Protein AF-0000000071729694 (afdb_homodimer)

InterPro domains:
  IPR001309 Peptidase C14, p20 domain [PS50208] (49-173)
  IPR002138 Peptidase C14, caspase non-catalytic subunit p10 [PS50207] (199-293)
  IPR002398 Peptidase C14 family [PTHR10454] (23-291)
  IPR011600 Peptidase C14, caspase domain [PF00656] (50-290)
  IPR015917 Peptidase C14A, caspase catalytic domain [PR00376] (49-62)
  IPR015917 Peptidase C14A, caspase catalytic domain [PR00376] (70-88)
  IPR015917 Peptidase C14A, caspase catalytic domain [PR00376] (88-106)
  IPR015917 Peptidase C14A, caspase catalytic domain [PR00376] (120-128)
  IPR015917 Peptidase C14A, caspase catalytic domain [PR00376] (154-172)
  IPR015917 Peptidase C14A, caspase catalytic domain [PR00376] (221-232)
  IPR015917 Peptidase C14A, caspase catalytic domain [PR00376] (283-292)
  IPR015917 Peptidase C14A, caspase catalytic domain [SM00115] (42-293)
  IPR015917 Peptidase C14A, caspase catalytic domain [cd00032] (43-291)
  IPR016129 Peptidase family C14A, His active site [PS01121] (114-128)
  IPR029030 Caspase-like domain superfamily [SSF52129] (39-294)
  IPR033139 Peptidase family C14A, cysteine active site [PS01122] (160-171)

Structure (mmCIF, N/CA/C/O backbone):
data_AF-0000000071729694-model_v1
#
loop_
_entity.id
_entity.type
_entity.pdbx_description
1 polymer Caspase-6
#
loop_
_atom_site.group_PDB
_atom_site.id
_atom_site.type_symbol
_atom_site.label_atom_id
_atom_site.label_alt_id
_atom_site.label_comp_id
_atom_site.label_asym_id
_atom_site.label_entity_id
_atom_site.label_seq_id
_atom_site.pdbx_PDB_ins_code
_atom_site.Cartn_x
_atom_site.Cartn_y
_atom_site.Cartn_z
_atom_site.occupancy
_atom_site.B_iso_or_equiv
_atom_site.auth_seq_id
_atom_site.auth_comp_id
_atom_site.auth_asym_id
_atom_site.auth_atom_id
_atom_site.pdbx_PDB_model_num
ATOM 1 N N . MET A 1 1 ? 72.5 56.938 -1.538 1 23.84 1 MET A N 1
ATOM 2 C CA . MET A 1 1 ? 71.188 57.219 -2.121 1 23.84 1 MET A CA 1
ATOM 3 C C . MET A 1 1 ? 70.312 56 -2.033 1 23.84 1 MET A C 1
ATOM 5 O O . MET A 1 1 ? 70.25 55.188 -2.939 1 23.84 1 MET A O 1
ATOM 9 N N . LEU A 1 2 ? 70.25 55.344 -0.83 1 25.44 2 LEU A N 1
ATOM 10 C CA . LEU A 1 2 ? 69.75 54.125 -0.231 1 25.44 2 LEU A CA 1
ATOM 11 C C . LEU A 1 2 ? 68.25 54.094 -0.255 1 25.44 2 LEU A C 1
ATOM 13 O O . LEU A 1 2 ? 67.562 54.938 0.375 1 25.44 2 LEU A O 1
ATOM 17 N N . THR A 1 3 ? 67.562 53.781 -1.498 1 25.34 3 THR A N 1
ATOM 18 C CA . THR A 1 3 ? 66.25 53.812 -1.999 1 25.34 3 THR A CA 1
ATOM 19 C C . THR A 1 3 ? 65.312 52.938 -1.147 1 25.34 3 THR A C 1
ATOM 21 O O . THR A 1 3 ? 65.625 51.781 -0.889 1 25.34 3 THR A O 1
ATOM 24 N N . GLU A 1 4 ? 64.438 53.5 -0.223 1 23.38 4 GLU A N 1
ATOM 25 C CA . GLU A 1 4 ? 63.469 53.188 0.81 1 23.38 4 GLU A CA 1
ATOM 26 C C . GLU A 1 4 ? 62.344 52.344 0.241 1 23.38 4 GLU A C 1
ATOM 28 O O . GLU A 1 4 ? 61.531 52.844 -0.554 1 23.38 4 GLU A O 1
ATOM 33 N N . PHE A 1 5 ? 62.469 51.031 -0.182 1 24.59 5 PHE A N 1
ATOM 34 C CA . PHE A 1 5 ? 61.5 50.156 -0.795 1 24.59 5 PHE A CA 1
ATOM 35 C C . PHE A 1 5 ? 60.344 49.906 0.153 1 24.59 5 PHE A C 1
ATOM 37 O O . PHE A 1 5 ? 60.5 49.219 1.175 1 24.59 5 PHE A O 1
ATOM 44 N N . SER A 1 6 ? 59.469 50.969 0.525 1 22.81 6 SER A N 1
ATOM 45 C CA . SER A 1 6 ? 58.344 50.906 1.453 1 22.81 6 SER A CA 1
ATOM 46 C C . SER A 1 6 ? 57.375 49.781 1.092 1 22.81 6 SER A C 1
ATOM 48 O O . SER A 1 6 ? 57.156 49.531 -0.088 1 22.81 6 SER A O 1
ATOM 50 N N . ASP A 1 7 ? 56.969 48.812 2.068 1 23.02 7 ASP A N 1
ATOM 51 C CA . ASP A 1 7 ? 56.281 47.562 2.312 1 23.02 7 ASP A CA 1
ATOM 52 C C . ASP A 1 7 ? 54.781 47.688 2.086 1 23.02 7 ASP A C 1
ATOM 54 O O . ASP A 1 7 ? 54.062 48.25 2.938 1 23.02 7 ASP A O 1
ATOM 58 N N . ARG A 1 8 ? 54.219 48.188 0.959 1 24.12 8 ARG A N 1
ATOM 59 C CA . ARG A 1 8 ? 52.812 48.406 0.693 1 24.12 8 ARG A CA 1
ATOM 60 C C . ARG A 1 8 ? 52.031 47.094 0.765 1 24.12 8 ARG A C 1
ATOM 62 O O . ARG A 1 8 ? 51.406 46.688 -0.214 1 24.12 8 ARG A O 1
ATOM 69 N N . ARG A 1 9 ? 52.469 45.969 1.428 1 23.11 9 ARG A N 1
ATOM 70 C CA . ARG A 1 9 ? 51.812 44.719 1.075 1 23.11 9 ARG A CA 1
ATOM 71 C C . ARG A 1 9 ? 50.375 44.719 1.53 1 23.11 9 ARG A C 1
ATOM 73 O O . ARG A 1 9 ? 49.562 43.938 1.033 1 23.11 9 ARG A O 1
ATOM 80 N N . GLY A 1 10 ? 49.938 45.281 2.709 1 22.28 10 GLY A N 1
ATOM 81 C CA . GLY A 1 10 ? 49.062 44.5 3.57 1 22.28 10 GLY A CA 1
ATOM 82 C C . GLY A 1 10 ? 47.625 44.438 3.068 1 22.28 10 GLY A C 1
ATOM 83 O O . GLY A 1 10 ? 46.844 43.625 3.535 1 22.28 10 GLY A O 1
ATOM 84 N N . ASP A 1 11 ? 46.875 45.469 2.607 1 23.31 11 ASP A N 1
ATOM 85 C CA . ASP A 1 11 ? 45.5 45.719 2.949 1 23.31 11 ASP A CA 1
ATOM 86 C C . ASP A 1 11 ? 44.562 44.875 2.068 1 23.31 11 ASP A C 1
ATOM 88 O O . ASP A 1 11 ? 43.344 45.031 2.158 1 23.31 11 ASP A O 1
ATOM 92 N N . GLU A 1 12 ? 44.938 44.312 0.925 1 24.33 12 GLU A N 1
ATOM 93 C CA . GLU A 1 12 ? 43.875 44.094 -0.032 1 24.33 12 GLU A CA 1
ATOM 94 C C . GLU A 1 12 ? 43.031 42.875 0.369 1 24.33 12 GLU A C 1
ATOM 96 O O . GLU A 1 12 ? 42.188 42.406 -0.41 1 24.33 12 GLU A O 1
ATOM 101 N N . VAL A 1 13 ? 43.188 42.219 1.561 1 25.06 13 VAL A N 1
ATOM 102 C CA . VAL A 1 13 ? 42.594 40.875 1.674 1 25.06 13 VAL A CA 1
ATOM 103 C C . VAL A 1 13 ? 41.062 41 1.81 1 25.06 13 VAL A C 1
ATOM 105 O O . VAL A 1 13 ? 40.375 40 1.868 1 25.06 13 VAL A O 1
ATOM 108 N N . SER A 1 14 ? 40.5 42.156 2.189 1 23.67 14 SER A N 1
ATOM 109 C CA . SER A 1 14 ? 39.188 42.062 2.863 1 23.67 14 SER A CA 1
ATOM 110 C C . SER A 1 14 ? 38.094 41.719 1.878 1 23.67 14 SER A C 1
ATOM 112 O O . SER A 1 14 ? 36.969 41.406 2.283 1 23.67 14 SER A O 1
ATOM 114 N N . GLN A 1 15 ? 38.156 42.031 0.577 1 23.23 15 GLN A N 1
ATOM 115 C CA . GLN A 1 15 ? 36.875 42.219 -0.091 1 23.23 15 GLN A CA 1
ATOM 116 C C . GLN A 1 15 ? 36.219 40.906 -0.406 1 23.23 15 GLN A C 1
ATOM 118 O O . GLN A 1 15 ? 35.062 40.875 -0.833 1 23.23 15 GLN A O 1
ATOM 123 N N . GLN A 1 16 ? 36.938 39.75 -0.525 1 22.8 16 GLN A N 1
ATOM 124 C CA . GLN A 1 16 ? 36.344 38.719 -1.378 1 22.8 16 GLN A CA 1
ATOM 125 C C . GLN A 1 16 ? 35.25 37.969 -0.638 1 22.8 16 GLN A C 1
ATOM 127 O O . GLN A 1 16 ? 34.625 37.062 -1.197 1 22.8 16 GLN A O 1
ATOM 132 N N . SER A 1 17 ? 35.094 38.156 0.704 1 23.67 17 SER A N 1
ATOM 133 C CA . SER A 1 17 ? 34.312 37.125 1.383 1 23.67 17 SER A CA 1
ATOM 134 C C . SER A 1 17 ? 32.812 37.25 1.085 1 23.67 17 SER A C 1
ATOM 136 O O . SER A 1 17 ? 32 36.531 1.65 1 23.67 17 SER A O 1
ATOM 138 N N . LYS A 1 18 ? 32.281 38.344 0.471 1 27.33 18 LYS A N 1
ATOM 139 C CA . LYS A 1 18 ? 30.859 38.625 0.52 1 27.33 18 LYS A CA 1
ATOM 140 C C . LYS A 1 18 ? 30.078 37.688 -0.383 1 27.33 18 LYS A C 1
ATOM 142 O O . LYS A 1 18 ? 28.844 37.688 -0.363 1 27.33 18 LYS A O 1
ATOM 147 N N . THR A 1 19 ? 30.656 37.125 -1.459 1 27.27 19 THR A N 1
ATOM 148 C CA . THR A 1 19 ? 29.797 36.625 -2.535 1 27.27 19 THR A CA 1
ATOM 149 C C . THR A 1 19 ? 29.203 35.281 -2.186 1 27.27 19 THR A C 1
ATOM 151 O O . THR A 1 19 ? 28.312 34.781 -2.875 1 27.27 19 THR A O 1
ATOM 154 N N . CYS A 1 20 ? 29.781 34.469 -1.229 1 24.66 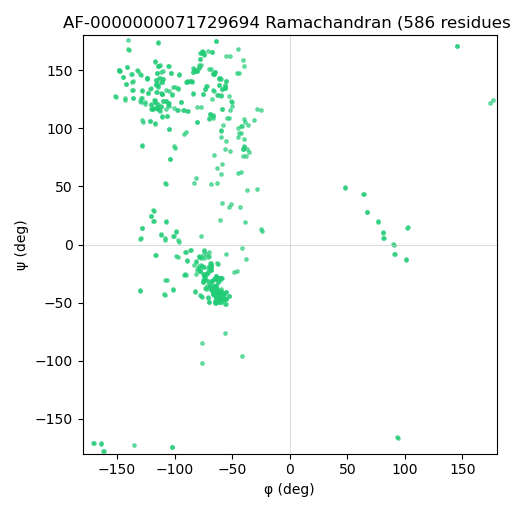20 CYS A N 1
ATOM 155 C CA . CYS A 1 20 ? 29.391 33.062 -1.209 1 24.66 20 CYS A CA 1
ATOM 156 C C . CYS A 1 20 ? 28.016 32.906 -0.558 1 24.66 20 CYS A C 1
ATOM 158 O O . CYS A 1 20 ? 27.531 31.766 -0.432 1 24.66 20 CYS A O 1
ATOM 160 N N . THR A 1 21 ? 27.531 33.906 0.205 1 27.39 21 THR A N 1
ATOM 161 C CA . THR A 1 21 ? 26.391 33.625 1.052 1 27.39 21 THR A CA 1
ATOM 162 C C . THR A 1 21 ? 25.109 33.5 0.215 1 27.39 21 THR A C 1
ATOM 164 O O . THR A 1 21 ? 24.109 32.969 0.679 1 27.39 21 THR A O 1
ATOM 167 N N . GLU A 1 22 ? 24.984 34.188 -0.973 1 29.11 22 GLU A N 1
ATOM 168 C CA . GLU A 1 22 ? 23.688 34.312 -1.623 1 29.11 22 GLU A CA 1
ATOM 169 C C . GLU A 1 22 ? 23.234 33 -2.213 1 29.11 22 GLU A C 1
ATOM 171 O O . GLU A 1 22 ? 22.031 32.781 -2.443 1 29.11 22 GLU A O 1
ATOM 176 N N . ASN A 1 23 ? 24.109 32.062 -2.697 1 28.41 23 ASN A N 1
ATOM 177 C CA . ASN A 1 23 ? 23.75 30.969 -3.602 1 28.41 23 ASN A CA 1
ATOM 178 C C . ASN A 1 23 ? 23.141 29.797 -2.85 1 28.41 23 ASN A C 1
ATOM 180 O O . ASN A 1 23 ? 22.672 28.828 -3.465 1 28.41 23 ASN A O 1
ATOM 184 N N . LEU A 1 24 ? 23.438 29.625 -1.565 1 29.81 24 LEU A N 1
ATOM 185 C CA . LEU A 1 24 ? 23.031 28.375 -0.949 1 29.81 24 LEU A CA 1
ATOM 186 C C . LEU A 1 24 ? 21.516 28.312 -0.768 1 29.81 24 LEU A C 1
ATOM 188 O O . LEU A 1 24 ? 20.922 27.234 -0.794 1 29.81 24 LEU A O 1
ATOM 192 N N . THR A 1 25 ? 20.828 29.406 -0.437 1 32.38 25 THR A N 1
ATOM 193 C CA . THR A 1 25 ? 19.375 29.406 -0.255 1 32.38 25 THR A CA 1
ATOM 194 C C . THR A 1 25 ? 18.672 29.172 -1.586 1 32.38 25 THR A C 1
ATOM 196 O O . THR A 1 25 ? 17.484 28.828 -1.612 1 32.38 25 THR A O 1
ATOM 199 N N . GLU A 1 26 ? 19.297 29.422 -2.775 1 33.09 26 GLU A N 1
ATOM 200 C CA . GLU A 1 26 ? 18.734 29.281 -4.113 1 33.09 26 GLU A CA 1
ATOM 201 C C . GLU A 1 26 ? 18.516 27.812 -4.469 1 33.09 26 GLU A C 1
ATOM 203 O O . GLU A 1 26 ? 17.609 27.484 -5.242 1 33.09 26 GLU A O 1
ATOM 208 N N . THR A 1 27 ? 19.359 26.922 -3.98 1 33.06 27 THR A N 1
ATOM 209 C CA . THR A 1 27 ? 19.234 25.562 -4.484 1 33.06 27 THR A CA 1
ATOM 210 C C . THR A 1 27 ? 17.953 24.906 -3.959 1 33.06 27 THR A C 1
ATOM 212 O O . THR A 1 27 ? 17.266 24.203 -4.691 1 33.06 27 THR A O 1
ATOM 215 N N . ASP A 1 28 ? 17.672 25.047 -2.643 1 34.38 28 ASP A N 1
ATOM 216 C CA . ASP A 1 28 ? 16.438 24.422 -2.16 1 34.38 28 ASP A CA 1
ATOM 217 C C . ASP A 1 28 ? 15.219 25.109 -2.76 1 34.38 28 ASP A C 1
ATOM 219 O O . ASP A 1 28 ? 14.156 24.484 -2.877 1 34.38 28 ASP A O 1
ATOM 223 N N . ALA A 1 29 ? 15.156 26.453 -2.9 1 34.12 29 ALA A N 1
ATOM 224 C CA . ALA A 1 29 ? 14.195 27.25 -3.67 1 34.12 29 ALA A CA 1
ATOM 225 C C . ALA A 1 29 ? 14.164 26.797 -5.129 1 34.12 29 ALA A C 1
ATOM 227 O O . ALA A 1 29 ? 13.125 26.859 -5.781 1 34.12 29 ALA A O 1
ATOM 228 N N . PHE A 1 30 ? 15.281 26.484 -5.77 1 33.72 30 PHE A N 1
ATOM 229 C CA . PHE A 1 30 ? 15.336 26.078 -7.164 1 33.72 30 PHE A CA 1
ATOM 230 C C . PHE A 1 30 ? 14.516 24.812 -7.387 1 33.72 30 PHE A C 1
ATOM 232 O O . PHE A 1 30 ? 13.867 24.656 -8.422 1 33.72 30 PHE A O 1
ATOM 239 N N . ILE A 1 31 ? 14.648 23.828 -6.484 1 38.09 31 ILE A N 1
ATOM 240 C CA . ILE A 1 31 ? 13.812 22.672 -6.777 1 38.09 31 ILE A CA 1
ATOM 241 C C . ILE A 1 31 ? 12.344 23.016 -6.559 1 38.09 31 ILE A C 1
ATOM 243 O O . ILE A 1 31 ? 11.477 22.156 -6.641 1 38.09 31 ILE A O 1
ATOM 247 N N . ARG A 1 32 ? 12.008 24.031 -5.848 1 40.88 32 ARG A N 1
ATOM 248 C CA . ARG A 1 32 ? 10.672 24.578 -6.031 1 40.88 32 ARG A CA 1
ATOM 249 C C . ARG A 1 32 ? 10.359 24.781 -7.512 1 40.88 32 ARG A C 1
ATOM 251 O O . ARG A 1 32 ? 9.414 25.5 -7.859 1 40.88 32 ARG A O 1
ATOM 258 N N . SER A 1 33 ? 11.43 24.922 -8.359 1 40.53 33 SER A N 1
ATOM 259 C CA . SER A 1 33 ? 11.094 25.062 -9.773 1 40.53 33 SER A CA 1
ATOM 260 C C . SER A 1 33 ? 9.938 24.141 -10.164 1 40.53 33 SER A C 1
ATOM 262 O O . SER A 1 33 ? 9.859 23 -9.703 1 40.53 33 SER A O 1
ATOM 264 N N . SER A 1 34 ? 8.789 24.672 -10.414 1 45.69 34 SER A N 1
ATOM 265 C CA . SER A 1 34 ? 7.613 24.141 -11.094 1 45.69 34 SER A CA 1
ATOM 266 C C . SER A 1 34 ? 7.988 23.031 -12.07 1 45.69 34 SER A C 1
ATOM 268 O O . SER A 1 34 ? 7.887 23.203 -13.289 1 45.69 34 SER A O 1
ATOM 270 N N . LEU A 1 35 ? 9.133 22.562 -11.977 1 52.25 35 LEU A N 1
ATOM 271 C CA . LEU A 1 35 ? 9.273 21.516 -12.992 1 52.25 35 LEU A CA 1
ATOM 272 C C . LEU A 1 35 ? 8 20.688 -13.102 1 52.25 35 LEU A C 1
ATOM 274 O O . LEU A 1 35 ? 7.582 20.062 -12.125 1 52.25 35 LEU A O 1
ATOM 278 N N . ALA A 1 36 ? 7.141 21.203 -13.859 1 73.81 36 ALA A N 1
ATOM 279 C CA . ALA A 1 36 ? 5.867 20.594 -14.234 1 73.81 36 ALA A CA 1
ATOM 280 C C . ALA A 1 36 ? 6.027 19.094 -14.5 1 73.81 36 ALA A C 1
ATOM 282 O O . ALA A 1 36 ? 6.617 18.703 -15.5 1 73.81 36 ALA A O 1
ATOM 283 N N . LEU A 1 37 ? 6.137 18.359 -13.312 1 89.12 37 LEU A N 1
ATOM 284 C CA . LEU A 1 37 ? 6.141 16.906 -13.5 1 89.12 37 LEU A CA 1
ATOM 285 C C . LEU A 1 37 ? 4.965 16.469 -14.367 1 89.12 37 LEU A C 1
ATOM 287 O O . LEU A 1 37 ? 3.836 16.906 -14.164 1 89.12 37 LEU A O 1
ATOM 291 N N . ASP A 1 38 ? 5.344 15.805 -15.422 1 94.31 38 ASP A N 1
ATOM 292 C CA . ASP A 1 38 ? 4.305 15.219 -16.266 1 94.31 38 ASP A CA 1
ATOM 293 C C . ASP A 1 38 ? 3.607 14.062 -15.539 1 94.31 38 ASP A C 1
ATOM 295 O O . ASP A 1 38 ? 4.215 13.016 -15.305 1 94.31 38 ASP A O 1
ATOM 299 N N . PRO A 1 39 ? 2.355 14.242 -15.203 1 94.69 39 PRO A N 1
ATOM 300 C CA . PRO A 1 39 ? 1.643 13.164 -14.516 1 94.69 39 PRO A CA 1
ATOM 301 C C . PRO A 1 39 ? 1.526 11.898 -15.359 1 94.69 39 PRO A C 1
ATOM 303 O O . PRO A 1 39 ? 1.261 10.82 -14.82 1 94.69 39 PRO A O 1
ATOM 306 N N . ALA A 1 40 ? 1.749 12.008 -16.641 1 95.56 40 ALA A N 1
ATOM 307 C CA . ALA A 1 40 ? 1.555 10.867 -17.531 1 95.56 40 ALA A CA 1
ATOM 308 C C . ALA A 1 40 ? 2.871 10.141 -17.797 1 95.56 40 ALA A C 1
ATOM 310 O O . ALA A 1 40 ? 2.91 9.164 -18.547 1 95.56 40 ALA A O 1
ATOM 311 N N . GLU A 1 41 ? 3.924 10.578 -17.156 1 96.81 41 GLU A N 1
ATOM 312 C CA . GLU A 1 41 ? 5.215 9.938 -17.375 1 96.81 41 GLU A CA 1
ATOM 313 C C . GLU A 1 41 ? 5.141 8.438 -17.078 1 96.81 41 GLU A C 1
ATOM 315 O O . GLU A 1 41 ? 4.566 8.031 -16.078 1 96.81 41 GLU A O 1
ATOM 320 N N . GLU A 1 42 ? 5.73 7.645 -18.016 1 97.88 42 GLU A N 1
ATOM 321 C CA . GLU A 1 42 ? 5.73 6.188 -17.906 1 97.88 42 GLU A CA 1
ATOM 322 C C . GLU A 1 42 ? 7.148 5.648 -17.719 1 97.88 42 GLU A C 1
ATOM 324 O O . GLU A 1 42 ? 8.117 6.293 -18.125 1 97.88 42 GLU A O 1
ATOM 329 N N . TYR A 1 43 ? 7.254 4.488 -17.094 1 98.5 43 TYR A N 1
ATOM 330 C CA . TYR A 1 43 ? 8.523 3.77 -17.078 1 98.5 43 TYR A CA 1
ATOM 331 C C . TYR A 1 43 ? 8.961 3.398 -18.484 1 98.5 43 TYR A C 1
ATOM 333 O O . TYR A 1 43 ? 8.125 3.09 -19.344 1 98.5 43 TYR A O 1
ATOM 341 N N . LYS A 1 44 ? 10.297 3.479 -18.703 1 97.62 44 LYS A N 1
ATOM 342 C CA . LYS A 1 44 ? 10.836 2.936 -19.953 1 97.62 44 LYS A CA 1
ATOM 343 C C . LYS A 1 44 ? 10.758 1.411 -19.969 1 97.62 44 LYS A C 1
ATOM 345 O O . LYS A 1 44 ? 11.508 0.739 -19.25 1 97.62 44 LYS A O 1
ATOM 350 N N . MET A 1 45 ? 9.844 0.905 -20.812 1 97.88 45 MET A N 1
ATOM 351 C CA . MET A 1 45 ? 9.609 -0.535 -20.828 1 97.88 45 MET A CA 1
ATOM 352 C C . MET A 1 45 ? 9.938 -1.119 -22.203 1 97.88 45 MET A C 1
ATOM 354 O O . MET A 1 45 ? 9.289 -2.059 -22.656 1 97.88 45 MET A O 1
ATOM 358 N N . ASN A 1 46 ? 10.844 -0.537 -22.906 1 96.62 46 ASN A N 1
ATOM 359 C CA . ASN A 1 46 ? 11.203 -0.99 -24.234 1 96.62 46 ASN A CA 1
ATOM 360 C C . ASN A 1 46 ? 12.672 -1.38 -24.328 1 96.62 46 ASN A C 1
ATOM 362 O O . ASN A 1 46 ? 13.305 -1.228 -25.375 1 96.62 46 ASN A O 1
ATOM 366 N N . ASN A 1 47 ? 13.242 -1.734 -23.219 1 97.31 47 ASN A N 1
ATOM 367 C CA . ASN A 1 47 ? 14.57 -2.346 -23.281 1 97.31 47 ASN A CA 1
ATOM 368 C C . ASN A 1 47 ? 14.539 -3.682 -24.016 1 97.31 47 ASN A C 1
ATOM 370 O O . ASN A 1 47 ? 13.461 -4.16 -24.406 1 97.31 47 ASN A O 1
ATOM 374 N N . LYS A 1 48 ? 15.711 -4.289 -24.234 1 97.19 48 LYS A N 1
ATOM 375 C CA . LYS A 1 48 ? 15.82 -5.531 -25 1 97.19 48 LYS A CA 1
ATOM 376 C C . LYS A 1 48 ? 15 -6.645 -24.359 1 97.19 48 LYS A C 1
ATOM 378 O O . LYS A 1 48 ? 14.273 -7.367 -25.047 1 97.19 48 LYS A O 1
ATOM 383 N N . ARG A 1 49 ? 15.117 -6.758 -23.078 1 97.88 49 ARG A N 1
ATOM 384 C CA . ARG A 1 49 ? 14.375 -7.793 -22.359 1 97.88 49 ARG A CA 1
ATOM 385 C C . ARG A 1 49 ? 13.32 -7.176 -21.438 1 97.88 49 ARG A C 1
ATOM 387 O O . ARG A 1 49 ? 13.531 -6.105 -20.875 1 97.88 49 ARG A O 1
ATOM 394 N N . ARG A 1 50 ? 12.156 -7.855 -21.328 1 98.25 50 ARG A N 1
ATOM 395 C CA . ARG A 1 50 ? 11.148 -7.422 -20.359 1 98.25 50 ARG A CA 1
ATOM 396 C C . ARG A 1 50 ? 11.695 -7.496 -18.938 1 98.25 50 ARG A C 1
ATOM 398 O O . ARG A 1 50 ? 11.617 -6.52 -18.188 1 98.25 50 ARG A O 1
ATOM 405 N N . GLY A 1 51 ? 12.273 -8.602 -18.578 1 98.5 51 GLY A N 1
ATOM 406 C CA . GLY A 1 51 ? 12.891 -8.773 -17.281 1 98.5 51 GLY A CA 1
ATOM 407 C C . GLY A 1 51 ? 12.75 -10.18 -16.734 1 98.5 51 GLY A C 1
ATOM 408 O O . GLY A 1 51 ? 12.062 -11.023 -17.328 1 98.5 51 GLY A O 1
ATOM 409 N N . LEU A 1 52 ? 13.43 -10.422 -15.695 1 98.81 52 LEU A N 1
ATOM 410 C CA . LEU A 1 52 ? 13.422 -11.703 -15 1 98.81 52 LEU A CA 1
ATOM 411 C C . LEU A 1 52 ? 12.242 -11.781 -14.031 1 98.81 52 LEU A C 1
ATOM 413 O O . LEU A 1 52 ? 11.961 -10.82 -13.305 1 98.81 52 LEU A O 1
ATOM 417 N N . ALA A 1 53 ? 11.484 -12.883 -14.125 1 98.88 53 ALA A N 1
ATOM 418 C CA . ALA A 1 53 ? 10.453 -13.211 -13.148 1 98.88 53 ALA A CA 1
ATOM 419 C C . ALA A 1 53 ? 10.773 -14.523 -12.43 1 98.88 53 ALA A C 1
ATOM 421 O O . ALA A 1 53 ? 10.938 -15.562 -13.07 1 98.88 53 ALA A O 1
ATOM 422 N N . ILE A 1 54 ? 10.867 -14.445 -11.109 1 98.88 54 ILE A N 1
ATOM 423 C CA . ILE A 1 54 ? 11.148 -15.625 -10.297 1 98.88 54 ILE A CA 1
ATOM 424 C C . ILE A 1 54 ? 9.914 -16 -9.484 1 98.88 54 ILE A C 1
ATOM 426 O O . ILE A 1 54 ? 9.312 -15.148 -8.836 1 98.88 54 ILE A O 1
ATOM 430 N N . ILE A 1 55 ? 9.523 -17.281 -9.547 1 98.81 55 ILE A N 1
ATOM 431 C CA . ILE A 1 55 ? 8.391 -17.781 -8.781 1 98.81 55 ILE A CA 1
ATOM 432 C C . ILE A 1 55 ? 8.859 -18.875 -7.828 1 98.81 55 ILE A C 1
ATOM 434 O O . ILE A 1 55 ? 9.336 -19.922 -8.266 1 98.81 55 ILE A O 1
ATOM 438 N N . PHE A 1 56 ? 8.727 -18.625 -6.543 1 98.62 56 PHE A N 1
ATOM 439 C CA . PHE A 1 56 ? 8.906 -19.672 -5.555 1 98.62 56 PHE A CA 1
ATOM 440 C C . PHE A 1 56 ? 7.562 -20.266 -5.137 1 98.62 56 PHE A C 1
ATOM 442 O O . PHE A 1 56 ? 6.723 -19.562 -4.566 1 98.62 56 PHE A O 1
ATOM 449 N N . ASN A 1 57 ? 7.355 -21.5 -5.418 1 98.06 57 ASN A N 1
ATOM 450 C CA . ASN A 1 57 ? 6.129 -22.234 -5.094 1 98.06 57 ASN A CA 1
ATOM 451 C C . ASN A 1 57 ? 6.371 -23.281 -4.023 1 98.06 57 ASN A C 1
ATOM 453 O O . ASN A 1 57 ? 6.996 -24.312 -4.289 1 98.06 57 ASN A O 1
ATOM 457 N N . GLN A 1 58 ? 5.816 -23 -2.852 1 96.81 58 GLN A N 1
ATOM 458 C CA . GLN A 1 58 ? 5.969 -23.922 -1.733 1 96.81 58 GLN A CA 1
ATOM 459 C C . GLN A 1 58 ? 4.672 -24.672 -1.46 1 96.81 58 GLN A C 1
ATOM 461 O O . GLN A 1 58 ? 3.688 -24.078 -1.007 1 96.81 58 GLN A O 1
ATOM 466 N N . GLU A 1 59 ? 4.617 -25.906 -1.72 1 95.94 59 GLU A N 1
ATOM 467 C CA . GLU A 1 59 ? 3.457 -26.75 -1.439 1 95.94 59 GLU A CA 1
ATOM 468 C C . GLU A 1 59 ? 3.666 -27.578 -0.177 1 95.94 59 GLU A C 1
ATOM 470 O O . GLU A 1 59 ? 2.732 -27.781 0.602 1 95.94 59 GLU A O 1
ATOM 475 N N . ARG A 1 60 ? 4.906 -28.031 -0.031 1 96.56 60 ARG A N 1
ATOM 476 C CA . ARG A 1 60 ? 5.262 -28.906 1.089 1 96.56 60 ARG A CA 1
ATOM 477 C C . ARG A 1 60 ? 6.234 -28.203 2.033 1 96.56 60 ARG A C 1
ATOM 479 O O . ARG A 1 60 ? 7.02 -27.344 1.606 1 96.56 60 ARG A O 1
ATOM 486 N N . PHE A 1 61 ? 6.18 -28.656 3.297 1 96.12 61 PHE A N 1
ATOM 487 C CA . PHE A 1 61 ? 7.02 -28.047 4.324 1 96.12 61 PHE A CA 1
ATOM 488 C C . PHE A 1 61 ? 7.633 -29.109 5.219 1 96.12 61 PHE A C 1
ATOM 490 O O . PHE A 1 61 ? 7.039 -30.172 5.426 1 96.12 61 PHE A O 1
ATOM 497 N N . PHE A 1 62 ? 8.812 -28.75 5.625 1 96.5 62 PHE A N 1
ATOM 498 C CA . PHE A 1 62 ? 9.469 -29.641 6.578 1 96.5 62 PHE A CA 1
ATOM 499 C C . PHE A 1 62 ? 8.594 -29.844 7.809 1 96.5 62 PHE A C 1
ATOM 501 O O . PHE A 1 62 ? 8.039 -28.891 8.359 1 96.5 62 PHE A O 1
ATOM 508 N N . TRP A 1 63 ? 8.492 -31.031 8.289 1 93 63 TRP A N 1
ATOM 509 C CA . TRP A 1 63 ? 7.52 -31.422 9.305 1 93 63 TRP A CA 1
ATOM 510 C C . TRP A 1 63 ? 7.723 -30.625 10.586 1 93 63 TRP A C 1
ATOM 512 O O . TRP A 1 63 ? 6.766 -30.344 11.305 1 93 63 TRP A O 1
ATOM 522 N N . ARG A 1 64 ? 8.93 -30.188 10.867 1 94.5 64 ARG A N 1
ATOM 523 C CA . ARG A 1 64 ? 9.242 -29.484 12.109 1 94.5 64 ARG A CA 1
ATOM 524 C C . ARG A 1 64 ? 8.578 -28.109 12.133 1 94.5 64 ARG A C 1
ATOM 526 O O . ARG A 1 64 ? 8.414 -27.516 13.203 1 94.5 64 ARG A O 1
ATOM 533 N N . LEU A 1 65 ? 8.258 -27.609 10.977 1 92.62 65 LEU A N 1
ATOM 534 C CA . LEU A 1 65 ? 7.633 -26.297 10.906 1 92.62 65 LEU A CA 1
ATOM 535 C C . LEU A 1 65 ? 6.164 -26.375 11.32 1 92.62 65 LEU A C 1
ATOM 537 O O . LEU A 1 65 ? 5.551 -25.344 11.625 1 92.62 65 LEU A O 1
ATOM 541 N N . GLY A 1 66 ? 5.613 -27.609 11.266 1 90.75 66 GLY A N 1
ATOM 542 C CA . GLY A 1 66 ? 4.238 -27.797 11.695 1 90.75 66 GLY A CA 1
ATOM 543 C C . GLY A 1 66 ? 3.23 -27.109 10.789 1 90.75 66 GLY A C 1
ATOM 544 O O . GLY A 1 66 ? 2.176 -26.672 11.25 1 90.75 66 GLY A O 1
ATOM 545 N N . LEU A 1 67 ? 3.525 -26.922 9.5 1 90.12 67 LEU A N 1
ATOM 546 C CA . LEU A 1 67 ? 2.643 -26.25 8.555 1 90.12 67 LEU A CA 1
ATOM 547 C C . LEU A 1 67 ? 1.932 -27.25 7.66 1 90.12 67 LEU A C 1
ATOM 549 O O . LEU A 1 67 ? 2.504 -28.281 7.305 1 90.12 67 LEU A O 1
ATOM 553 N N . ASN A 1 68 ? 0.729 -26.953 7.266 1 86.75 68 ASN A N 1
ATOM 554 C CA . ASN A 1 68 ? -0.029 -27.797 6.352 1 86.75 68 ASN A CA 1
ATOM 555 C C . ASN A 1 68 ? 0.442 -27.625 4.91 1 86.75 68 ASN A C 1
ATOM 557 O O . ASN A 1 68 ? 0.917 -26.562 4.527 1 86.75 68 ASN A O 1
ATOM 561 N N . ASP A 1 69 ? 0.179 -28.719 4.164 1 90.94 69 ASP A N 1
ATOM 562 C CA . ASP A 1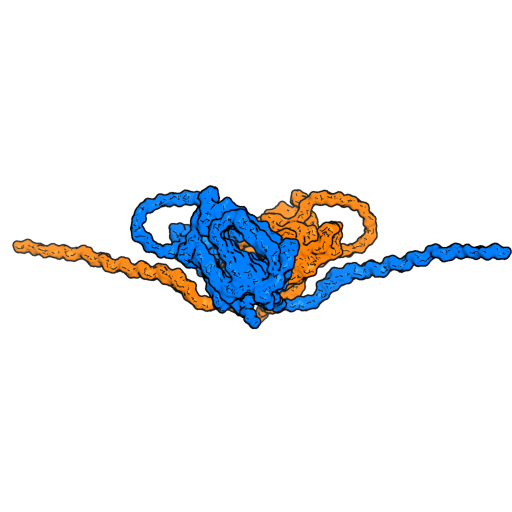 69 ? 0.425 -28.641 2.727 1 90.94 69 ASP A CA 1
ATOM 563 C C . ASP A 1 69 ? -0.537 -27.656 2.066 1 90.94 69 ASP A C 1
ATOM 565 O O . ASP A 1 69 ? -1.678 -27.5 2.508 1 90.94 69 ASP A O 1
ATOM 569 N N . ARG A 1 70 ? -0.049 -27.016 1.064 1 91.81 70 ARG A N 1
ATOM 570 C CA . ARG A 1 70 ? -0.846 -26.016 0.351 1 91.81 70 ARG A CA 1
ATOM 571 C C . ARG A 1 70 ? -1.348 -26.562 -0.979 1 91.81 70 ARG A C 1
ATOM 573 O O . ARG A 1 70 ? -0.952 -26.094 -2.045 1 91.81 70 ARG A O 1
ATOM 580 N N . HIS A 1 71 ? -2.291 -27.422 -0.913 1 89.31 71 HIS A N 1
ATOM 581 C CA . HIS A 1 71 ? -2.857 -28.016 -2.119 1 89.31 71 HIS A CA 1
ATOM 582 C C . HIS A 1 71 ? -3.492 -26.953 -3.01 1 89.31 71 HIS A C 1
ATOM 584 O O . HIS A 1 71 ? -4.156 -26.031 -2.516 1 89.31 71 HIS A O 1
ATOM 590 N N . GLY A 1 72 ? -3.287 -27.016 -4.289 1 91.19 72 GLY A N 1
ATOM 591 C CA . GLY A 1 72 ? -3.838 -26.062 -5.246 1 91.19 72 GLY A CA 1
ATOM 592 C C . GLY A 1 72 ? -2.838 -25.016 -5.688 1 91.19 72 GLY A C 1
ATOM 593 O O . GLY A 1 72 ? -3.045 -24.344 -6.699 1 91.19 72 GLY A O 1
ATOM 594 N N . THR A 1 73 ? -1.698 -24.938 -4.98 1 94.81 73 THR A N 1
ATOM 595 C CA . THR A 1 73 ? -0.73 -23.875 -5.258 1 94.81 73 THR A CA 1
ATOM 596 C C . THR A 1 73 ? -0.033 -24.125 -6.594 1 94.81 73 THR A C 1
ATOM 598 O O . THR A 1 73 ? 0.425 -23.172 -7.242 1 94.81 73 THR A O 1
ATOM 601 N N . ASN A 1 74 ? 0.006 -25.359 -7.023 1 97 74 ASN A N 1
ATOM 602 C CA . ASN A 1 74 ? 0.604 -25.641 -8.32 1 97 74 ASN A CA 1
ATOM 603 C C . ASN A 1 74 ? -0.192 -25 -9.461 1 97 74 ASN A C 1
ATOM 605 O O . ASN A 1 74 ? 0.384 -24.578 -10.461 1 97 74 ASN A O 1
ATOM 609 N N . ALA A 1 75 ? -1.507 -25 -9.25 1 96.62 75 ALA A N 1
ATOM 610 C CA . ALA A 1 75 ? -2.324 -24.297 -10.242 1 96.62 75 ALA A CA 1
ATOM 611 C C . ALA A 1 75 ? -1.978 -22.812 -10.289 1 96.62 75 ALA A C 1
ATOM 613 O O . ALA A 1 75 ? -1.9 -22.219 -11.367 1 96.62 75 ALA A O 1
ATOM 614 N N . ASP A 1 76 ? -1.753 -22.219 -9.156 1 96.88 76 ASP A N 1
ATOM 615 C CA . ASP A 1 76 ? -1.332 -20.828 -9.086 1 96.88 76 ASP A CA 1
ATOM 616 C C . ASP A 1 76 ? -0.013 -20.609 -9.82 1 96.88 76 ASP A C 1
ATOM 618 O O . ASP A 1 76 ? 0.105 -19.688 -10.633 1 96.88 76 ASP A O 1
ATOM 622 N N . ARG A 1 77 ? 0.934 -21.469 -9.508 1 98.06 77 ARG A N 1
ATOM 623 C CA . ARG A 1 77 ? 2.254 -21.359 -10.117 1 98.06 77 ARG A CA 1
ATOM 624 C C . ARG A 1 77 ? 2.164 -21.453 -11.633 1 98.06 77 ARG A C 1
ATOM 626 O O . ARG A 1 77 ? 2.74 -20.641 -12.352 1 98.06 77 ARG A O 1
ATOM 633 N N . TYR A 1 78 ? 1.419 -22.406 -12.125 1 98.06 78 TYR A N 1
ATOM 634 C CA . TYR A 1 78 ? 1.283 -22.625 -13.555 1 98.06 78 TYR A CA 1
ATOM 635 C C . TYR A 1 78 ? 0.622 -21.422 -14.234 1 98.06 78 TYR A C 1
ATOM 637 O O . TYR A 1 78 ? 1.081 -20.969 -15.281 1 98.06 78 TYR A O 1
ATOM 645 N N . ASN A 1 79 ? -0.399 -20.953 -13.656 1 97.81 79 ASN A N 1
ATOM 646 C CA . ASN A 1 79 ? -1.125 -19.828 -14.227 1 97.81 79 ASN A CA 1
ATOM 647 C C . ASN A 1 79 ? -0.266 -18.562 -14.266 1 97.81 79 ASN A C 1
ATOM 649 O O . ASN A 1 79 ? -0.246 -17.859 -15.266 1 97.81 79 ASN A O 1
ATOM 653 N N . LEU A 1 80 ? 0.411 -18.344 -13.211 1 98.44 80 LEU A N 1
ATOM 654 C CA . LEU A 1 80 ? 1.29 -17.172 -13.156 1 98.44 80 LEU A CA 1
ATOM 655 C C . LEU A 1 80 ? 2.408 -17.297 -14.188 1 98.44 80 LEU A C 1
ATOM 657 O O . LEU A 1 80 ? 2.723 -16.312 -14.883 1 98.44 80 LEU A O 1
ATOM 661 N N . GLU A 1 81 ? 2.965 -18.453 -14.242 1 98.62 81 GLU A N 1
ATOM 662 C CA . GLU A 1 81 ? 4.031 -18.688 -15.211 1 98.62 81 GLU A CA 1
ATOM 663 C C . GLU A 1 81 ? 3.559 -18.391 -16.641 1 98.62 81 GLU A C 1
ATOM 665 O O . GLU A 1 81 ? 4.234 -17.688 -17.391 1 98.62 81 GLU A O 1
ATOM 670 N N . ARG A 1 82 ? 2.441 -18.891 -16.938 1 98.31 82 ARG A N 1
ATOM 671 C CA . ARG A 1 82 ? 1.881 -18.703 -18.266 1 98.31 82 ARG A CA 1
ATOM 672 C C . ARG A 1 82 ? 1.647 -17.219 -18.562 1 98.31 82 ARG A C 1
ATOM 674 O O . ARG A 1 82 ? 2.025 -16.734 -19.641 1 98.31 82 ARG A O 1
ATOM 681 N N . ARG A 1 83 ? 1.035 -16.484 -17.656 1 98.25 83 ARG A N 1
ATOM 682 C CA . ARG A 1 83 ? 0.709 -15.086 -17.859 1 98.25 83 ARG A CA 1
ATOM 683 C C . ARG A 1 83 ? 1.975 -14.242 -17.984 1 98.25 83 ARG A C 1
ATOM 685 O O . ARG A 1 83 ? 2.047 -13.336 -18.812 1 98.25 83 ARG A O 1
ATOM 692 N N . LEU A 1 84 ? 2.957 -14.531 -17.156 1 98.44 84 LEU A N 1
ATOM 693 C CA . LEU A 1 84 ? 4.188 -13.75 -17.172 1 98.44 84 LEU A CA 1
ATOM 694 C C . LEU A 1 84 ? 4.98 -14 -18.438 1 98.44 84 LEU A C 1
ATOM 696 O O . LEU A 1 84 ? 5.582 -13.078 -19 1 98.44 84 LEU A O 1
ATOM 700 N N . ILE A 1 85 ? 4.941 -15.219 -18.906 1 98.31 85 ILE A N 1
ATOM 701 C CA . ILE A 1 85 ? 5.578 -15.539 -20.188 1 98.31 85 ILE A CA 1
ATOM 702 C C . ILE A 1 85 ? 4.887 -14.773 -21.312 1 98.31 85 ILE A C 1
ATOM 704 O O . ILE A 1 85 ? 5.551 -14.195 -22.172 1 98.31 85 ILE A O 1
ATOM 708 N N . GLU A 1 86 ? 3.58 -14.734 -21.266 1 97.25 86 GLU A N 1
ATOM 709 C CA . GLU A 1 86 ? 2.809 -14.016 -22.266 1 97.25 86 GLU A CA 1
ATOM 710 C C . GLU A 1 86 ? 3.152 -12.523 -22.266 1 97.25 86 GLU A C 1
ATOM 712 O O . GLU A 1 86 ? 3.076 -11.859 -23.297 1 97.25 86 GLU A O 1
ATOM 717 N N . LEU A 1 87 ? 3.545 -11.992 -21.156 1 97.38 87 LEU A N 1
ATOM 718 C CA . LEU A 1 87 ? 3.898 -10.586 -21.031 1 97.38 87 LEU A CA 1
ATOM 719 C C . LEU A 1 87 ? 5.359 -10.359 -21.406 1 97.38 87 LEU A C 1
ATOM 721 O O . LEU A 1 87 ? 5.848 -9.227 -21.344 1 97.38 87 LEU A O 1
ATOM 725 N N . GLY A 1 88 ? 6.113 -11.414 -21.688 1 97.25 88 GLY A N 1
ATOM 726 C CA . GLY A 1 88 ? 7.457 -11.281 -22.219 1 97.25 88 GLY A CA 1
ATOM 727 C C . GLY A 1 88 ? 8.539 -11.5 -21.188 1 97.25 88 GLY A C 1
ATOM 728 O O . GLY A 1 88 ? 9.719 -11.25 -21.453 1 97.25 88 GLY A O 1
ATOM 729 N N . PHE A 1 89 ? 8.227 -12.047 -20.062 1 98.5 89 PHE A N 1
ATOM 730 C CA . PHE A 1 89 ? 9.219 -12.25 -19.016 1 98.5 89 PHE A CA 1
ATOM 731 C C . PHE A 1 89 ? 9.992 -13.539 -19.25 1 98.5 89 PHE A C 1
ATOM 733 O O . PHE A 1 89 ? 9.477 -14.484 -19.859 1 98.5 89 PHE A O 1
ATOM 740 N N . ASP A 1 90 ? 11.258 -13.508 -18.828 1 98.69 90 ASP A N 1
ATOM 741 C CA . ASP A 1 90 ? 11.992 -14.742 -18.578 1 98.69 90 ASP A CA 1
ATOM 742 C C . ASP A 1 90 ? 11.633 -15.336 -17.219 1 98.69 90 ASP A C 1
ATOM 744 O O . ASP A 1 90 ? 12.102 -14.867 -16.188 1 98.69 90 ASP A O 1
ATOM 748 N N . VAL A 1 91 ? 10.828 -16.438 -17.297 1 98.88 91 VAL A N 1
ATOM 749 C CA . VAL A 1 91 ? 10.234 -16.922 -16.047 1 98.88 91 VAL A CA 1
ATOM 750 C C . VAL A 1 91 ? 11 -18.156 -15.555 1 98.88 91 VAL A C 1
ATOM 752 O O . VAL A 1 91 ? 11.273 -19.078 -16.328 1 98.88 91 VAL A O 1
ATOM 755 N N . LYS A 1 92 ? 11.398 -18.141 -14.289 1 98.81 92 LYS A N 1
ATOM 756 C CA . LYS A 1 92 ? 11.992 -19.266 -13.586 1 98.81 92 LYS A CA 1
ATOM 757 C C . LYS A 1 92 ? 11.164 -19.656 -12.359 1 98.81 92 LYS A C 1
ATOM 759 O O . LYS A 1 92 ? 10.953 -18.828 -11.477 1 98.81 92 LYS A O 1
ATOM 764 N N . SER A 1 93 ? 10.695 -20.859 -12.336 1 98.62 93 SER A N 1
ATOM 765 C CA . SER A 1 93 ? 9.891 -21.344 -11.219 1 98.62 93 SER A CA 1
ATOM 766 C C . SER A 1 93 ? 10.641 -22.391 -10.406 1 98.62 93 SER A C 1
ATOM 768 O O . SER A 1 93 ? 11.336 -23.234 -10.969 1 98.62 93 SER A O 1
ATOM 770 N N . TYR A 1 94 ? 10.516 -22.328 -9.086 1 98.81 94 TYR A N 1
ATOM 771 C CA . TYR A 1 94 ? 11.18 -23.234 -8.164 1 98.81 94 TYR A CA 1
ATOM 772 C C . TYR A 1 94 ? 10.18 -23.828 -7.168 1 98.81 94 TYR A C 1
ATOM 774 O O . TYR A 1 94 ? 9.516 -23.078 -6.438 1 98.81 94 TYR A O 1
ATOM 782 N N . ASP A 1 95 ? 10.07 -25.125 -7.098 1 98.5 95 ASP A N 1
ATOM 783 C CA . ASP A 1 95 ? 9.086 -25.812 -6.266 1 98.5 95 ASP A CA 1
ATOM 784 C C . ASP A 1 95 ? 9.734 -26.422 -5.031 1 98.5 95 ASP A C 1
ATOM 786 O O . ASP A 1 95 ? 10.625 -27.281 -5.152 1 98.5 95 ASP A O 1
ATOM 790 N N . ASN A 1 96 ? 9.289 -25.984 -3.848 1 98.38 96 ASN A N 1
ATOM 791 C CA . ASN A 1 96 ? 9.633 -26.594 -2.57 1 98.38 96 ASN A CA 1
ATOM 792 C C . ASN A 1 96 ? 11.133 -26.484 -2.283 1 98.38 96 ASN A C 1
ATOM 794 O O . ASN A 1 96 ? 11.766 -27.469 -1.885 1 98.38 96 ASN A O 1
ATOM 798 N N . TYR A 1 97 ? 11.68 -25.266 -2.557 1 98.56 97 TYR A N 1
ATOM 799 C CA . TYR A 1 97 ? 13.102 -25.031 -2.322 1 98.56 97 TYR A CA 1
ATOM 800 C C . TYR A 1 97 ? 13.367 -24.719 -0.855 1 98.56 97 TYR A C 1
ATOM 802 O O . TYR A 1 97 ? 12.508 -24.172 -0.164 1 98.56 97 TYR A O 1
ATOM 810 N N . LYS A 1 98 ? 14.547 -25.094 -0.415 1 98.44 98 LYS A N 1
ATOM 811 C CA . LYS A 1 98 ? 14.984 -24.828 0.955 1 98.44 98 LYS A CA 1
ATOM 812 C C . LYS A 1 98 ? 15.414 -23.375 1.129 1 98.44 98 LYS A C 1
ATOM 814 O O . LYS A 1 98 ? 15.648 -22.672 0.145 1 98.44 98 LYS A O 1
ATOM 819 N N . GLU A 1 99 ? 15.516 -23 2.396 1 98.25 99 GLU A N 1
ATOM 820 C CA . GLU A 1 99 ? 15.852 -21.625 2.748 1 98.25 99 GLU A CA 1
ATOM 821 C C . GLU A 1 99 ? 17.156 -21.188 2.086 1 98.25 99 GLU A C 1
ATOM 823 O O . GLU A 1 99 ? 17.203 -20.125 1.455 1 98.25 99 GLU A O 1
ATOM 828 N N . LYS A 1 100 ? 18.172 -21.984 2.146 1 98.12 100 LYS A N 1
ATOM 829 C CA . LYS A 1 100 ? 19.484 -21.656 1.594 1 98.12 100 LYS A CA 1
ATOM 830 C C . LYS A 1 100 ? 19.406 -21.516 0.076 1 98.12 100 LYS A C 1
ATOM 832 O O . LYS A 1 100 ? 20.031 -20.609 -0.495 1 98.12 100 LYS A O 1
ATOM 837 N N . GLU A 1 101 ? 18.688 -22.375 -0.564 1 98.56 101 GLU A N 1
ATOM 838 C CA . GLU A 1 101 ? 18.562 -22.344 -2.018 1 98.56 101 GLU A CA 1
ATOM 839 C C . GLU A 1 101 ? 17.812 -21.094 -2.475 1 98.56 101 GLU A C 1
ATOM 841 O O . GLU A 1 101 ? 18.203 -20.438 -3.439 1 98.56 101 GLU A O 1
ATOM 846 N N . VAL A 1 102 ? 16.766 -20.781 -1.758 1 98.56 102 VAL A N 1
ATOM 847 C CA . VAL A 1 102 ? 15.961 -19.609 -2.082 1 98.56 102 VAL A CA 1
ATOM 848 C C . VAL A 1 102 ? 16.812 -18.344 -1.963 1 98.56 102 VAL A C 1
ATOM 850 O O . VAL A 1 102 ? 16.844 -17.516 -2.877 1 98.56 102 VAL A O 1
ATOM 853 N N . LEU A 1 103 ? 17.547 -18.266 -0.877 1 98.25 103 LEU A N 1
ATOM 854 C CA . LEU A 1 103 ? 18.375 -17.094 -0.646 1 98.25 103 LEU A CA 1
ATOM 855 C C . LEU A 1 103 ? 19.484 -17 -1.693 1 98.25 103 LEU A C 1
ATOM 857 O O . LEU A 1 103 ? 19.828 -15.891 -2.141 1 98.25 103 LEU A O 1
ATOM 861 N N . GLN A 1 104 ? 20.031 -18.094 -2.111 1 98.38 104 GLN A N 1
ATOM 862 C CA . GLN A 1 104 ? 21.062 -18.109 -3.141 1 98.38 104 GLN A CA 1
ATOM 863 C C . GLN A 1 104 ? 20.516 -17.594 -4.473 1 98.38 104 GLN A C 1
ATOM 865 O O . GLN A 1 104 ? 21.156 -16.766 -5.133 1 98.38 104 GLN A O 1
ATOM 870 N N . ILE A 1 105 ? 19.391 -18.062 -4.832 1 98.69 105 ILE A N 1
ATOM 871 C CA . ILE A 1 105 ? 18.766 -17.656 -6.094 1 98.69 105 ILE A CA 1
ATOM 872 C C . ILE A 1 105 ? 18.469 -16.156 -6.074 1 98.69 105 ILE A C 1
ATOM 874 O O . ILE A 1 105 ? 18.734 -15.453 -7.051 1 98.69 105 ILE A O 1
ATOM 878 N N . ILE A 1 106 ? 17.938 -15.656 -4.965 1 98.12 106 ILE A N 1
ATOM 879 C CA . ILE A 1 106 ? 17.594 -14.25 -4.844 1 98.12 106 ILE A CA 1
ATOM 880 C C . ILE A 1 106 ? 18.875 -13.398 -4.891 1 98.12 106 ILE A C 1
ATOM 882 O O . ILE A 1 106 ? 18.906 -12.367 -5.555 1 98.12 106 ILE A O 1
ATOM 886 N N . ASN A 1 107 ? 19.891 -13.891 -4.242 1 97.69 107 ASN A N 1
ATOM 887 C CA . ASN A 1 107 ? 21.172 -13.188 -4.266 1 97.69 107 ASN A CA 1
ATOM 888 C C . ASN A 1 107 ? 21.75 -13.117 -5.68 1 97.69 107 ASN A C 1
ATOM 890 O O . ASN A 1 107 ? 22.281 -12.078 -6.09 1 97.69 107 ASN A O 1
ATOM 894 N N . GLU A 1 108 ? 21.656 -14.188 -6.332 1 98.25 108 GLU A N 1
ATOM 895 C CA . GLU A 1 108 ? 22.125 -14.219 -7.719 1 98.25 108 GLU A CA 1
ATOM 896 C C . GLU A 1 108 ? 21.312 -13.258 -8.594 1 98.25 108 GLU A C 1
ATOM 898 O O . GLU A 1 108 ? 21.891 -12.539 -9.414 1 98.25 108 GLU A O 1
ATOM 903 N N . ALA A 1 109 ? 20.062 -13.211 -8.375 1 98.31 109 ALA A N 1
ATOM 904 C CA . ALA A 1 109 ? 19.219 -12.312 -9.141 1 98.31 109 ALA A CA 1
ATOM 905 C C . ALA A 1 109 ? 19.531 -10.852 -8.828 1 98.31 109 ALA A C 1
ATOM 907 O O . ALA A 1 109 ? 19.594 -10.016 -9.734 1 98.31 109 ALA A O 1
ATOM 908 N N . ALA A 1 110 ? 19.719 -10.555 -7.559 1 97.12 110 ALA A N 1
ATOM 909 C CA . ALA A 1 110 ? 20.047 -9.195 -7.137 1 97.12 110 ALA A CA 1
ATOM 910 C C . ALA A 1 110 ? 21.391 -8.758 -7.684 1 97.12 110 ALA A C 1
ATOM 912 O O . ALA A 1 110 ? 21.609 -7.574 -7.949 1 97.12 110 ALA A O 1
ATOM 913 N N . GLY A 1 111 ? 22.281 -9.695 -7.883 1 97 111 GLY A N 1
ATOM 914 C CA . GLY A 1 111 ? 23.625 -9.406 -8.352 1 97 111 GLY A CA 1
ATOM 915 C C . GLY A 1 111 ? 23.75 -9.43 -9.867 1 97 111 GLY A C 1
ATOM 916 O O . GLY A 1 111 ? 24.781 -9.047 -10.414 1 97 111 GLY A O 1
ATOM 917 N N . ALA A 1 112 ? 22.734 -9.812 -10.508 1 97.5 112 ALA A N 1
ATOM 918 C CA . ALA A 1 112 ? 22.766 -9.898 -11.961 1 97.5 112 ALA A CA 1
ATOM 919 C C . ALA A 1 112 ? 22.703 -8.516 -12.594 1 97.5 112 ALA A C 1
ATOM 921 O O . ALA A 1 112 ? 22.422 -7.523 -11.914 1 97.5 112 ALA A O 1
ATOM 922 N N . ASN A 1 113 ? 23.062 -8.453 -13.883 1 97.88 113 ASN A N 1
ATOM 923 C CA . ASN A 1 113 ? 22.953 -7.219 -14.656 1 97.88 113 ASN A CA 1
ATOM 924 C C . ASN A 1 113 ? 21.578 -7.102 -15.32 1 97.88 113 ASN A C 1
ATOM 926 O O . ASN A 1 113 ? 21.25 -7.891 -16.203 1 97.88 113 ASN A O 1
ATOM 930 N N . HIS A 1 114 ? 20.828 -6.113 -14.898 1 98.44 114 HIS A N 1
ATOM 931 C CA . HIS A 1 114 ? 19.484 -5.887 -15.43 1 98.44 114 HIS A CA 1
ATOM 932 C C . HIS A 1 114 ? 19.453 -4.664 -16.328 1 98.44 114 HIS A C 1
ATOM 934 O O . HIS A 1 114 ? 18.375 -4.105 -16.594 1 98.44 114 HIS A O 1
ATOM 940 N N . SER A 1 115 ? 20.531 -4.227 -16.828 1 97.94 115 SER A N 1
ATOM 941 C CA . SER A 1 115 ? 20.609 -2.99 -17.594 1 97.94 115 SER A CA 1
ATOM 942 C C . SER A 1 115 ? 19.766 -3.072 -18.859 1 97.94 115 SER A C 1
ATOM 944 O O . SER A 1 115 ? 19.172 -2.078 -19.297 1 97.94 115 SER A O 1
ATOM 946 N N . ASP A 1 116 ? 19.688 -4.199 -19.375 1 98.25 116 ASP A N 1
ATOM 947 C CA . ASP A 1 116 ? 18.953 -4.344 -20.625 1 98.25 116 ASP A CA 1
ATOM 948 C C . ASP A 1 116 ? 17.531 -4.867 -20.375 1 98.25 116 ASP A C 1
ATOM 950 O O . ASP A 1 116 ? 16.859 -5.305 -21.312 1 98.25 116 ASP A O 1
ATOM 954 N N . ALA A 1 117 ? 17.141 -4.879 -19.125 1 98.5 117 ALA A N 1
ATOM 955 C CA . ALA A 1 117 ? 15.797 -5.324 -18.75 1 98.5 117 ALA A CA 1
ATOM 956 C C . ALA A 1 117 ? 14.906 -4.141 -18.391 1 98.5 117 ALA A C 1
ATOM 958 O O . ALA A 1 117 ? 15.398 -3.105 -17.938 1 98.5 117 ALA A O 1
ATOM 959 N N . ASP A 1 118 ? 13.609 -4.336 -18.578 1 98.62 118 ASP A N 1
ATOM 960 C CA . ASP A 1 118 ? 12.625 -3.314 -18.234 1 98.62 118 ASP A CA 1
ATOM 961 C C . ASP A 1 118 ? 12.375 -3.275 -16.719 1 98.62 118 ASP A C 1
ATOM 963 O O . ASP A 1 118 ? 12.25 -2.199 -16.141 1 98.62 118 ASP A O 1
ATOM 967 N N . CYS A 1 119 ? 12.25 -4.426 -16.172 1 98.44 119 CYS A N 1
ATOM 968 C CA . CYS A 1 119 ? 11.82 -4.531 -14.773 1 98.44 119 CYS A CA 1
ATOM 969 C C . CYS A 1 119 ? 12.164 -5.902 -14.203 1 98.44 119 CYS A C 1
ATOM 971 O O . CYS A 1 119 ? 12.93 -6.656 -14.797 1 98.44 119 CYS A O 1
ATOM 973 N N . PHE A 1 120 ? 11.781 -6.148 -12.953 1 98.31 120 PHE A N 1
ATOM 974 C CA . PHE A 1 120 ? 12.016 -7.391 -12.227 1 98.31 120 PHE A CA 1
ATOM 975 C C . PHE A 1 120 ? 10.766 -7.812 -11.461 1 98.31 120 PHE A C 1
ATOM 977 O O . PHE A 1 120 ? 10.055 -6.969 -10.914 1 98.31 120 PHE A O 1
ATOM 984 N N . VAL A 1 121 ? 10.469 -9.172 -11.453 1 98.69 121 VAL A N 1
ATOM 985 C CA . VAL A 1 121 ? 9.32 -9.695 -10.734 1 98.69 121 VAL A CA 1
ATOM 986 C C . VAL A 1 121 ? 9.758 -10.836 -9.812 1 98.69 121 VAL A C 1
ATOM 988 O O . VAL A 1 121 ? 10.516 -11.719 -10.227 1 98.69 121 VAL A O 1
ATOM 991 N N . LEU A 1 122 ? 9.32 -10.781 -8.57 1 97.81 122 LEU A N 1
ATOM 992 C CA . LEU A 1 122 ? 9.531 -11.859 -7.613 1 97.81 122 LEU A CA 1
ATOM 993 C C . LEU A 1 122 ? 8.219 -12.281 -6.961 1 97.81 122 LEU A C 1
ATOM 995 O O . LEU A 1 122 ? 7.508 -11.445 -6.398 1 97.81 122 LEU A O 1
ATOM 999 N N . VAL A 1 123 ? 7.879 -13.602 -7.02 1 97.81 123 VAL A N 1
ATOM 1000 C CA . VAL A 1 123 ? 6.621 -14.141 -6.508 1 97.81 123 VAL A CA 1
ATOM 1001 C C . VAL A 1 123 ? 6.906 -15.195 -5.441 1 97.81 123 VAL A C 1
ATOM 1003 O O . VAL A 1 123 ? 7.734 -16.078 -5.648 1 97.81 123 VAL A O 1
ATOM 1006 N N . PHE A 1 124 ? 6.191 -15.094 -4.363 1 96.12 124 PHE A N 1
ATOM 1007 C CA . PHE A 1 124 ? 6.203 -16.141 -3.34 1 96.12 124 PHE A CA 1
ATOM 1008 C C . PHE A 1 124 ? 4.809 -16.719 -3.141 1 96.12 124 PHE A C 1
ATOM 1010 O O . PHE A 1 124 ? 3.875 -15.992 -2.787 1 96.12 124 PHE A O 1
ATOM 1017 N N . LEU A 1 125 ? 4.66 -17.906 -3.42 1 95.75 125 LEU A N 1
ATOM 1018 C CA . LEU A 1 125 ? 3.475 -18.688 -3.074 1 95.75 125 LEU A CA 1
ATOM 1019 C C . LEU A 1 125 ? 3.76 -19.625 -1.904 1 95.75 125 LEU A C 1
ATOM 1021 O O . LEU A 1 125 ? 4.348 -20.688 -2.09 1 95.75 125 LEU A O 1
ATOM 1025 N N . SER A 1 126 ? 3.365 -19.234 -0.666 1 94.06 126 SER A N 1
ATOM 1026 C CA . SER A 1 126 ? 3.736 -19.984 0.525 1 94.06 126 SER A CA 1
ATOM 1027 C C . SER A 1 126 ? 2.879 -19.594 1.722 1 94.06 126 SER A C 1
ATOM 1029 O O . SER A 1 126 ? 1.787 -19.047 1.555 1 94.06 126 SER A O 1
ATOM 1031 N N . HIS A 1 127 ? 3.268 -20.109 2.9 1 90.56 127 HIS A N 1
ATOM 1032 C CA . HIS A 1 127 ? 2.785 -19.594 4.172 1 90.56 127 HIS A CA 1
ATOM 1033 C C . HIS A 1 127 ? 3.6 -18.375 4.613 1 90.56 127 HIS A C 1
ATOM 1035 O O . HIS A 1 127 ? 4.738 -18.188 4.172 1 90.56 127 HIS A O 1
ATOM 1041 N N . GLY A 1 128 ? 2.953 -17.578 5.32 1 88.06 128 GLY A N 1
ATOM 1042 C CA . GLY A 1 128 ? 3.631 -16.406 5.855 1 88.06 128 GLY A CA 1
ATOM 1043 C C . GLY A 1 128 ? 3.201 -16.062 7.27 1 88.06 128 GLY A C 1
ATOM 1044 O O . GLY A 1 128 ? 2.117 -16.453 7.707 1 88.06 128 GLY A O 1
ATOM 1045 N N . GLU A 1 129 ? 4.16 -15.414 7.945 1 81.38 129 GLU A N 1
ATOM 1046 C CA . GLU A 1 129 ? 3.896 -14.961 9.305 1 81.38 129 GLU A CA 1
ATOM 1047 C C . GLU A 1 129 ? 4.723 -13.719 9.641 1 81.38 129 GLU A C 1
ATOM 1049 O O . GLU A 1 129 ? 5.953 -13.75 9.555 1 81.38 129 GLU A O 1
ATOM 1054 N N . ASN A 1 130 ? 4.043 -12.688 10.109 1 76.94 130 ASN A N 1
ATOM 1055 C CA . ASN A 1 130 ? 4.727 -11.516 10.641 1 76.94 130 ASN A CA 1
ATOM 1056 C C . ASN A 1 130 ? 5.832 -11.039 9.711 1 76.94 130 ASN A C 1
ATOM 1058 O O . ASN A 1 130 ? 6.977 -10.867 10.125 1 76.94 130 ASN A O 1
ATOM 1062 N N . ASP A 1 131 ? 5.684 -10.836 8.438 1 81.19 131 ASP A N 1
ATOM 1063 C CA . ASP A 1 131 ? 6.598 -10.266 7.453 1 81.19 131 ASP A CA 1
ATOM 1064 C C . ASP A 1 131 ? 7.605 -11.305 6.969 1 81.19 131 ASP A C 1
ATOM 1066 O O . ASP A 1 131 ? 8.633 -10.953 6.391 1 81.19 131 ASP A O 1
ATOM 1070 N N . TYR A 1 132 ? 7.379 -12.539 7.336 1 90 132 TYR A N 1
ATOM 1071 C CA . TYR A 1 132 ? 8.203 -13.641 6.836 1 90 132 TYR A CA 1
ATOM 1072 C C . TYR A 1 132 ? 7.41 -14.523 5.883 1 90 132 TYR A C 1
ATOM 1074 O O . TYR A 1 132 ? 6.199 -14.695 6.043 1 90 132 TYR A O 1
ATOM 1082 N N . VAL A 1 133 ? 8.109 -15.062 4.98 1 92.69 133 VAL A N 1
ATOM 1083 C CA . VAL A 1 133 ? 7.551 -16.109 4.117 1 92.69 133 VAL A CA 1
ATOM 1084 C C . VAL A 1 133 ? 8.297 -17.422 4.34 1 92.69 133 VAL A C 1
ATOM 1086 O O . VAL A 1 133 ? 9.523 -17.422 4.508 1 92.69 133 VAL A O 1
ATOM 1089 N N . TYR A 1 134 ? 7.547 -18.469 4.312 1 94.19 134 TYR A N 1
ATOM 1090 C CA . TYR A 1 134 ? 8.148 -19.75 4.605 1 94.19 134 TYR A CA 1
ATOM 1091 C C . TYR A 1 134 ? 8.75 -20.375 3.348 1 94.19 134 TYR A C 1
ATOM 1093 O O . TYR A 1 134 ? 8.188 -20.25 2.256 1 94.19 134 TYR A O 1
ATOM 1101 N N . THR A 1 135 ? 9.875 -20.984 3.545 1 97.12 135 THR A N 1
ATOM 1102 C CA . THR A 1 135 ? 10.477 -21.922 2.604 1 97.12 135 THR A CA 1
ATOM 1103 C C . THR A 1 135 ? 10.25 -23.359 3.062 1 97.12 135 THR A C 1
ATOM 1105 O O . THR A 1 135 ? 9.508 -23.609 4.016 1 97.12 135 THR A O 1
ATOM 1108 N N . TYR A 1 136 ? 10.812 -24.219 2.385 1 97.75 136 TYR A N 1
ATOM 1109 C CA . TYR A 1 136 ? 10.594 -25.609 2.723 1 97.75 136 TYR A CA 1
ATOM 1110 C C . TYR A 1 136 ? 10.977 -25.891 4.172 1 97.75 136 TYR A C 1
ATOM 1112 O O . TYR A 1 136 ? 10.25 -26.594 4.887 1 97.75 136 TYR A O 1
ATOM 1120 N N . ASP A 1 137 ? 12.109 -25.359 4.652 1 97.88 137 ASP A N 1
ATOM 1121 C CA . ASP A 1 137 ? 12.625 -25.766 5.953 1 97.88 137 ASP A CA 1
ATOM 1122 C C . ASP A 1 137 ? 12.906 -24.562 6.84 1 97.88 137 ASP A C 1
ATOM 1124 O O . ASP A 1 137 ? 13.641 -24.656 7.828 1 97.88 137 ASP A O 1
ATOM 1128 N N . GLY A 1 138 ? 12.422 -23.375 6.508 1 96.56 138 GLY A N 1
ATOM 1129 C CA . GLY A 1 138 ? 12.648 -22.172 7.281 1 96.56 138 GLY A CA 1
ATOM 1130 C C . GLY A 1 138 ? 11.797 -21 6.82 1 96.56 138 GLY A C 1
ATOM 1131 O O . GLY A 1 138 ? 10.781 -21.188 6.152 1 96.56 138 GLY A O 1
ATOM 1132 N N . LYS A 1 139 ? 12.07 -19.891 7.32 1 94.62 139 LYS A N 1
ATOM 1133 C CA . LYS A 1 139 ? 11.375 -18.688 6.895 1 94.62 139 LYS A CA 1
ATOM 1134 C C . LYS A 1 139 ? 12.359 -17.562 6.605 1 94.62 139 LYS A C 1
ATOM 1136 O O . LYS A 1 139 ? 13.461 -17.531 7.168 1 94.62 139 LYS A O 1
ATOM 1141 N N . ILE A 1 140 ? 12.023 -16.719 5.715 1 94.19 140 ILE A N 1
ATOM 1142 C CA . ILE A 1 140 ? 12.867 -15.602 5.312 1 94.19 140 ILE A CA 1
ATOM 1143 C C . ILE A 1 140 ? 12.109 -14.297 5.477 1 94.19 140 ILE A C 1
ATOM 1145 O O . ILE A 1 140 ? 10.914 -14.219 5.18 1 94.19 140 ILE A O 1
ATOM 1149 N N . SER A 1 141 ? 12.867 -13.281 5.902 1 91.56 141 SER A N 1
ATOM 1150 C CA . SER A 1 141 ? 12.297 -11.953 6.082 1 91.56 141 SER A CA 1
ATOM 1151 C C . SER A 1 141 ? 12.07 -11.266 4.738 1 91.56 141 SER A C 1
ATOM 1153 O O . SER A 1 141 ? 12.992 -11.148 3.932 1 91.56 141 SER A O 1
ATOM 1155 N N . ILE A 1 142 ? 10.859 -10.758 4.555 1 89.19 142 ILE A N 1
ATOM 1156 C CA . ILE A 1 142 ? 10.531 -10.047 3.322 1 89.19 142 ILE A CA 1
ATOM 1157 C C . ILE A 1 142 ? 11.367 -8.773 3.223 1 89.19 142 ILE A C 1
ATOM 1159 O O . ILE A 1 142 ? 11.805 -8.391 2.133 1 89.19 142 ILE A O 1
ATOM 1163 N N . GLN A 1 143 ? 11.586 -8.164 4.297 1 86.88 143 GLN A N 1
ATOM 1164 C CA . GLN A 1 143 ? 12.406 -6.961 4.332 1 86.88 143 GLN A CA 1
ATOM 1165 C C . GLN A 1 143 ? 13.82 -7.246 3.836 1 86.88 143 GLN A C 1
ATOM 1167 O O . GLN A 1 143 ? 14.391 -6.453 3.08 1 86.88 143 GLN A O 1
ATOM 1172 N N . GLU A 1 144 ? 14.359 -8.336 4.262 1 89.06 144 GLU A N 1
ATOM 1173 C CA . GLU A 1 144 ? 15.703 -8.711 3.84 1 89.06 144 GLU A CA 1
ATOM 1174 C C . GLU A 1 144 ? 15.766 -8.969 2.336 1 89.06 144 GLU A C 1
ATOM 1176 O O . GLU A 1 144 ? 16.719 -8.547 1.668 1 89.06 144 GLU A O 1
ATOM 1181 N N . ILE A 1 145 ? 14.766 -9.523 1.871 1 92.56 145 ILE A N 1
ATOM 1182 C CA . ILE A 1 145 ? 14.711 -9.867 0.453 1 92.56 145 ILE A CA 1
ATOM 1183 C C . ILE A 1 145 ? 14.594 -8.594 -0.379 1 92.56 145 ILE A C 1
ATOM 1185 O O . ILE A 1 145 ? 15.352 -8.398 -1.333 1 92.56 145 ILE A O 1
ATOM 1189 N N . THR A 1 146 ? 13.695 -7.742 -0.037 1 91.81 146 THR A N 1
ATOM 1190 C CA . THR A 1 146 ? 13.477 -6.531 -0.819 1 91.81 146 THR A CA 1
ATOM 1191 C C . THR A 1 146 ? 14.688 -5.609 -0.75 1 91.81 146 THR A C 1
ATOM 1193 O O . THR A 1 146 ? 15 -4.91 -1.716 1 91.81 146 THR A O 1
ATOM 1196 N N . ALA A 1 147 ? 15.406 -5.676 0.375 1 89.88 147 ALA A N 1
ATOM 1197 C CA . ALA A 1 147 ? 16.578 -4.832 0.565 1 89.88 147 ALA A CA 1
ATOM 1198 C C . ALA A 1 147 ? 17.672 -5.176 -0.445 1 89.88 147 ALA A C 1
ATOM 1200 O O . ALA A 1 147 ? 18.469 -4.309 -0.836 1 89.88 147 ALA A O 1
ATOM 1201 N N . MET A 1 148 ? 17.734 -6.352 -0.916 1 93.62 148 MET A N 1
ATOM 1202 C CA . MET A 1 148 ? 18.75 -6.797 -1.866 1 93.62 148 MET A CA 1
ATOM 1203 C C . MET A 1 148 ? 18.547 -6.125 -3.223 1 93.62 148 MET A C 1
ATOM 1205 O O . MET A 1 148 ? 19.469 -6.098 -4.043 1 93.62 148 MET A O 1
ATOM 1209 N N . PHE A 1 149 ? 17.391 -5.547 -3.447 1 94.81 149 PHE A N 1
ATOM 1210 C CA . PHE A 1 149 ? 17.094 -5 -4.766 1 94.81 149 PHE A CA 1
ATOM 1211 C C . PHE A 1 149 ? 17.016 -3.479 -4.715 1 94.81 149 PHE A C 1
ATOM 1213 O O . PHE A 1 149 ? 16.594 -2.84 -5.68 1 94.81 149 PHE A O 1
ATOM 1220 N N . LYS A 1 150 ? 17.375 -2.941 -3.605 1 90.88 150 LYS A N 1
ATOM 1221 C CA . LYS A 1 150 ? 17.5 -1.489 -3.514 1 90.88 150 LYS A CA 1
ATOM 1222 C C . LYS A 1 150 ? 18.656 -0.976 -4.375 1 90.88 150 LYS A C 1
ATOM 1224 O O . LYS A 1 150 ? 19.531 -1.743 -4.758 1 90.88 150 LYS A O 1
ATOM 1229 N N . GLY A 1 151 ? 18.719 0.302 -4.625 1 87.12 151 GLY A N 1
ATOM 1230 C CA . GLY A 1 151 ? 19.641 0.923 -5.551 1 87.12 151 GLY A CA 1
ATOM 1231 C C . GLY A 1 151 ? 21.094 0.773 -5.129 1 87.12 151 GLY A C 1
ATOM 1232 O O . GLY A 1 151 ? 22 0.743 -5.969 1 87.12 151 GLY A O 1
ATOM 1233 N N . ASP A 1 152 ? 21.297 0.67 -3.859 1 86.06 152 ASP A N 1
ATOM 1234 C CA . ASP A 1 152 ? 22.672 0.552 -3.381 1 86.06 152 ASP A CA 1
ATOM 1235 C C . ASP A 1 152 ? 23.203 -0.866 -3.582 1 86.06 152 ASP A C 1
ATOM 1237 O O . ASP A 1 152 ? 24.406 -1.073 -3.672 1 86.06 152 ASP A O 1
ATOM 1241 N N . LYS A 1 153 ? 22.359 -1.857 -3.682 1 90.94 153 LYS A N 1
ATOM 1242 C CA . LYS A 1 153 ? 22.766 -3.254 -3.812 1 90.94 153 LYS A CA 1
ATOM 1243 C C . LYS A 1 153 ? 22.531 -3.768 -5.227 1 90.94 153 LYS A C 1
ATOM 1245 O O . LYS A 1 153 ? 23.234 -4.668 -5.695 1 90.94 153 LYS A O 1
ATOM 1250 N N . CYS A 1 154 ? 21.562 -3.252 -5.859 1 94.44 154 CYS A N 1
ATOM 1251 C CA . CYS A 1 154 ? 21.203 -3.629 -7.227 1 94.44 154 CYS A CA 1
ATOM 1252 C C . CYS A 1 154 ? 21.094 -2.398 -8.117 1 94.44 154 CYS A C 1
ATOM 1254 O O . CYS A 1 154 ? 19.984 -2.012 -8.508 1 94.44 154 CYS A O 1
ATOM 1256 N N . ARG A 1 155 ? 22.172 -1.95 -8.656 1 94.62 155 ARG A N 1
ATOM 1257 C CA . ARG A 1 155 ? 22.266 -0.664 -9.344 1 94.62 155 ARG A CA 1
ATOM 1258 C C . ARG A 1 155 ? 21.594 -0.717 -10.711 1 94.62 155 ARG A C 1
ATOM 1260 O O . ARG A 1 155 ? 21.031 0.276 -11.164 1 94.62 155 ARG A O 1
ATOM 1267 N N . SER A 1 156 ? 21.641 -1.87 -11.266 1 97.31 156 SER A N 1
ATOM 1268 C CA . SER A 1 156 ? 21.141 -1.977 -12.633 1 97.31 156 SER A CA 1
ATOM 1269 C C . SER A 1 156 ? 19.609 -1.927 -12.664 1 97.31 156 SER A C 1
ATOM 1271 O O . SER A 1 156 ? 19.016 -1.777 -13.727 1 97.31 156 SER A O 1
ATOM 1273 N N . LEU A 1 157 ? 18.953 -1.904 -11.469 1 96.69 157 LEU A N 1
ATOM 1274 C CA . LEU A 1 157 ? 17.5 -1.811 -11.414 1 96.69 157 LEU A CA 1
ATOM 1275 C C . LEU A 1 157 ? 17.062 -0.436 -10.914 1 96.69 157 LEU A C 1
ATOM 1277 O O . LEU A 1 157 ? 15.875 -0.189 -10.727 1 96.69 157 LEU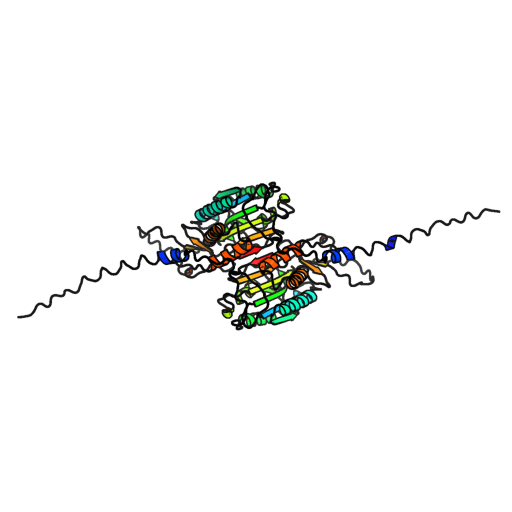 A O 1
ATOM 1281 N N . VAL A 1 158 ? 18.016 0.468 -10.719 1 94.5 158 VAL A N 1
ATOM 1282 C CA . VAL A 1 158 ? 17.672 1.825 -10.312 1 94.5 158 VAL A CA 1
ATOM 1283 C C . VAL A 1 158 ? 16.766 2.461 -11.359 1 94.5 158 VAL A C 1
ATOM 1285 O O . VAL A 1 158 ? 17.047 2.408 -12.555 1 94.5 158 VAL A O 1
ATOM 1288 N N . GLY A 1 159 ? 15.648 2.98 -10.898 1 95.81 159 GLY A N 1
ATOM 1289 C CA . GLY A 1 159 ? 14.719 3.666 -11.789 1 95.81 159 GLY A CA 1
ATOM 1290 C C . GLY A 1 159 ? 13.812 2.717 -12.547 1 95.81 159 GLY A C 1
ATOM 1291 O O . GLY A 1 159 ? 13.055 3.143 -13.422 1 95.81 159 GLY A O 1
ATOM 1292 N N . LYS A 1 160 ? 13.914 1.419 -12.211 1 97.94 160 LYS A N 1
ATOM 1293 C CA . LYS A 1 160 ? 13.102 0.399 -12.859 1 97.94 160 LYS A CA 1
ATOM 1294 C C . LYS A 1 160 ? 12.141 -0.252 -11.875 1 97.94 160 LYS A C 1
ATOM 1296 O O . LYS A 1 160 ? 12.461 -0.415 -10.695 1 97.94 160 LYS A O 1
ATOM 1301 N N . PRO A 1 161 ? 10.93 -0.658 -12.414 1 98.06 161 PRO A N 1
ATOM 1302 C CA . PRO A 1 161 ? 9.953 -1.27 -11.508 1 98.06 161 PRO A CA 1
ATOM 1303 C C . PRO A 1 161 ? 10.422 -2.613 -10.953 1 98.06 161 PRO A C 1
ATOM 1305 O O . PRO A 1 161 ? 10.977 -3.432 -11.695 1 98.06 161 PRO A O 1
ATOM 1308 N N . LYS A 1 162 ? 10.289 -2.738 -9.695 1 97.38 162 LYS A N 1
ATOM 1309 C CA . LYS A 1 162 ? 10.43 -4.012 -8.992 1 97.38 162 LYS A CA 1
ATOM 1310 C C . LYS A 1 162 ? 9.102 -4.477 -8.406 1 97.38 162 LYS A C 1
ATOM 1312 O O . LYS A 1 162 ? 8.578 -3.855 -7.484 1 97.38 162 LYS A O 1
ATOM 1317 N N . ILE A 1 163 ? 8.57 -5.59 -8.883 1 97.44 163 ILE A N 1
ATOM 1318 C CA . ILE A 1 163 ? 7.23 -6.062 -8.539 1 97.44 163 ILE A CA 1
ATOM 1319 C C . ILE A 1 163 ? 7.336 -7.316 -7.664 1 97.44 163 ILE A C 1
ATOM 1321 O O . ILE A 1 163 ? 7.934 -8.312 -8.07 1 97.44 163 ILE A O 1
ATOM 1325 N N . PHE A 1 164 ? 6.734 -7.234 -6.5 1 95.5 164 PHE A N 1
ATOM 1326 C CA . PHE A 1 164 ? 6.703 -8.359 -5.578 1 95.5 164 PHE A CA 1
ATOM 1327 C C . PHE A 1 164 ? 5.273 -8.82 -5.336 1 95.5 164 PHE A C 1
ATOM 1329 O O . PHE A 1 164 ? 4.418 -8.023 -4.949 1 95.5 164 PHE A O 1
ATOM 1336 N N . ILE A 1 165 ? 5 -10.062 -5.574 1 95.5 165 ILE A N 1
ATOM 1337 C CA . ILE A 1 165 ? 3.689 -10.656 -5.344 1 95.5 165 ILE A CA 1
ATOM 1338 C C . ILE A 1 165 ? 3.787 -11.711 -4.246 1 95.5 165 ILE A C 1
ATOM 1340 O O . ILE A 1 165 ? 4.473 -12.727 -4.41 1 95.5 165 ILE A O 1
ATOM 1344 N N . LEU A 1 166 ? 3.102 -11.453 -3.207 1 92.56 166 LEU A N 1
ATOM 1345 C CA . LEU A 1 166 ? 3.164 -12.344 -2.053 1 92.56 166 LEU A CA 1
ATOM 1346 C C . LEU A 1 166 ? 1.804 -12.977 -1.78 1 92.56 166 LEU A C 1
ATOM 1348 O O . LEU A 1 166 ? 0.863 -12.289 -1.378 1 92.56 166 LEU A O 1
ATOM 1352 N N . GLN A 1 167 ? 1.691 -14.141 -2.119 1 90.25 167 GLN A N 1
ATOM 1353 C CA . GLN A 1 167 ? 0.559 -14.953 -1.695 1 90.25 167 GLN A CA 1
ATOM 1354 C C . GLN A 1 167 ? 0.94 -15.867 -0.531 1 90.25 167 GLN A C 1
ATOM 1356 O O . GLN A 1 167 ? 1.432 -16.969 -0.738 1 90.25 167 GLN A O 1
ATOM 1361 N N . ALA A 1 168 ? 0.85 -15.273 0.661 1 80 168 ALA A N 1
ATOM 1362 C CA . ALA A 1 168 ? 1.288 -16 1.848 1 80 168 ALA A CA 1
ATOM 1363 C C . ALA A 1 168 ? 0.191 -16.047 2.908 1 80 168 ALA A C 1
ATOM 1365 O O . ALA A 1 168 ? -0.388 -15.008 3.242 1 80 168 ALA A O 1
ATOM 1366 N N . CYS A 1 169 ? -0.211 -17.234 3.334 1 66.19 169 CYS A N 1
ATOM 1367 C CA . CYS A 1 169 ? -1.277 -17.484 4.297 1 66.19 169 CYS A CA 1
ATOM 1368 C C . CYS A 1 169 ? -0.708 -17.938 5.637 1 66.19 169 CYS A C 1
ATOM 1370 O O . CYS A 1 169 ? 0.385 -18.5 5.688 1 66.19 169 CYS A O 1
ATOM 1372 N N . ARG A 1 170 ? -1.186 -17.344 6.781 1 58.03 170 ARG A N 1
ATOM 1373 C CA . ARG A 1 170 ? -0.739 -17.828 8.078 1 58.03 170 ARG A CA 1
ATOM 1374 C C . ARG A 1 170 ? -1.098 -19.312 8.258 1 58.03 170 ARG A C 1
ATOM 1376 O O . ARG A 1 170 ? -2.193 -19.734 7.887 1 58.03 170 ARG A O 1
ATOM 1383 N N . GLY A 1 171 ? -0.256 -20.141 8.039 1 51.53 171 GLY A N 1
ATOM 1384 C CA . GLY A 1 171 ? -0.462 -21.562 8.289 1 51.53 171 GLY A CA 1
ATOM 1385 C C . GLY A 1 171 ? -1.445 -21.828 9.414 1 51.53 171 GLY A C 1
ATOM 1386 O O . GLY A 1 171 ? -1.684 -20.969 10.258 1 51.53 171 GLY A O 1
ATOM 1387 N N . ASP A 1 172 ? -2.625 -22.469 9.25 1 48.25 172 ASP A N 1
ATOM 1388 C CA . ASP A 1 172 ? -3.324 -22.953 10.438 1 48.25 172 ASP A CA 1
ATOM 1389 C C . ASP A 1 172 ? -2.348 -23.562 11.438 1 48.25 172 ASP A C 1
ATOM 1391 O O . ASP A 1 172 ? -1.688 -24.562 11.141 1 48.25 172 ASP A O 1
ATOM 1395 N N . LYS A 1 173 ? -1.637 -22.781 12.312 1 45.69 173 LYS A N 1
ATOM 1396 C CA . LYS A 1 173 ? -1.114 -23.672 13.336 1 45.69 173 LYS A CA 1
ATOM 1397 C C . LYS A 1 173 ? -2.148 -24.734 13.727 1 45.69 173 LYS A C 1
ATOM 1399 O O . LYS A 1 173 ? -3.35 -24.516 13.547 1 45.69 173 LYS A O 1
ATOM 1404 N N . HIS A 1 174 ? -1.598 -25.938 14.219 1 40.22 174 HIS A N 1
ATOM 1405 C CA . HIS A 1 174 ? -2.266 -27.203 14.484 1 40.22 174 HIS A CA 1
ATOM 1406 C C . HIS A 1 174 ? -3.498 -27 15.359 1 40.22 174 HIS A C 1
ATOM 1408 O O . HIS A 1 174 ? -3.393 -26.969 16.594 1 40.22 174 HIS A O 1
ATOM 1414 N N . ASP A 1 175 ? -4.297 -26.031 15.375 1 35.94 175 ASP A N 1
ATOM 1415 C CA . ASP A 1 175 ? -5.316 -26.641 16.219 1 35.94 175 ASP A CA 1
ATOM 1416 C C . ASP A 1 175 ? -5.699 -28.031 15.719 1 35.94 175 ASP A C 1
ATOM 1418 O O . ASP A 1 175 ? -5.73 -28.266 14.508 1 35.94 175 ASP A O 1
ATOM 1422 N N . ASP A 1 176 ? -5.465 -28.984 16.594 1 31.44 176 ASP A N 1
ATOM 1423 C CA . ASP A 1 176 ? -5.863 -30.391 16.469 1 31.44 176 ASP A CA 1
ATOM 1424 C C . ASP A 1 176 ? -7.242 -30.516 15.812 1 31.44 176 ASP A C 1
ATOM 1426 O O . ASP A 1 176 ? -8.234 -30.031 16.359 1 31.44 176 ASP A O 1
ATOM 1430 N N . PRO A 1 177 ? -7.32 -30.469 14.555 1 32.22 177 PRO A N 1
ATOM 1431 C CA . PRO A 1 177 ? -8.656 -30.922 14.141 1 32.22 177 PRO A CA 1
ATOM 1432 C C . PRO A 1 177 ? -9.133 -32.156 14.93 1 32.22 177 PRO A C 1
ATOM 1434 O O . PRO A 1 177 ? -8.336 -33.031 15.234 1 32.22 177 PRO A O 1
ATOM 1437 N N . VAL A 1 178 ? -9.992 -32 15.883 1 28.8 178 VAL A N 1
ATOM 1438 C CA . VAL A 1 178 ? -10.734 -33.219 16.25 1 28.8 178 VAL A CA 1
ATOM 1439 C C . VAL A 1 178 ? -11.133 -33.969 15 1 28.8 178 VAL A C 1
ATOM 1441 O O . VAL A 1 178 ? -11.766 -33.406 14.102 1 28.8 178 VAL A O 1
ATOM 1444 N N . THR A 1 179 ? -10.281 -34.969 14.656 1 27.12 179 THR A N 1
ATOM 1445 C CA . THR A 1 179 ? -10.516 -35.969 13.641 1 27.12 179 THR A CA 1
ATOM 1446 C C . THR A 1 179 ? -11.938 -36.531 13.742 1 27.12 179 THR A C 1
ATOM 1448 O O . THR A 1 179 ? -12.266 -37.25 14.703 1 27.12 179 THR A O 1
ATOM 1451 N N . ALA A 1 180 ? -13.078 -35.906 13.617 1 26.95 180 ALA A N 1
ATOM 1452 C CA . ALA A 1 180 ? -14.188 -36.844 13.555 1 26.95 180 ALA A CA 1
ATOM 1453 C C . ALA A 1 180 ? -13.859 -38 12.625 1 26.95 180 ALA A C 1
ATOM 1455 O O . ALA A 1 180 ? -13.023 -37.875 11.727 1 26.95 180 ALA A O 1
ATOM 1456 N N . CYS A 1 181 ? -14.703 -39.156 12.617 1 25.88 181 CYS A N 1
ATOM 1457 C CA . CYS A 1 181 ? -14.766 -40.531 12.141 1 25.88 181 CYS A CA 1
ATOM 1458 C C . CYS A 1 181 ? -14.547 -40.594 10.641 1 25.88 181 CYS A C 1
ATOM 1460 O O . CYS A 1 181 ? -14.711 -39.594 9.938 1 25.88 181 CYS A O 1
ATOM 1462 N N . ASP A 1 182 ? -14.188 -41.938 10.141 1 26.91 182 ASP A N 1
ATOM 1463 C CA . ASP A 1 182 ? -13.797 -42.812 9.031 1 26.91 182 ASP A CA 1
ATOM 1464 C C . ASP A 1 182 ? -14.812 -42.719 7.891 1 26.91 182 ASP A C 1
ATOM 1466 O O . ASP A 1 182 ? -14.922 -43.656 7.09 1 26.91 182 ASP A O 1
ATOM 1470 N N . ALA A 1 183 ? -16 -42.062 7.949 1 31.55 183 ALA A N 1
ATOM 1471 C CA . ALA A 1 183 ? -16.859 -42.625 6.902 1 31.55 183 ALA A CA 1
ATOM 1472 C C . ALA A 1 183 ? -16.156 -42.562 5.547 1 31.55 183 ALA A C 1
ATOM 1474 O O . ALA A 1 183 ? -15.656 -41.531 5.129 1 31.55 183 ALA A O 1
ATOM 1475 N N . VAL A 1 184 ? -15.695 -43.688 4.93 1 31.42 184 VAL A N 1
ATOM 1476 C CA . VAL A 1 184 ? -15.125 -44.188 3.689 1 31.42 184 VAL A CA 1
ATOM 1477 C C . VAL A 1 184 ? -15.773 -43.5 2.494 1 31.42 184 VAL A C 1
ATOM 1479 O O . VAL A 1 184 ? -15.633 -43.969 1.355 1 31.42 184 VAL A O 1
ATOM 1482 N N . ASP A 1 185 ? -16.859 -42.781 2.66 1 34.88 185 ASP A N 1
ATOM 1483 C CA . ASP A 1 185 ? -17.578 -42.75 1.392 1 34.88 185 ASP A CA 1
ATOM 1484 C C . ASP A 1 185 ? -16.672 -42.312 0.25 1 34.88 185 ASP A C 1
ATOM 1486 O O . ASP A 1 185 ? -15.609 -41.719 0.488 1 34.88 185 ASP A O 1
ATOM 1490 N N . SER A 1 186 ? -16.984 -42.531 -1.041 1 35.66 186 SER A N 1
ATOM 1491 C CA . SER A 1 186 ? -16.516 -42.25 -2.389 1 35.66 186 SER A CA 1
ATOM 1492 C C . SER A 1 186 ? -15.984 -40.812 -2.484 1 35.66 186 SER A C 1
ATOM 1494 O O . SER A 1 186 ? -16.719 -39.844 -2.207 1 35.66 186 SER A O 1
ATOM 1496 N N . GLU A 1 187 ? -14.734 -40.5 -2.271 1 39.22 187 GLU A N 1
ATOM 1497 C CA . GLU A 1 187 ? -13.852 -39.344 -2.338 1 39.22 187 GLU A CA 1
ATOM 1498 C C . GLU A 1 187 ? -14.102 -38.531 -3.607 1 39.22 187 GLU A C 1
ATOM 1500 O O . GLU A 1 187 ? -13.516 -38.812 -4.656 1 39.22 187 GLU A O 1
ATOM 1505 N N . ILE A 1 188 ? -15.258 -38.406 -4.203 1 42.16 188 ILE A N 1
ATOM 1506 C CA . ILE A 1 188 ? -15.383 -37.469 -5.32 1 42.16 188 ILE A CA 1
ATOM 1507 C C . ILE A 1 188 ? -14.523 -36.25 -5.066 1 42.16 188 ILE A C 1
ATOM 1509 O O . ILE A 1 188 ? -14.648 -35.594 -4.016 1 42.16 188 ILE A O 1
ATOM 1513 N N . LYS A 1 189 ? -13.352 -36.062 -5.656 1 49.53 189 LYS A N 1
ATOM 1514 C CA . LYS A 1 189 ? -12.383 -34.969 -5.738 1 49.53 189 LYS A CA 1
ATOM 1515 C C . LYS A 1 189 ? -13.078 -33.625 -5.797 1 49.53 189 LYS A C 1
ATOM 1517 O O . LYS A 1 189 ? -13.289 -33.062 -6.879 1 49.53 189 LYS A O 1
ATOM 1522 N N . THR A 1 190 ? -14.078 -33.219 -5.012 1 61.28 190 THR A N 1
ATOM 1523 C CA . THR A 1 190 ? -14.742 -31.906 -4.918 1 61.28 190 THR A CA 1
ATOM 1524 C C . THR A 1 190 ? -13.742 -30.812 -4.574 1 61.28 190 THR A C 1
ATOM 1526 O O . THR A 1 190 ? -12.836 -31.016 -3.764 1 61.28 190 THR A O 1
ATOM 1529 N N . ASN A 1 191 ? -13.609 -29.891 -5.539 1 75 191 ASN A N 1
ATOM 1530 C CA . ASN A 1 191 ? -12.852 -28.656 -5.293 1 75 191 ASN A CA 1
ATOM 1531 C C . ASN A 1 191 ? -13.219 -28.047 -3.945 1 75 191 ASN A C 1
ATOM 1533 O O . ASN A 1 191 ? -14.344 -27.578 -3.756 1 75 191 ASN A O 1
ATOM 1537 N N . GLU A 1 192 ? -12.297 -28.344 -2.986 1 79.62 192 GLU A N 1
ATOM 1538 C CA . GLU A 1 192 ? -12.508 -27.781 -1.656 1 79.62 192 GLU A CA 1
ATOM 1539 C C . GLU A 1 192 ? -11.844 -26.406 -1.521 1 79.62 192 GLU A C 1
ATOM 1541 O O . GLU A 1 192 ? -10.766 -26.188 -2.072 1 79.62 192 GLU A O 1
ATOM 1546 N N . VAL A 1 193 ? -12.602 -25.562 -0.826 1 79.75 193 VAL A N 1
ATOM 1547 C CA . VAL A 1 193 ? -12.016 -24.266 -0.512 1 79.75 193 VAL A CA 1
ATOM 1548 C C . VAL A 1 193 ? -11.375 -24.312 0.873 1 79.75 193 VAL A C 1
ATOM 1550 O O . VAL A 1 193 ? -12.008 -24.719 1.847 1 79.75 193 VAL A O 1
ATOM 1553 N N . VAL A 1 194 ? -10.148 -24.016 0.882 1 79.94 194 VAL A N 1
ATOM 1554 C CA . VAL A 1 194 ? -9.383 -23.891 2.117 1 79.94 194 VAL A CA 1
ATOM 1555 C C . VAL A 1 194 ? -9.242 -22.422 2.496 1 79.94 194 VAL A C 1
ATOM 1557 O O . VAL A 1 194 ? -8.992 -21.578 1.636 1 79.94 194 VAL A O 1
ATOM 1560 N N . VAL A 1 195 ? -9.469 -22.188 3.803 1 75.56 195 VAL A N 1
ATOM 1561 C CA . VAL A 1 195 ? -9.422 -20.812 4.32 1 75.56 195 VAL A CA 1
ATOM 1562 C C . VAL A 1 195 ? -8.273 -20.688 5.312 1 75.56 195 VAL A C 1
ATOM 1564 O O . VAL A 1 195 ? -8.172 -21.453 6.273 1 75.56 195 VAL A O 1
ATOM 1567 N N . ASP A 1 196 ? -7.387 -19.797 4.953 1 70.69 196 ASP A N 1
ATOM 1568 C CA . ASP A 1 196 ? -6.262 -19.5 5.836 1 70.69 196 ASP A CA 1
ATOM 1569 C C . ASP A 1 196 ? -6.305 -18.062 6.328 1 70.69 196 ASP A C 1
ATOM 1571 O O . ASP A 1 196 ? -6.797 -17.172 5.625 1 70.69 196 ASP A O 1
ATOM 1575 N N . ALA A 1 197 ? -5.957 -17.984 7.75 1 59.59 197 ALA A N 1
ATOM 1576 C CA . ALA A 1 197 ? -5.91 -16.672 8.398 1 59.59 197 ALA A CA 1
ATOM 1577 C C . ALA A 1 197 ? -4.52 -16.062 8.289 1 59.59 197 ALA A C 1
ATOM 1579 O O . ALA A 1 197 ? -3.514 -16.766 8.336 1 59.59 197 ALA A O 1
ATOM 1580 N N . SER A 1 198 ? -4.004 -15.203 7.461 1 55.47 198 SER A N 1
ATOM 1581 C CA . SER A 1 198 ? -2.736 -14.539 7.746 1 55.47 198 SER A CA 1
ATOM 1582 C C . SER A 1 198 ? -2.307 -13.648 6.586 1 55.47 198 SER A C 1
ATOM 1584 O O . SER A 1 198 ? -2.539 -13.984 5.422 1 55.47 198 SER A O 1
ATOM 1586 N N . ALA A 1 199 ? -2.111 -12.43 6.98 1 61.81 199 ALA A N 1
ATOM 1587 C CA . ALA A 1 199 ? -1.557 -11.453 6.043 1 61.81 199 ALA A CA 1
ATOM 1588 C C . ALA A 1 199 ? -0.111 -11.117 6.395 1 61.81 199 ALA A C 1
ATOM 1590 O O . ALA A 1 199 ? 0.27 -11.141 7.566 1 61.81 199 ALA A O 1
ATOM 1591 N N . VAL A 1 200 ? 0.877 -11.438 5.492 1 64.19 200 VAL A N 1
ATOM 1592 C CA . VAL A 1 200 ? 2.211 -10.852 5.562 1 64.19 200 VAL A CA 1
ATOM 1593 C C . VAL A 1 200 ? 2.178 -9.43 5.012 1 64.19 200 VAL A C 1
ATOM 1595 O O . VAL A 1 200 ? 1.619 -9.18 3.941 1 64.19 200 VAL A O 1
ATOM 1598 N N . TYR A 1 201 ? 2.547 -8.453 6 1 69.44 201 TYR A N 1
ATOM 1599 C CA . TYR A 1 201 ? 2.627 -7.094 5.48 1 69.44 201 TYR A CA 1
ATOM 1600 C C . TYR A 1 201 ? 3.969 -6.457 5.824 1 69.44 201 TYR A C 1
ATOM 1602 O O . TYR A 1 201 ? 4.441 -6.562 6.957 1 69.44 201 TYR A O 1
ATOM 1610 N N . THR A 1 202 ? 4.77 -6.367 4.898 1 66.19 202 THR A N 1
ATOM 1611 C CA . THR A 1 202 ? 5.98 -5.566 5.051 1 66.19 202 THR A CA 1
ATOM 1612 C C . THR A 1 202 ? 5.957 -4.371 4.102 1 66.19 202 THR A C 1
ATOM 1614 O O . THR A 1 202 ? 5.453 -4.469 2.98 1 66.19 202 THR A O 1
ATOM 1617 N N . LEU A 1 203 ? 5.934 -3.051 4.703 1 64.31 203 LEU A N 1
ATOM 1618 C CA . LEU A 1 203 ? 6.047 -1.889 3.826 1 64.31 203 LEU A CA 1
ATOM 1619 C C . LEU A 1 203 ? 7.504 -1.622 3.463 1 64.31 203 LEU A C 1
ATOM 1621 O O . LEU A 1 203 ? 8.289 -1.205 4.312 1 64.31 203 LEU A O 1
ATOM 1625 N N . PRO A 1 204 ? 8.172 -2.301 2.988 1 55.03 204 PRO A N 1
ATOM 1626 C CA . PRO A 1 204 ? 9.633 -2.227 2.926 1 55.03 204 PRO A CA 1
ATOM 1627 C C . PRO A 1 204 ? 10.133 -1.189 1.922 1 55.03 204 PRO A C 1
ATOM 1629 O O . PRO A 1 204 ? 10.594 -0.115 2.314 1 55.03 204 PRO A O 1
ATOM 1632 N N . ALA A 1 205 ? 10.594 -0.829 0.863 1 66.56 205 ALA A N 1
ATOM 1633 C CA . ALA A 1 205 ? 11.758 -0.782 -0.013 1 66.56 205 ALA A CA 1
ATOM 1634 C C . ALA A 1 205 ? 11.938 0.606 -0.622 1 66.56 205 ALA A C 1
ATOM 1636 O O . ALA A 1 205 ? 11.109 1.496 -0.4 1 66.56 205 ALA A O 1
ATOM 1637 N N . GLY A 1 206 ? 12.633 0.96 -1.396 1 81.38 206 GLY A N 1
ATOM 1638 C CA . GLY A 1 206 ? 13.117 2.078 -2.188 1 81.38 206 GLY A CA 1
ATOM 1639 C C . GLY A 1 206 ? 12.188 2.459 -3.32 1 81.38 206 GLY A C 1
ATOM 1640 O O . GLY A 1 206 ? 11.109 1.878 -3.465 1 81.38 206 GLY A O 1
ATOM 1641 N N . ALA A 1 207 ? 12.43 3.432 -3.762 1 90.94 207 ALA A N 1
ATOM 1642 C CA . ALA A 1 207 ? 11.656 3.906 -4.91 1 90.94 207 ALA A CA 1
ATOM 1643 C C . ALA A 1 207 ? 11.484 2.799 -5.945 1 90.94 207 ALA A C 1
ATOM 1645 O O . ALA A 1 207 ? 12.328 1.911 -6.066 1 90.94 207 ALA A O 1
ATOM 1646 N N . ASP A 1 208 ? 10.312 2.789 -6.688 1 96.25 208 ASP A N 1
ATOM 1647 C CA . ASP A 1 208 ? 10.016 1.978 -7.863 1 96.25 208 ASP A CA 1
ATOM 1648 C C . ASP A 1 208 ? 9.703 0.537 -7.473 1 96.25 208 ASP A C 1
ATOM 1650 O O . ASP A 1 208 ? 9.852 -0.38 -8.281 1 96.25 208 ASP A O 1
ATOM 1654 N N . PHE A 1 209 ? 9.328 0.332 -6.16 1 95.12 209 PHE A N 1
ATOM 1655 C CA . PHE A 1 209 ? 8.812 -0.952 -5.707 1 95.12 209 PHE A CA 1
ATOM 1656 C C . PHE A 1 209 ? 7.285 -0.946 -5.699 1 95.12 209 PHE A C 1
ATOM 1658 O O . PHE A 1 209 ? 6.664 0.075 -5.395 1 95.12 209 PHE A O 1
ATOM 1665 N N . ILE A 1 210 ? 6.719 -2.078 -5.988 1 95.88 210 ILE A N 1
ATOM 1666 C CA . ILE A 1 210 ? 5.309 -2.311 -5.695 1 95.88 210 ILE A CA 1
ATOM 1667 C C . ILE A 1 210 ? 5.125 -3.703 -5.094 1 95.88 210 ILE A C 1
ATOM 1669 O O . ILE A 1 210 ? 5.633 -4.688 -5.633 1 95.88 210 ILE A O 1
ATOM 1673 N N . MET A 1 211 ? 4.488 -3.727 -3.926 1 93.31 211 MET A N 1
ATOM 1674 C CA . MET A 1 211 ? 4.211 -4.957 -3.186 1 93.31 211 MET A CA 1
ATOM 1675 C C . MET A 1 211 ? 2.74 -5.34 -3.305 1 93.31 211 MET A C 1
ATOM 1677 O O . MET A 1 211 ? 1.857 -4.551 -2.963 1 93.31 211 MET A O 1
ATOM 1681 N N . CYS A 1 212 ? 2.51 -6.535 -3.814 1 94.06 212 CYS A N 1
ATOM 1682 C CA . CYS A 1 212 ? 1.15 -7.051 -3.949 1 94.06 212 CYS A CA 1
ATOM 1683 C C . CYS A 1 212 ? 0.88 -8.148 -2.934 1 94.06 212 CYS A C 1
ATOM 1685 O O . CYS A 1 212 ? 1.597 -9.156 -2.893 1 94.06 212 CYS A O 1
ATOM 1687 N N . TYR A 1 213 ? -0.137 -7.934 -2.162 1 90.56 213 TYR A N 1
ATOM 1688 C CA . TYR A 1 213 ? -0.504 -8.883 -1.116 1 90.56 213 TYR A CA 1
ATOM 1689 C C . TYR A 1 213 ? -1.874 -9.492 -1.391 1 90.56 213 TYR A C 1
ATOM 1691 O O . TYR A 1 213 ? -2.836 -8.773 -1.667 1 90.56 213 TYR A O 1
ATOM 1699 N N . SER A 1 214 ? -1.973 -10.766 -1.184 1 89.19 214 SER A N 1
ATOM 1700 C CA . SER A 1 214 ? -3.223 -11.461 -1.472 1 89.19 214 SER A CA 1
ATOM 1701 C C . SER A 1 214 ? -4.277 -11.164 -0.411 1 89.19 214 SER A C 1
ATOM 1703 O O . SER A 1 214 ? -5.477 -11.32 -0.657 1 89.19 214 SER A O 1
ATOM 1705 N N . VAL A 1 215 ? -3.773 -10.82 0.766 1 82 215 VAL A N 1
ATOM 1706 C CA . VAL A 1 215 ? -4.766 -10.594 1.812 1 82 215 VAL A CA 1
ATOM 1707 C C . VAL A 1 215 ? -4.332 -9.43 2.693 1 82 215 VAL A C 1
ATOM 1709 O O . VAL A 1 215 ? -3.156 -9.305 3.037 1 82 215 VAL A O 1
ATOM 1712 N N . ALA A 1 216 ? -5.375 -8.602 2.996 1 73.62 216 ALA A N 1
ATOM 1713 C CA . ALA A 1 216 ? -5.188 -7.539 3.984 1 73.62 216 ALA A CA 1
ATOM 1714 C C . ALA A 1 216 ? -5.234 -8.102 5.402 1 73.62 216 ALA A C 1
ATOM 1716 O O . ALA A 1 216 ? -5.77 -9.188 5.629 1 73.62 216 ALA A O 1
ATOM 1717 N N . GLU A 1 217 ? -4.691 -7.352 6.305 1 68.25 217 GLU A N 1
ATOM 1718 C CA . GLU A 1 217 ? -4.699 -7.773 7.703 1 68.25 217 GLU A CA 1
ATOM 1719 C C . GLU A 1 217 ? -6.121 -7.977 8.211 1 68.25 217 GLU A C 1
ATOM 1721 O O . GLU A 1 217 ? -7.012 -7.172 7.918 1 68.25 217 GLU A O 1
ATOM 1726 N N . GLY A 1 218 ? -6.363 -9.078 8.906 1 66.5 218 GLY A N 1
ATOM 1727 C CA . GLY A 1 218 ? -7.66 -9.367 9.5 1 66.5 218 GLY A CA 1
ATOM 1728 C C . GLY A 1 218 ? -8.586 -10.125 8.57 1 66.5 218 GLY A C 1
ATOM 1729 O O . GLY A 1 218 ? -9.688 -10.508 8.953 1 66.5 218 GLY A O 1
ATOM 1730 N N . TYR A 1 219 ? -8.078 -10.398 7.41 1 74.44 219 TYR A N 1
ATOM 1731 C CA . TYR A 1 219 ? -8.898 -11.133 6.457 1 74.44 219 TYR A CA 1
ATOM 1732 C C . TYR A 1 219 ? -8.305 -12.508 6.164 1 74.44 219 TYR A C 1
ATOM 1734 O O . TYR A 1 219 ? -7.266 -12.867 6.723 1 74.44 219 TYR A O 1
ATOM 1742 N N . TYR A 1 220 ? -9.078 -13.266 5.406 1 73.31 220 TYR A N 1
ATOM 1743 C CA . TYR A 1 220 ? -8.719 -14.648 5.117 1 73.31 220 TYR A CA 1
ATOM 1744 C C . TYR A 1 220 ? -8.32 -14.812 3.654 1 73.31 220 TYR A C 1
ATOM 1746 O O . TYR A 1 220 ? -8.898 -14.172 2.773 1 73.31 220 TYR A O 1
ATOM 1754 N N . SER A 1 221 ? -7.34 -15.656 3.568 1 81.19 221 SER A N 1
ATOM 1755 C CA . SER A 1 221 ? -6.969 -16.047 2.215 1 81.19 221 SER A CA 1
ATOM 1756 C C . SER A 1 221 ? -7.621 -17.375 1.829 1 81.19 221 SER A C 1
ATOM 1758 O O . SER A 1 221 ? -7.629 -18.328 2.619 1 81.19 221 SER A O 1
ATOM 1760 N N . HIS A 1 222 ? -8.172 -17.422 0.64 1 84.38 222 HIS A N 1
ATOM 1761 C CA . HIS A 1 222 ? -8.914 -18.578 0.188 1 84.38 222 HIS A CA 1
ATOM 1762 C C . HIS A 1 222 ? -8.219 -19.266 -0.982 1 84.38 222 HIS A C 1
ATOM 1764 O O . HIS A 1 222 ? -7.684 -18.594 -1.869 1 84.38 222 HIS A O 1
ATOM 1770 N N . ARG A 1 223 ? -8.211 -20.625 -0.863 1 84.12 223 ARG A N 1
ATOM 1771 C CA . ARG A 1 223 ? -7.613 -21.422 -1.932 1 84.12 223 ARG A CA 1
ATOM 1772 C C . ARG A 1 223 ? -8.484 -22.625 -2.275 1 84.12 223 ARG A C 1
ATOM 1774 O O . ARG A 1 223 ? -8.969 -23.312 -1.382 1 84.12 223 ARG A O 1
ATOM 1781 N N . GLU A 1 224 ? -8.664 -22.766 -3.58 1 86.81 224 GLU A N 1
ATOM 1782 C CA . GLU A 1 224 ? -9.305 -23.984 -4.074 1 86.81 224 GLU A CA 1
ATOM 1783 C C . GLU A 1 224 ? -8.273 -25.078 -4.355 1 86.81 224 GLU A C 1
ATOM 1785 O O . GLU A 1 224 ? -7.199 -24.797 -4.898 1 86.81 224 GLU A O 1
ATOM 1790 N N . THR A 1 225 ? -8.578 -26.234 -4.035 1 85.5 225 THR A N 1
ATOM 1791 C CA . THR A 1 225 ? -7.621 -27.344 -4.133 1 85.5 225 THR A CA 1
ATOM 1792 C C . THR A 1 225 ? -7.309 -27.656 -5.59 1 85.5 225 THR A C 1
ATOM 1794 O O . THR A 1 225 ? -6.234 -28.172 -5.902 1 85.5 225 THR A O 1
ATOM 1797 N N . ILE A 1 226 ? -8.156 -27.234 -6.43 1 87.06 226 ILE A N 1
ATOM 1798 C CA . ILE A 1 226 ? -7.934 -27.547 -7.832 1 87.06 226 ILE A CA 1
ATOM 1799 C C . ILE A 1 226 ? -7.512 -26.297 -8.594 1 87.06 226 ILE A C 1
ATOM 1801 O O . ILE A 1 226 ? -6.555 -26.328 -9.367 1 87.06 226 ILE A O 1
ATOM 1805 N N . ASN A 1 227 ? -8.172 -25.219 -8.328 1 89.94 227 ASN A N 1
ATOM 1806 C CA . ASN A 1 227 ? -8.023 -24.031 -9.164 1 89.94 227 ASN A CA 1
ATOM 1807 C C . ASN A 1 227 ? -7.027 -23.047 -8.578 1 89.94 227 ASN A C 1
ATOM 1809 O O . ASN A 1 227 ? -6.645 -22.078 -9.234 1 89.94 227 ASN A O 1
ATOM 1813 N N . GLY A 1 228 ? -6.652 -23.312 -7.352 1 92 228 GLY A N 1
ATOM 1814 C CA . GLY A 1 228 ? -5.684 -22.422 -6.738 1 92 228 GLY A CA 1
ATOM 1815 C C . GLY A 1 228 ? -6.328 -21.312 -5.922 1 92 228 GLY A C 1
ATOM 1816 O O . GLY A 1 228 ? -7.496 -21.406 -5.547 1 92 228 GLY A O 1
ATOM 1817 N N . SER A 1 229 ? -5.535 -20.359 -5.602 1 92.62 229 SER A N 1
ATOM 1818 C CA . SER A 1 229 ? -6 -19.297 -4.719 1 92.62 229 SER A CA 1
ATOM 1819 C C . SER A 1 229 ? -6.828 -18.266 -5.477 1 92.62 229 SER A C 1
ATOM 1821 O O . SER A 1 229 ? -6.582 -18.016 -6.656 1 92.62 229 SER A O 1
ATOM 1823 N N . TRP A 1 230 ? -7.801 -17.641 -4.758 1 92.38 230 TRP A N 1
ATOM 1824 C CA . TRP A 1 230 ? -8.68 -16.641 -5.359 1 92.38 230 TRP A CA 1
ATOM 1825 C C . TRP A 1 230 ? -7.875 -15.484 -5.934 1 92.38 230 TRP A C 1
ATOM 1827 O O . TRP A 1 230 ? -8.117 -15.047 -7.062 1 92.38 230 TRP A O 1
ATOM 1837 N N . TYR A 1 231 ? -6.922 -15.062 -5.273 1 94.75 231 TYR A N 1
ATOM 1838 C CA . TYR A 1 231 ? -6.148 -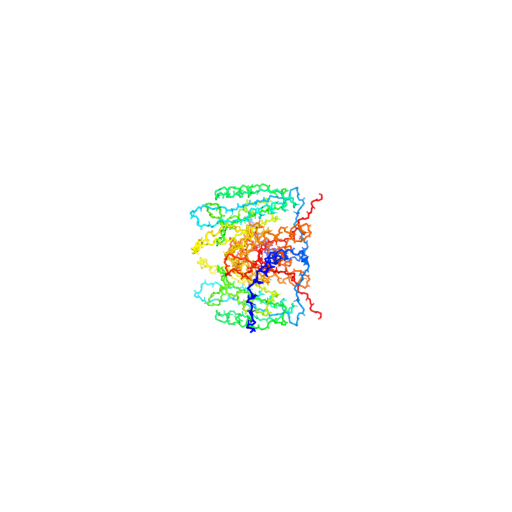13.906 -5.699 1 94.75 231 TYR A CA 1
ATOM 1839 C C . TYR A 1 231 ? -5.422 -14.188 -7.008 1 94.75 231 TYR A C 1
ATOM 1841 O O . TYR A 1 231 ? -5.5 -13.398 -7.953 1 94.75 231 TYR A O 1
ATOM 1849 N N . VAL A 1 232 ? -4.711 -15.273 -7.094 1 96.62 232 VAL A N 1
ATOM 1850 C CA . VAL A 1 232 ? -3.91 -15.586 -8.273 1 96.62 232 VAL A CA 1
ATOM 1851 C C . VAL A 1 232 ? -4.828 -15.875 -9.461 1 96.62 232 VAL A C 1
ATOM 1853 O O . VAL A 1 232 ? -4.535 -15.469 -10.586 1 96.62 232 VAL A O 1
ATOM 1856 N N . GLN A 1 233 ? -5.965 -16.562 -9.164 1 96.5 233 GLN A N 1
ATOM 1857 C CA . GLN A 1 233 ? -6.934 -16.797 -10.227 1 96.5 233 GLN A CA 1
ATOM 1858 C C . GLN A 1 233 ? -7.371 -15.484 -10.867 1 96.5 233 GLN A C 1
ATOM 1860 O O . GLN A 1 233 ? -7.297 -15.328 -12.086 1 96.5 233 GLN A O 1
ATOM 1865 N N . ASP A 1 234 ? -7.754 -14.594 -10.062 1 97.06 234 ASP A N 1
ATOM 1866 C CA . ASP A 1 234 ? -8.305 -13.336 -10.57 1 97.06 234 ASP A CA 1
ATOM 1867 C C . ASP A 1 234 ? -7.207 -12.453 -11.156 1 97.06 234 ASP A C 1
ATOM 1869 O O . ASP A 1 234 ? -7.418 -11.789 -12.172 1 97.06 234 ASP A O 1
ATOM 1873 N N . LEU A 1 235 ? -6.066 -12.438 -10.547 1 98.06 235 LEU A N 1
ATOM 1874 C CA . LEU A 1 235 ? -4.934 -11.711 -11.102 1 98.06 235 LEU A CA 1
ATOM 1875 C C . LEU A 1 235 ? -4.598 -12.203 -12.5 1 98.06 235 LEU A C 1
ATOM 1877 O O . LEU A 1 235 ? -4.453 -11.398 -13.43 1 98.06 235 LEU A O 1
ATOM 1881 N N . CYS A 1 236 ? -4.508 -13.492 -12.664 1 98 236 CYS A N 1
ATOM 1882 C CA . CYS A 1 236 ? -4.125 -14.07 -13.945 1 98 236 CYS A CA 1
ATOM 1883 C C . CYS A 1 236 ? -5.199 -13.828 -15 1 98 236 CYS A C 1
ATOM 1885 O O . CYS A 1 236 ? -4.891 -13.555 -16.156 1 98 236 CYS A O 1
ATOM 1887 N N . GLU A 1 237 ? -6.445 -13.93 -14.57 1 97.56 237 GLU A N 1
ATOM 1888 C CA . GLU A 1 237 ? -7.531 -13.648 -15.508 1 97.56 237 GLU A CA 1
ATOM 1889 C C . GLU A 1 237 ? -7.473 -12.211 -16 1 97.56 237 GLU A C 1
ATOM 1891 O O . GLU A 1 237 ? -7.594 -11.953 -17.203 1 97.56 237 GLU A O 1
ATOM 1896 N N . LEU A 1 238 ? -7.254 -11.312 -15.172 1 97.81 238 LEU A N 1
ATOM 1897 C CA . LEU A 1 238 ? -7.254 -9.898 -15.531 1 97.81 238 LEU A CA 1
ATOM 1898 C C . LEU A 1 238 ? -5.984 -9.531 -16.281 1 97.81 238 LEU A C 1
ATOM 1900 O O . LEU A 1 238 ? -6.008 -8.672 -17.172 1 97.81 238 LEU A O 1
ATOM 1904 N N . LEU A 1 239 ? -4.883 -10.18 -15.969 1 97.81 239 LEU A N 1
ATOM 1905 C CA . LEU A 1 239 ? -3.668 -9.992 -16.75 1 97.81 239 LEU A CA 1
ATOM 1906 C C . LEU A 1 239 ? -3.875 -10.469 -18.188 1 97.81 239 LEU A C 1
ATOM 1908 O O . LEU A 1 239 ? -3.371 -9.852 -19.125 1 97.81 239 LEU A O 1
ATOM 1912 N N . GLN A 1 240 ? -4.578 -11.523 -18.297 1 97.25 240 GLN A N 1
ATOM 1913 C CA . GLN A 1 240 ? -4.855 -12.047 -19.625 1 97.25 240 GLN A CA 1
ATOM 1914 C C . GLN A 1 240 ? -5.699 -11.062 -20.438 1 97.25 240 GLN A C 1
ATOM 1916 O O . GLN A 1 240 ? -5.434 -10.836 -21.625 1 97.25 240 GLN A O 1
ATOM 1921 N N . LYS A 1 241 ? -6.648 -10.484 -19.797 1 96.5 241 LYS A N 1
ATOM 1922 C CA . LYS A 1 241 ? -7.617 -9.633 -20.484 1 96.5 241 LYS A CA 1
ATOM 1923 C C . LYS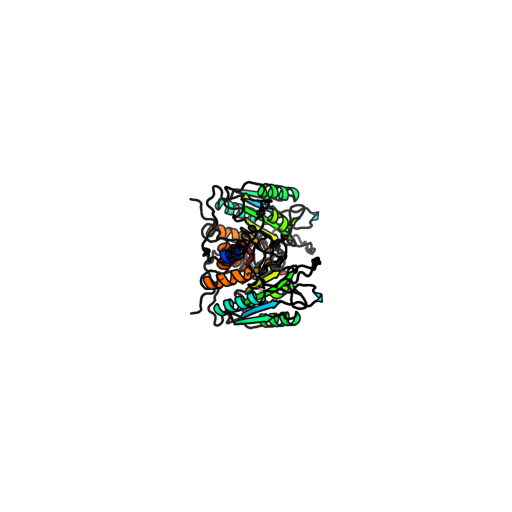 A 1 241 ? -7.059 -8.227 -20.688 1 96.5 241 LYS A C 1
ATOM 1925 O O . LYS A 1 241 ? -7.277 -7.621 -21.734 1 96.5 241 LYS A O 1
ATOM 1930 N N . TYR A 1 242 ? -6.348 -7.719 -19.656 1 96.5 242 TYR A N 1
ATOM 1931 C CA . TYR A 1 242 ? -6.043 -6.293 -19.656 1 96.5 242 TYR A CA 1
ATOM 1932 C C . TYR A 1 242 ? -4.559 -6.051 -19.406 1 96.5 242 TYR A C 1
ATOM 1934 O O . TYR A 1 242 ? -4.121 -4.902 -19.297 1 96.5 242 TYR A O 1
ATOM 1942 N N . GLY A 1 243 ? -3.76 -7.059 -19.328 1 95.69 243 GLY A N 1
ATOM 1943 C CA . GLY A 1 243 ? -2.373 -6.941 -18.922 1 95.69 243 GLY A CA 1
ATOM 1944 C C . GLY A 1 243 ? -1.543 -6.062 -19.828 1 95.69 243 GLY A C 1
ATOM 1945 O O . GLY A 1 243 ? -0.598 -5.406 -19.391 1 95.69 243 GLY A O 1
ATOM 1946 N N . ASP A 1 244 ? -1.864 -5.996 -21.094 1 94.81 244 ASP A N 1
ATOM 1947 C CA . ASP A 1 244 ? -1.054 -5.25 -22.047 1 94.81 244 ASP A CA 1
ATOM 1948 C C . ASP A 1 244 ? -1.671 -3.883 -22.344 1 94.81 244 ASP A C 1
ATOM 1950 O O . ASP A 1 244 ? -1.172 -3.139 -23.188 1 94.81 244 ASP A O 1
ATOM 1954 N N . SER A 1 245 ? -2.766 -3.496 -21.594 1 95.81 245 SER A N 1
ATOM 1955 C CA . SER A 1 245 ? -3.455 -2.26 -21.953 1 95.81 245 SER A CA 1
ATOM 1956 C C . SER A 1 245 ? -3.652 -1.367 -20.734 1 95.81 245 SER A C 1
ATOM 1958 O O . SER A 1 245 ? -3.461 -0.151 -20.812 1 95.81 245 SER A O 1
ATOM 1960 N N . LEU A 1 246 ? -3.973 -1.942 -19.609 1 97.12 246 LEU A N 1
ATOM 1961 C CA . LEU A 1 246 ? -4.246 -1.151 -18.406 1 97.12 246 LEU A CA 1
ATOM 1962 C C . LEU A 1 246 ? -2.951 -0.812 -17.672 1 97.12 246 LEU A C 1
ATOM 1964 O O . LEU A 1 246 ? -2.018 -1.616 -17.656 1 97.12 246 LEU A O 1
ATOM 1968 N N . GLU A 1 247 ? -2.975 0.44 -17.203 1 98.19 247 GLU A N 1
ATOM 1969 C CA . GLU A 1 247 ? -1.924 0.76 -16.234 1 98.19 247 GLU A CA 1
ATOM 1970 C C . GLU A 1 247 ? -1.936 -0.214 -15.062 1 98.19 247 GLU A C 1
ATOM 1972 O O . GLU A 1 247 ? -3.002 -0.635 -14.609 1 98.19 247 GLU A O 1
ATOM 1977 N N . PHE A 1 248 ? -0.789 -0.624 -14.57 1 98.38 248 PHE A N 1
ATOM 1978 C CA . PHE A 1 248 ? -0.654 -1.772 -13.68 1 98.38 248 PHE A CA 1
ATOM 1979 C C . PHE A 1 248 ? -1.427 -1.548 -12.383 1 98.38 248 PHE A C 1
ATOM 1981 O O . PHE A 1 248 ? -2.082 -2.463 -11.883 1 98.38 248 PHE A O 1
ATOM 1988 N N . THR A 1 249 ? -1.382 -0.369 -11.734 1 98.12 249 THR A N 1
ATOM 1989 C CA . THR A 1 249 ? -2.117 -0.138 -10.5 1 98.12 249 THR A CA 1
ATOM 1990 C C . THR A 1 249 ? -3.621 -0.138 -10.75 1 98.12 249 THR A C 1
ATOM 1992 O O . THR A 1 249 ? -4.402 -0.517 -9.875 1 98.12 249 THR A O 1
ATOM 1995 N N . GLU A 1 250 ? -4.008 0.301 -11.938 1 97.94 250 GLU A N 1
ATOM 1996 C CA . GLU A 1 250 ? -5.414 0.185 -12.305 1 97.94 250 GLU A CA 1
ATOM 1997 C C . GLU A 1 250 ? -5.844 -1.276 -12.391 1 97.94 250 GLU A C 1
ATOM 1999 O O . GLU A 1 250 ? -6.941 -1.632 -11.953 1 97.94 250 GLU A O 1
ATOM 2004 N N . LEU A 1 251 ? -5 -2.025 -12.984 1 98.12 251 LEU A N 1
ATOM 2005 C CA . LEU A 1 251 ? -5.27 -3.457 -13.047 1 98.12 251 LEU A CA 1
ATOM 2006 C C . LEU A 1 251 ? -5.391 -4.055 -11.648 1 98.12 251 LEU A C 1
ATOM 2008 O O . LEU A 1 251 ? -6.305 -4.836 -11.383 1 98.12 251 LEU A O 1
ATOM 2012 N N . LEU A 1 252 ? -4.488 -3.691 -10.758 1 98.19 252 LEU A N 1
ATOM 2013 C CA . LEU A 1 252 ? -4.508 -4.211 -9.391 1 98.19 252 LEU A CA 1
ATOM 2014 C C . LEU A 1 252 ? -5.766 -3.764 -8.656 1 98.19 252 LEU A C 1
ATOM 2016 O O . LEU A 1 252 ? -6.305 -4.504 -7.828 1 98.19 252 LEU A O 1
ATOM 2020 N N . THR A 1 253 ? -6.246 -2.566 -8.914 1 98.38 253 THR A N 1
ATOM 2021 C CA . THR A 1 253 ? -7.508 -2.104 -8.336 1 98.38 253 THR A CA 1
ATOM 2022 C C . THR A 1 253 ? -8.664 -2.986 -8.797 1 98.38 253 THR A C 1
ATOM 2024 O O . THR A 1 253 ? -9.547 -3.322 -8 1 98.38 253 THR A O 1
ATOM 2027 N N . LEU A 1 254 ? -8.602 -3.354 -10.062 1 98.06 254 LEU A N 1
ATOM 2028 C CA . LEU A 1 254 ? -9.609 -4.266 -10.594 1 98.06 254 LEU A CA 1
ATOM 2029 C C . LEU A 1 254 ? -9.508 -5.637 -9.938 1 98.06 254 LEU A C 1
ATOM 2031 O O . LEU A 1 254 ? -10.523 -6.281 -9.68 1 98.06 254 LEU A O 1
ATOM 2035 N N . VAL A 1 255 ? -8.328 -6.094 -9.68 1 97.62 255 VAL A N 1
ATOM 2036 C CA . VAL A 1 255 ? -8.133 -7.348 -8.961 1 97.62 255 VAL A CA 1
ATOM 2037 C C . VAL A 1 255 ? -8.734 -7.246 -7.562 1 97.62 255 VAL A C 1
ATOM 2039 O O . VAL A 1 255 ? -9.438 -8.156 -7.109 1 97.62 255 VAL A O 1
ATOM 2042 N N . ASN A 1 256 ? -8.492 -6.125 -6.836 1 96.25 256 ASN A N 1
ATOM 2043 C CA . ASN A 1 256 ? -9.102 -5.891 -5.531 1 96.25 256 ASN A CA 1
ATOM 2044 C C . ASN A 1 256 ? -10.617 -6.035 -5.594 1 96.25 256 ASN A C 1
ATOM 2046 O O . ASN A 1 256 ? -11.219 -6.684 -4.734 1 96.25 256 ASN A O 1
ATOM 2050 N N . ARG A 1 257 ? -11.156 -5.449 -6.629 1 97.12 257 ARG A N 1
ATOM 2051 C CA . ARG A 1 257 ? -12.609 -5.484 -6.789 1 97.12 257 ARG A CA 1
ATOM 2052 C C . ARG A 1 257 ? -13.102 -6.91 -7.004 1 97.12 257 ARG A C 1
ATOM 2054 O O . ARG A 1 257 ? -14 -7.375 -6.301 1 97.12 257 ARG A O 1
ATOM 2061 N N . LYS A 1 258 ? -12.484 -7.57 -7.895 1 96.81 258 LYS A N 1
ATOM 2062 C CA . LYS A 1 258 ? -12.922 -8.906 -8.273 1 96.81 258 LYS A CA 1
ATOM 2063 C C . LYS A 1 258 ? -12.805 -9.875 -7.098 1 96.81 258 LYS A C 1
ATOM 2065 O O . LYS A 1 258 ? -13.75 -10.602 -6.793 1 96.81 258 LYS A O 1
ATOM 2070 N N . VAL A 1 259 ? -11.711 -9.906 -6.414 1 94.81 259 VAL A N 1
ATOM 2071 C CA . VAL A 1 259 ? -11.484 -10.812 -5.297 1 94.81 259 VAL A CA 1
ATOM 2072 C C . VAL A 1 259 ? -12.453 -10.5 -4.16 1 94.81 259 VAL A C 1
ATOM 2074 O O . VAL A 1 259 ? -13.008 -11.406 -3.535 1 94.81 259 VAL A O 1
ATOM 2077 N N . SER A 1 260 ? -12.688 -9.195 -3.906 1 91.88 260 SER A N 1
ATOM 2078 C CA . SER A 1 260 ? -13.523 -8.781 -2.783 1 91.88 260 SER A CA 1
ATOM 2079 C C . SER A 1 260 ? -14.984 -9.172 -3.014 1 91.88 260 SER A C 1
ATOM 2081 O O . SER A 1 260 ? -15.781 -9.195 -2.072 1 91.88 260 SER A O 1
ATOM 2083 N N . MET A 1 261 ? -15.352 -9.453 -4.223 1 92.38 261 MET A N 1
ATOM 2084 C CA . MET A 1 261 ? -16.719 -9.836 -4.559 1 92.38 261 MET A CA 1
ATOM 2085 C C . MET A 1 261 ? -16.953 -11.312 -4.266 1 92.38 261 MET A C 1
ATOM 2087 O O . MET A 1 261 ? -18.109 -11.766 -4.223 1 92.38 261 MET A O 1
ATOM 2091 N N . ARG A 1 262 ? -15.875 -12.039 -4.066 1 89.19 262 ARG A N 1
ATOM 2092 C CA . ARG A 1 262 ? -16 -13.461 -3.775 1 89.19 262 ARG A CA 1
ATOM 2093 C C . ARG A 1 262 ? -16.391 -13.695 -2.318 1 89.19 262 ARG A C 1
ATOM 2095 O O . ARG A 1 262 ? -16.172 -12.82 -1.471 1 89.19 262 ARG A O 1
ATOM 2102 N N . SER A 1 263 ? -17.062 -14.797 -2.109 1 87.69 263 SER A N 1
ATOM 2103 C CA . SER A 1 263 ? -17.391 -15.266 -0.767 1 87.69 263 SER A CA 1
ATOM 2104 C C . SER A 1 263 ? -17.359 -16.781 -0.69 1 87.69 263 SER A C 1
ATOM 2106 O O . SER A 1 263 ? -17.688 -17.469 -1.657 1 87.69 263 SER A O 1
ATOM 2108 N N . VAL A 1 264 ? -16.922 -17.25 0.445 1 81.81 264 VAL A N 1
ATOM 2109 C CA . VAL A 1 264 ? -16.812 -18.688 0.64 1 81.81 264 VAL A CA 1
ATOM 2110 C C . VAL A 1 264 ? -18.203 -19.328 0.638 1 81.81 264 VAL A C 1
ATOM 2112 O O . VAL A 1 264 ? -18.984 -19.094 1.554 1 81.81 264 VAL A O 1
ATOM 2115 N N . GLY A 1 265 ? -18.5 -20.062 -0.432 1 78.44 265 GLY A N 1
ATOM 2116 C CA . GLY A 1 265 ? -19.766 -20.75 -0.546 1 78.44 265 GLY A CA 1
ATOM 2117 C C . GLY A 1 265 ? -19.734 -22.172 -0.008 1 78.44 265 GLY A C 1
ATOM 2118 O O . GLY A 1 265 ? -20.781 -22.734 0.331 1 78.44 265 GLY A O 1
ATOM 2119 N N . ARG A 1 266 ? -18.578 -22.781 0.009 1 77.5 266 ARG A N 1
ATOM 2120 C CA . ARG A 1 266 ? -18.359 -24.141 0.511 1 77.5 266 ARG A CA 1
ATOM 2121 C C . ARG A 1 266 ? -17.016 -24.25 1.221 1 77.5 266 ARG A C 1
ATOM 2123 O O . ARG A 1 266 ? -15.992 -23.766 0.717 1 77.5 266 ARG A O 1
ATOM 2130 N N . ALA A 1 267 ? -17.062 -24.688 2.443 1 73.25 267 ALA A N 1
ATOM 2131 C CA . ALA A 1 267 ? -15.82 -24.906 3.184 1 73.25 267 ALA A CA 1
ATOM 2132 C C . ALA A 1 267 ? -15.953 -26.062 4.16 1 73.25 267 ALA A C 1
ATOM 2134 O O . ALA A 1 267 ? -17.062 -26.375 4.617 1 73.25 267 ALA A O 1
ATOM 2135 N N . ALA A 1 268 ? -14.836 -26.703 4.359 1 69.69 268 ALA A N 1
ATOM 2136 C CA . ALA A 1 268 ? -14.805 -27.75 5.387 1 69.69 268 ALA A CA 1
ATOM 2137 C C . ALA A 1 268 ? -15.156 -27.172 6.758 1 69.69 268 ALA A C 1
ATOM 2139 O O . ALA A 1 268 ? -15.875 -27.812 7.535 1 69.69 268 ALA A O 1
ATOM 2140 N N . ASP A 1 269 ? -14.695 -26.031 7.004 1 73.06 269 ASP A N 1
ATOM 2141 C CA . ASP A 1 269 ? -14.992 -25.328 8.242 1 73.06 269 ASP A CA 1
ATOM 2142 C C . ASP A 1 269 ? -16.219 -24.422 8.078 1 73.06 269 ASP A C 1
ATOM 2144 O O . ASP A 1 269 ? -16.172 -23.453 7.324 1 73.06 269 ASP A O 1
ATOM 2148 N N . VAL A 1 270 ? -17.25 -24.719 8.781 1 77.81 270 VAL A N 1
ATOM 2149 C CA . VAL A 1 270 ? -18.516 -23.969 8.695 1 77.81 270 VAL A CA 1
ATOM 2150 C C . VAL A 1 270 ? -18.266 -22.516 9.047 1 77.81 270 VAL A C 1
ATOM 2152 O O . VAL A 1 270 ? -18.922 -21.609 8.5 1 77.81 270 VAL A O 1
ATOM 2155 N N . ASN A 1 271 ? -17.266 -22.281 9.883 1 79.5 271 ASN A N 1
ATOM 2156 C CA . ASN A 1 271 ? -16.984 -20.922 10.297 1 79.5 271 ASN A CA 1
ATOM 2157 C C . ASN A 1 271 ? -16.391 -20.094 9.148 1 79.5 271 ASN A C 1
ATOM 2159 O O . ASN A 1 271 ? -16.312 -18.875 9.227 1 79.5 271 ASN A O 1
ATOM 2163 N N . ALA A 1 272 ? -16.062 -20.766 8.141 1 79 272 ALA A N 1
ATOM 2164 C CA . ALA A 1 272 ? -15.445 -20.094 7.008 1 79 272 ALA A CA 1
ATOM 2165 C C . ALA A 1 272 ? -16.5 -19.594 6.023 1 79 272 ALA A C 1
ATOM 2167 O O . ALA A 1 272 ? -16.203 -18.766 5.156 1 79 272 ALA A O 1
ATOM 2168 N N . LEU A 1 273 ? -17.734 -20.062 6.156 1 81.38 273 LEU A N 1
ATOM 2169 C CA . LEU A 1 273 ? -18.781 -19.703 5.207 1 81.38 273 LEU A CA 1
ATOM 2170 C C . LEU A 1 273 ? -19.062 -18.203 5.242 1 81.38 273 LEU A C 1
ATOM 2172 O O . LEU A 1 273 ? -19.125 -17.609 6.316 1 81.38 273 LEU A O 1
ATOM 2176 N N . GLY A 1 274 ? -19.047 -17.609 4.105 1 84.19 274 GLY A N 1
ATOM 2177 C CA . GLY A 1 274 ? -19.375 -16.188 3.979 1 84.19 274 GLY A CA 1
ATOM 2178 C C . GLY A 1 274 ? -18.156 -15.289 4.113 1 84.19 274 GLY A C 1
ATOM 2179 O O . GLY A 1 274 ? -18.25 -14.086 3.879 1 84.19 274 GLY A O 1
ATOM 2180 N N . LYS A 1 275 ? -17.016 -15.898 4.484 1 84.38 275 LYS A N 1
ATOM 2181 C CA . LYS A 1 275 ? -15.812 -15.094 4.637 1 84.38 275 LYS A CA 1
ATOM 2182 C C . LYS A 1 275 ? -15.359 -14.523 3.295 1 84.38 275 LYS A C 1
ATOM 2184 O O . LYS A 1 275 ? -15.609 -15.117 2.246 1 84.38 275 LYS A O 1
ATOM 2189 N N . LYS A 1 276 ? -14.789 -13.312 3.43 1 85.94 276 LYS A N 1
ATOM 2190 C CA . LYS A 1 276 ? -14.328 -12.594 2.244 1 85.94 276 LYS A CA 1
ATOM 2191 C C . LYS A 1 276 ? -12.82 -12.383 2.277 1 85.94 276 LYS A C 1
ATOM 2193 O O . LYS A 1 276 ? -12.188 -12.539 3.324 1 85.94 276 LYS A O 1
ATOM 2198 N N . GLN A 1 277 ? -12.312 -12.195 1.129 1 88.06 277 GLN A N 1
ATOM 2199 C CA . GLN A 1 277 ? -10.898 -11.883 0.966 1 88.06 277 GLN A CA 1
ATOM 2200 C C . GLN A 1 277 ? -10.711 -10.477 0.393 1 88.06 277 GLN A C 1
ATOM 2202 O O . GLN A 1 277 ? -11.391 -10.094 -0.561 1 88.06 277 GLN A O 1
ATOM 2207 N N . VAL A 1 278 ? -9.844 -9.711 1.037 1 89.62 278 VAL A N 1
ATOM 2208 C CA . VAL A 1 278 ? -9.531 -8.367 0.56 1 89.62 278 VAL A CA 1
ATOM 2209 C C . VAL A 1 278 ? -8.031 -8.258 0.285 1 89.62 278 VAL A C 1
ATOM 2211 O O . VAL A 1 278 ? -7.227 -8.18 1.216 1 89.62 278 VAL A O 1
ATOM 2214 N N . PRO A 1 279 ? -7.68 -8.242 -1.003 1 92.19 279 PRO A N 1
ATOM 2215 C CA . PRO A 1 279 ? -6.27 -8.016 -1.329 1 92.19 279 PRO A CA 1
ATOM 2216 C C . PRO A 1 279 ? -5.852 -6.559 -1.16 1 92.19 279 PRO A C 1
ATOM 2218 O O . PRO A 1 279 ? -6.707 -5.684 -0.981 1 92.19 279 PRO A O 1
ATOM 2221 N N . CYS A 1 280 ? -4.547 -6.371 -1.147 1 91.5 280 CYS A N 1
ATOM 2222 C CA . CYS A 1 280 ? -3.982 -5.027 -1.04 1 91.5 280 CYS A CA 1
ATOM 2223 C C . CYS A 1 280 ? -2.654 -4.934 -1.783 1 91.5 280 CYS A C 1
ATOM 2225 O O . CYS A 1 280 ? -1.973 -5.941 -1.974 1 91.5 280 CYS A O 1
ATOM 2227 N N . PHE A 1 281 ? -2.385 -3.703 -2.287 1 93.19 281 PHE A N 1
ATOM 2228 C CA . PHE A 1 281 ? -1.035 -3.465 -2.785 1 93.19 281 PHE A CA 1
ATOM 2229 C C . PHE A 1 281 ? -0.46 -2.18 -2.197 1 93.19 281 PHE A C 1
ATOM 2231 O O . PHE A 1 281 ? -1.201 -1.238 -1.909 1 93.19 281 PHE A O 1
ATOM 2238 N N . ALA A 1 282 ? 0.826 -2.219 -2.008 1 92.5 282 ALA A N 1
ATOM 2239 C CA . ALA A 1 282 ? 1.593 -1.056 -1.57 1 92.5 282 ALA A CA 1
ATOM 2240 C C . ALA A 1 282 ? 2.516 -0.559 -2.68 1 92.5 282 ALA A C 1
ATOM 2242 O O . ALA A 1 282 ? 3.307 -1.329 -3.229 1 92.5 282 ALA A O 1
ATOM 2243 N N . SER A 1 283 ? 2.447 0.775 -2.938 1 95.06 283 SER A N 1
ATOM 2244 C CA . SER A 1 283 ? 3.156 1.276 -4.109 1 95.06 283 SER A CA 1
ATOM 2245 C C . SER A 1 283 ? 4.148 2.371 -3.732 1 95.06 283 SER A C 1
ATOM 2247 O O . SER A 1 283 ? 3.799 3.309 -3.012 1 95.06 283 SER A O 1
ATOM 2249 N N . MET A 1 284 ? 5.348 2.166 -4.234 1 95.25 284 MET A N 1
ATOM 2250 C CA . MET A 1 284 ? 6.402 3.174 -4.242 1 95.25 284 MET A CA 1
ATOM 2251 C C . MET A 1 284 ? 6.812 3.525 -5.668 1 95.25 284 MET A C 1
ATOM 2253 O O . MET A 1 284 ? 7.922 4.004 -5.898 1 95.25 284 MET A O 1
ATOM 2257 N N . LEU A 1 285 ? 5.926 3.221 -6.57 1 97.25 285 LEU A N 1
ATOM 2258 C CA . LEU A 1 285 ? 6.18 3.584 -7.957 1 97.25 285 LEU A CA 1
ATOM 2259 C C . LEU A 1 285 ? 6.215 5.098 -8.125 1 97.25 285 LEU A C 1
ATOM 2261 O O . LEU A 1 285 ? 5.477 5.82 -7.457 1 97.25 285 LEU A O 1
ATOM 2265 N N . THR A 1 286 ? 7.047 5.496 -9.102 1 97.62 286 THR A N 1
ATOM 2266 C CA . THR A 1 286 ? 7.211 6.926 -9.328 1 97.62 286 THR A CA 1
ATOM 2267 C C . THR A 1 286 ? 6.723 7.312 -10.719 1 97.62 286 THR A C 1
ATOM 2269 O O . THR A 1 286 ? 6.66 8.5 -11.055 1 97.62 286 THR A O 1
ATOM 2272 N N . LYS A 1 287 ? 6.43 6.383 -11.5 1 98.31 287 LYS A N 1
ATOM 2273 C CA . LYS A 1 287 ? 5.891 6.562 -12.844 1 98.31 287 LYS A CA 1
ATOM 2274 C C . LYS A 1 287 ? 4.809 5.531 -13.141 1 98.31 287 LYS A C 1
ATOM 2276 O O . LYS A 1 287 ? 4.605 4.594 -12.375 1 98.31 287 LYS A O 1
ATOM 2281 N N . LYS A 1 288 ? 4.09 5.797 -14.25 1 98.25 288 LYS A N 1
ATOM 2282 C CA . LYS A 1 288 ? 3.08 4.84 -14.688 1 98.25 288 LYS A CA 1
ATOM 2283 C C . LYS A 1 288 ? 3.727 3.584 -15.266 1 98.25 288 LYS A C 1
ATOM 2285 O O . LYS A 1 288 ? 4.707 3.672 -16 1 98.25 288 LYS A O 1
ATOM 2290 N N . LEU A 1 289 ? 3.209 2.451 -14.906 1 98.69 289 LEU A N 1
ATOM 2291 C CA . LEU A 1 289 ? 3.752 1.171 -15.344 1 98.69 289 LEU A CA 1
ATOM 2292 C C . LEU A 1 289 ? 2.787 0.472 -16.297 1 98.69 289 LEU A C 1
ATOM 2294 O O . LEU A 1 289 ? 1.648 0.176 -15.93 1 98.69 289 LEU A O 1
ATOM 2298 N N . TYR A 1 290 ? 3.246 0.25 -17.547 1 98.25 290 TYR A N 1
ATOM 2299 C CA . TYR A 1 290 ? 2.492 -0.472 -18.562 1 98.25 290 TYR A CA 1
ATOM 2300 C C . TYR A 1 290 ? 3.291 -1.655 -19.094 1 98.25 290 TYR A C 1
ATOM 2302 O O . TYR A 1 290 ? 4.512 -1.57 -19.25 1 98.25 290 TYR A O 1
ATOM 2310 N N . PHE A 1 291 ? 2.582 -2.764 -19.375 1 98 291 PHE A N 1
ATOM 2311 C CA . PHE A 1 291 ? 3.197 -3.926 -20 1 98 291 PHE A CA 1
ATOM 2312 C C . PHE A 1 291 ? 2.742 -4.062 -21.453 1 98 291 PHE A C 1
ATOM 2314 O O . PHE A 1 291 ? 2.348 -5.145 -21.891 1 98 291 PHE A O 1
ATOM 2321 N N . ARG A 1 292 ? 2.871 -3.049 -22.156 1 96.31 292 ARG A N 1
ATOM 2322 C CA . ARG A 1 292 ? 2.5 -3.1 -23.562 1 96.31 292 ARG A CA 1
ATOM 2323 C C . ARG A 1 292 ? 3.459 -3.984 -24.344 1 96.31 292 ARG A C 1
ATOM 2325 O O . ARG A 1 292 ? 4.641 -4.078 -24.016 1 96.31 292 ARG A O 1
ATOM 2332 N N . PRO A 1 293 ? 2.926 -4.609 -25.453 1 92.62 293 PRO A N 1
ATOM 2333 C CA . PRO A 1 293 ? 3.832 -5.402 -26.297 1 92.62 293 PRO A CA 1
ATOM 2334 C C . PRO A 1 293 ? 4.973 -4.574 -26.875 1 92.62 293 PRO A C 1
ATOM 2336 O O . PRO A 1 293 ? 4.777 -3.406 -27.219 1 92.62 293 PRO A O 1
ATOM 2339 N N . LYS A 1 294 ? 6.109 -5.238 -26.922 1 87.94 294 LYS A N 1
ATOM 2340 C CA . LYS A 1 294 ? 7.266 -4.551 -27.484 1 87.94 294 LYS A CA 1
ATOM 2341 C C . LYS A 1 294 ? 7.148 -4.445 -29 1 87.94 294 LYS A C 1
ATOM 2343 O O . LYS A 1 294 ? 6.629 -5.352 -29.656 1 87.94 294 LYS A O 1
ATOM 2348 N N . LYS A 1 295 ? 7.43 -3.23 -29.594 1 72.44 295 LYS A N 1
ATOM 2349 C CA . LYS A 1 295 ? 7.449 -3.041 -31.047 1 72.44 295 LYS A CA 1
ATOM 2350 C C . LYS A 1 295 ? 8.68 -3.688 -31.672 1 72.44 295 LYS A C 1
ATOM 2352 O O . LYS A 1 295 ? 9.734 -3.77 -31.031 1 72.44 295 LYS A O 1
ATOM 2357 N N . MET B 1 1 ? -66.125 -65.375 3.883 1 23.61 1 MET B N 1
ATOM 2358 C CA . MET B 1 1 ? -65.938 -64.562 2.676 1 23.61 1 MET B CA 1
ATOM 2359 C C . MET B 1 1 ? -65.312 -63.25 3.004 1 23.61 1 MET B C 1
ATOM 2361 O O . MET B 1 1 ? -66 -62.25 3.213 1 23.61 1 MET B O 1
ATOM 2365 N N . LEU B 1 2 ? -64.438 -63.281 4.051 1 26.41 2 LEU B N 1
ATOM 2366 C CA . LEU B 1 2 ? -63.719 -62.25 4.844 1 26.41 2 LEU B CA 1
ATOM 2367 C C . LEU B 1 2 ? -62.812 -61.406 3.969 1 26.41 2 LEU B C 1
ATOM 2369 O O . LEU B 1 2 ? -61.938 -61.938 3.264 1 26.41 2 LEU B O 1
ATOM 2373 N N . THR B 1 3 ? -63.312 -60.219 3.424 1 25.73 3 THR B N 1
ATOM 2374 C CA . THR B 1 3 ? -62.906 -59.188 2.482 1 25.73 3 THR B CA 1
ATOM 2375 C C . THR B 1 3 ? -61.531 -58.625 2.848 1 25.73 3 THR B C 1
ATOM 2377 O O . THR B 1 3 ? -61.281 -58.281 4.008 1 25.73 3 THR B O 1
ATOM 2380 N N . GLU B 1 4 ? -60.406 -58.906 2.059 1 24.53 4 GLU B N 1
ATOM 2381 C CA . GLU B 1 4 ? -58.969 -58.812 1.881 1 24.53 4 GLU B CA 1
ATOM 2382 C C . GLU B 1 4 ? -58.562 -57.344 1.769 1 24.53 4 GLU B C 1
ATOM 2384 O O . GLU B 1 4 ? -58.688 -56.719 0.707 1 24.53 4 GLU B O 1
ATOM 2389 N N . PHE B 1 5 ? -58.938 -56.438 2.729 1 25.8 5 PHE B N 1
ATOM 2390 C CA . PHE B 1 5 ? -58.625 -55.031 2.578 1 25.8 5 PHE B CA 1
ATOM 2391 C C . PHE B 1 5 ? -57.125 -54.812 2.389 1 25.8 5 PHE B C 1
ATOM 2393 O O . PHE B 1 5 ? -56.312 -55.188 3.244 1 25.8 5 PHE B O 1
ATOM 2400 N N . SER B 1 6 ? -56.531 -54.969 1.092 1 23.72 6 SER B N 1
ATOM 2401 C CA . SER B 1 6 ? -55.188 -54.875 0.515 1 23.72 6 SER B CA 1
ATOM 2402 C C . SER B 1 6 ? -54.594 -53.5 0.839 1 23.72 6 SER B C 1
ATOM 2404 O O . SER B 1 6 ? -55.156 -52.469 0.502 1 23.72 6 SER B O 1
ATOM 2406 N N . ASP B 1 7 ? -53.875 -53.312 2.012 1 23.38 7 ASP B N 1
ATOM 2407 C CA . ASP B 1 7 ? -53.219 -52.156 2.621 1 23.38 7 ASP B CA 1
ATOM 2408 C C . ASP B 1 7 ? -52.125 -51.594 1.703 1 23.38 7 ASP B C 1
ATOM 2410 O O . ASP B 1 7 ? -51.062 -52.188 1.556 1 23.38 7 ASP B O 1
ATOM 2414 N N . ARG B 1 8 ? -52.375 -51.094 0.428 1 24.55 8 ARG B N 1
ATOM 2415 C CA . ARG B 1 8 ? -51.438 -50.531 -0.559 1 24.55 8 ARG B CA 1
ATOM 2416 C C . ARG B 1 8 ? -50.719 -49.344 0 1 24.55 8 ARG B C 1
ATOM 2418 O O . ARG B 1 8 ? -51.156 -48.188 -0.172 1 24.55 8 ARG B O 1
ATOM 2425 N N . ARG B 1 9 ? -50.344 -49.281 1.331 1 21.95 9 ARG B N 1
ATOM 2426 C CA . ARG B 1 9 ? -49.875 -48 1.847 1 21.95 9 ARG B CA 1
ATOM 2427 C C . ARG B 1 9 ? -4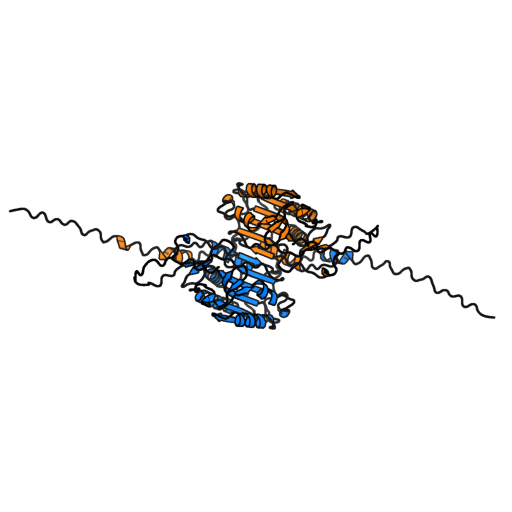8.688 -47.469 1.03 1 21.95 9 ARG B C 1
ATOM 2429 O O . ARG B 1 9 ? -48.688 -46.312 0.622 1 21.95 9 ARG B O 1
ATOM 2436 N N . GLY B 1 10 ? -47.406 -48 1.172 1 22.42 10 GLY B N 1
ATOM 2437 C CA . GLY B 1 10 ? -46.25 -47.312 1.698 1 22.42 10 GLY B CA 1
ATOM 2438 C C . GLY B 1 10 ? -45.438 -46.594 0.624 1 22.42 10 GLY B C 1
ATOM 2439 O O . GLY B 1 10 ? -44.406 -46 0.917 1 22.42 10 GLY B O 1
ATOM 2440 N N . ASP B 1 11 ? -45.375 -46.938 -0.692 1 23.69 11 ASP B N 1
ATOM 2441 C CA . ASP B 1 11 ? -44.156 -46.844 -1.493 1 23.69 11 ASP B CA 1
ATOM 2442 C C . ASP B 1 11 ? -43.906 -45.406 -1.935 1 23.69 11 ASP B C 1
ATOM 2444 O O . ASP B 1 11 ? -43.031 -45.125 -2.75 1 23.69 11 ASP B O 1
ATOM 2448 N N . GLU B 1 12 ? -44.812 -44.438 -1.786 1 24.48 12 GLU B N 1
ATOM 2449 C CA . GLU B 1 12 ? -44.625 -43.312 -2.691 1 24.48 12 GLU B CA 1
ATOM 2450 C C . GLU B 1 12 ? -43.438 -42.469 -2.289 1 24.48 12 GLU B C 1
ATOM 2452 O O . GLU B 1 12 ? -43.156 -41.438 -2.912 1 24.48 12 GLU B O 1
ATOM 2457 N N . VAL B 1 13 ? -42.75 -42.625 -1.147 1 25.33 13 VAL B N 1
ATOM 2458 C CA . VAL B 1 13 ? -42.031 -41.469 -0.677 1 25.33 13 VAL B CA 1
ATOM 2459 C C . VAL B 1 13 ? -40.75 -41.312 -1.503 1 25.33 13 VAL B C 1
ATOM 2461 O O . VAL B 1 13 ? -39.938 -40.406 -1.237 1 25.33 13 VAL B O 1
ATOM 2464 N N . SER B 1 14 ? -40.312 -42.281 -2.336 1 24.12 14 SER B N 1
ATOM 2465 C CA . SER B 1 14 ? -38.875 -42.281 -2.648 1 24.12 14 SER B CA 1
ATOM 2466 C C . SER B 1 14 ? -38.531 -41.125 -3.6 1 24.12 14 SER B C 1
ATOM 2468 O O . SER B 1 14 ? -37.344 -40.906 -3.91 1 24.12 14 SER B O 1
ATOM 2470 N N . GLN B 1 15 ? -39.438 -40.594 -4.43 1 23.34 15 GLN B N 1
ATOM 2471 C CA . GLN B 1 15 ? -38.938 -40 -5.66 1 23.34 15 GLN B CA 1
ATOM 2472 C C . GLN B 1 15 ? -38.219 -38.656 -5.383 1 23.34 15 GLN B C 1
ATOM 2474 O O . GLN B 1 15 ? -37.562 -38.125 -6.262 1 23.34 15 GLN B O 1
ATOM 2479 N N . GLN B 1 16 ? -38.625 -37.875 -4.332 1 23.09 16 GLN B N 1
ATOM 2480 C CA . GLN B 1 16 ? -38.406 -36.438 -4.539 1 23.09 16 GLN B CA 1
ATOM 2481 C C . GLN B 1 16 ? -36.938 -36.094 -4.297 1 23.09 16 GLN B C 1
ATOM 2483 O O . GLN B 1 16 ? -36.562 -34.938 -4.438 1 23.09 16 GLN B O 1
ATOM 2488 N N . SER B 1 17 ? -36.125 -37 -3.742 1 23.69 17 SER B N 1
ATOM 2489 C CA . SER B 1 17 ? -34.906 -36.438 -3.182 1 23.69 17 SER B CA 1
ATOM 2490 C C . SER B 1 17 ? -33.906 -36.062 -4.277 1 23.69 17 SER B C 1
ATOM 2492 O O . SER B 1 17 ? -32.75 -35.719 -3.986 1 23.69 17 SER B O 1
ATOM 2494 N N . LYS B 1 18 ? -34.094 -36.406 -5.574 1 27.66 18 LYS B N 1
ATOM 2495 C CA . LYS B 1 18 ? -33 -36.375 -6.543 1 27.66 18 LYS B CA 1
ATOM 2496 C C . LYS B 1 18 ? -32.625 -34.938 -6.887 1 27.66 18 LYS B C 1
ATOM 2498 O O . LYS B 1 18 ? -31.656 -34.688 -7.602 1 27.66 18 LYS B O 1
ATOM 2503 N N . THR B 1 19 ? -33.531 -33.906 -6.762 1 27.52 19 THR B N 1
ATOM 2504 C CA . THR B 1 19 ? -33.344 -32.688 -7.516 1 27.52 19 THR B CA 1
ATOM 2505 C C . THR B 1 19 ? -32.312 -31.797 -6.84 1 27.52 19 THR B C 1
ATOM 2507 O O . THR B 1 19 ? -31.844 -30.828 -7.43 1 27.52 19 THR B O 1
ATOM 2510 N N . CYS B 1 20 ? -32 -31.953 -5.516 1 24.52 20 CYS B N 1
ATOM 2511 C CA . CYS B 1 20 ? -31.312 -30.844 -4.867 1 24.52 20 CYS B CA 1
ATOM 2512 C C . CYS B 1 20 ? -29.828 -30.844 -5.215 1 24.52 20 CYS B C 1
ATOM 2514 O O . CYS B 1 20 ? -29.094 -29.984 -4.742 1 24.52 20 CYS B O 1
ATOM 2516 N N . THR B 1 21 ? -29.281 -31.969 -5.699 1 27.47 21 THR B N 1
ATOM 2517 C CA . THR B 1 21 ? -27.828 -32.031 -5.715 1 27.47 21 THR B CA 1
ATOM 2518 C C . THR B 1 21 ? -27.266 -31.156 -6.836 1 27.47 21 THR B C 1
ATOM 2520 O O . THR B 1 21 ? -26.062 -30.891 -6.859 1 27.47 21 THR B O 1
ATOM 2523 N N . GLU B 1 22 ? -28 -30.922 -7.969 1 29.12 22 GLU B N 1
ATOM 2524 C CA . GLU B 1 22 ? -27.375 -30.344 -9.156 1 29.12 22 GLU B CA 1
ATOM 2525 C C . GLU B 1 22 ? -26.953 -28.906 -8.922 1 29.12 22 GLU B C 1
ATOM 2527 O O . GLU B 1 22 ? -26.062 -28.391 -9.594 1 29.12 22 GLU B O 1
ATOM 2532 N N . ASN B 1 23 ? -27.688 -28.047 -8.125 1 28.47 23 ASN B N 1
ATOM 2533 C CA . ASN B 1 23 ? -27.609 -26.594 -8.188 1 28.47 23 ASN B CA 1
ATOM 2534 C C . ASN B 1 23 ? -26.406 -26.062 -7.418 1 28.47 23 ASN B C 1
ATOM 2536 O O . ASN B 1 23 ? -26.172 -24.844 -7.402 1 28.47 23 ASN B O 1
ATOM 2540 N N . LEU B 1 24 ? -25.875 -26.812 -6.469 1 29.38 24 LEU B N 1
ATOM 2541 C CA . LEU B 1 24 ? -24.922 -26.156 -5.578 1 29.38 24 LEU B CA 1
ATOM 2542 C C . LEU B 1 24 ? -23.609 -25.875 -6.301 1 29.38 24 LEU B C 1
ATOM 2544 O O . LEU B 1 24 ? -22.922 -24.906 -5.984 1 29.38 24 LEU B O 1
ATOM 2548 N N . THR B 1 25 ? -23.141 -26.734 -7.215 1 32.22 25 THR B N 1
ATOM 2549 C CA . THR B 1 25 ? -21.875 -26.516 -7.914 1 32.22 25 THR B CA 1
ATOM 2550 C C . THR B 1 25 ? -21.984 -25.328 -8.867 1 32.22 25 THR B C 1
ATOM 2552 O O . THR B 1 25 ? -20.984 -24.797 -9.328 1 32.22 25 THR B O 1
ATOM 2555 N N . GLU B 1 26 ? -23.219 -24.891 -9.305 1 33 26 GLU B N 1
ATOM 2556 C CA . GLU B 1 26 ? -23.484 -23.812 -10.25 1 33 26 GLU B CA 1
ATOM 2557 C C . GLU B 1 26 ? -23.125 -22.453 -9.664 1 33 26 GLU B C 1
ATOM 2559 O O . GLU B 1 26 ? -22.797 -21.531 -10.398 1 33 26 GLU B O 1
ATOM 2564 N N . THR B 1 27 ? -23.266 -22.297 -8.359 1 33.34 27 THR B N 1
ATOM 2565 C CA . THR B 1 27 ? -23.109 -20.938 -7.852 1 33.34 27 THR B CA 1
ATOM 2566 C C . THR B 1 27 ? -21.656 -20.5 -7.934 1 33.34 27 THR B C 1
ATOM 2568 O O . THR B 1 27 ? -21.375 -19.344 -8.273 1 33.34 27 THR B O 1
ATOM 2571 N N . ASP B 1 28 ? -20.719 -21.375 -7.523 1 34.19 28 ASP B N 1
ATOM 2572 C CA . ASP B 1 28 ? -19.328 -20.906 -7.582 1 34.19 28 ASP B CA 1
ATOM 2573 C C . ASP B 1 28 ? -18.875 -20.734 -9.023 1 34.19 28 ASP B C 1
ATOM 2575 O O . ASP B 1 28 ? -17.953 -19.969 -9.297 1 34.19 28 ASP B O 1
ATOM 2579 N N . ALA B 1 29 ? -19.234 -21.625 -10 1 34.28 29 ALA B N 1
ATOM 2580 C CA . ALA B 1 29 ? -19.125 -21.484 -11.453 1 34.28 29 ALA B CA 1
ATOM 2581 C C . ALA B 1 29 ? -19.828 -20.219 -11.938 1 34.28 29 ALA B C 1
ATOM 2583 O O . ALA B 1 29 ? -19.422 -19.641 -12.945 1 34.28 29 ALA B O 1
ATOM 2584 N N . PHE B 1 30 ? -20.984 -19.859 -11.43 1 33.94 30 PHE B N 1
ATOM 2585 C CA . PHE B 1 30 ? -21.719 -18.688 -11.867 1 33.94 30 PHE B CA 1
ATOM 2586 C C . PHE B 1 30 ? -20.891 -17.422 -11.695 1 33.94 30 PHE B C 1
ATOM 2588 O O . PHE B 1 30 ? -20.969 -16.5 -12.508 1 33.94 30 PHE B O 1
ATOM 2595 N N . ILE B 1 31 ? -20.203 -17.297 -10.547 1 38 31 ILE B N 1
ATOM 2596 C CA . ILE B 1 31 ? -19.453 -16.047 -10.469 1 38 31 ILE B CA 1
ATOM 2597 C C . ILE B 1 31 ? -18.281 -16.078 -11.438 1 38 31 ILE B C 1
ATOM 2599 O O . ILE B 1 31 ? -17.438 -15.18 -11.445 1 38 31 ILE B O 1
ATOM 2603 N N . ARG B 1 32 ? -17.828 -17.219 -11.883 1 41.03 32 ARG B N 1
ATOM 2604 C CA . ARG B 1 32 ? -17.016 -17.188 -13.102 1 41.03 32 ARG B CA 1
ATOM 2605 C C . ARG B 1 32 ? -17.672 -16.312 -14.164 1 41.03 32 ARG B C 1
ATOM 2607 O O . ARG B 1 32 ? -17.312 -16.391 -15.344 1 41.03 32 ARG B O 1
ATOM 2614 N N . SER B 1 33 ? -19.031 -16.109 -14.055 1 40.66 33 SER B N 1
ATOM 2615 C CA . SER B 1 33 ? -19.625 -15.227 -15.062 1 40.66 33 SER B CA 1
ATOM 2616 C C . SER B 1 33 ? -18.703 -14.047 -15.367 1 40.66 33 SER B C 1
ATOM 2618 O O . SER B 1 33 ? -18.094 -13.477 -14.453 1 40.66 33 SER B O 1
ATOM 2620 N N . SER B 1 34 ? -18.062 -14.039 -16.469 1 45.47 34 SER B N 1
ATOM 2621 C CA . SER B 1 34 ? -17.391 -12.953 -17.172 1 45.47 34 SER B CA 1
ATOM 2622 C C . SER B 1 34 ? -17.969 -11.594 -16.781 1 45.47 34 SER B C 1
ATOM 2624 O O . SER B 1 34 ? -18.594 -10.914 -17.609 1 45.47 34 SER B O 1
ATOM 2626 N N . LEU B 1 35 ? -18.734 -11.57 -15.789 1 52.59 35 LEU B N 1
ATOM 2627 C CA . LEU B 1 35 ? -19.172 -10.188 -15.602 1 52.59 35 LEU B CA 1
ATOM 2628 C C . LEU B 1 35 ? -18.031 -9.219 -15.859 1 52.59 35 LEU B C 1
ATOM 2630 O O . LEU B 1 35 ? -17 -9.281 -15.18 1 52.59 35 LEU B O 1
ATOM 2634 N N . ALA B 1 36 ? -17.875 -8.938 -17.062 1 73.75 36 ALA B N 1
ATOM 2635 C CA . ALA B 1 36 ? -16.938 -7.953 -17.609 1 73.75 36 ALA B CA 1
ATOM 2636 C C . ALA B 1 36 ? -16.859 -6.723 -16.703 1 73.75 36 ALA B C 1
ATOM 2638 O O . ALA B 1 36 ? -17.812 -5.949 -16.609 1 73.75 36 ALA B O 1
ATOM 2639 N N . LEU B 1 37 ? -16.094 -6.957 -15.555 1 89.06 37 LEU B N 1
ATOM 2640 C CA 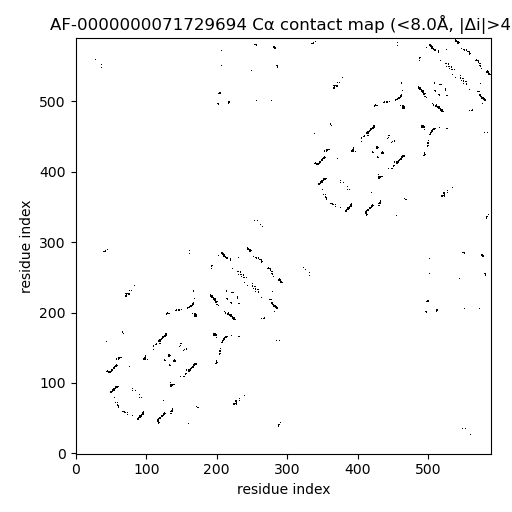. LEU B 1 37 ? -15.852 -5.773 -14.734 1 89.06 37 LEU B CA 1
ATOM 2641 C C . LEU B 1 37 ? -15.32 -4.625 -15.586 1 89.06 37 LEU B C 1
ATOM 2643 O O . LEU B 1 37 ? -14.414 -4.816 -16.406 1 89.06 37 LEU B O 1
ATOM 2647 N N . ASP B 1 38 ? -16.062 -3.561 -15.5 1 94.25 38 ASP B N 1
ATOM 2648 C CA . ASP B 1 38 ? -15.57 -2.352 -16.156 1 94.25 38 ASP B CA 1
ATOM 2649 C C . ASP B 1 38 ? -14.344 -1.793 -15.445 1 94.25 38 ASP B C 1
ATOM 2651 O O . ASP B 1 38 ? -14.438 -1.322 -14.312 1 94.25 38 ASP B O 1
ATOM 2655 N N . PRO B 1 39 ? -13.211 -1.845 -16.094 1 94.69 39 PRO B N 1
ATOM 2656 C CA . PRO B 1 39 ? -12 -1.323 -15.453 1 94.69 39 PRO B CA 1
ATOM 2657 C C . PRO B 1 39 ? -12.086 0.173 -15.164 1 94.69 39 PRO B C 1
ATOM 2659 O O . PRO B 1 39 ? -11.32 0.692 -14.352 1 94.69 39 PRO B O 1
ATOM 2662 N N . ALA B 1 40 ? -13.016 0.858 -15.773 1 95.56 40 ALA B N 1
ATOM 2663 C CA . ALA B 1 40 ? -13.102 2.311 -15.641 1 95.56 40 ALA B CA 1
ATOM 2664 C C . ALA B 1 40 ? -14.109 2.699 -14.562 1 95.56 40 ALA B C 1
ATOM 2666 O O . ALA B 1 40 ? -14.328 3.887 -14.305 1 95.56 40 ALA B O 1
ATOM 2667 N N . GLU B 1 41 ? -14.695 1.723 -13.906 1 96.75 41 GLU B N 1
ATOM 2668 C CA . GLU B 1 41 ? -15.688 2.039 -12.883 1 96.75 41 GLU B CA 1
ATOM 2669 C C . GLU B 1 41 ? -15.109 2.967 -11.82 1 96.75 41 GLU B C 1
ATOM 2671 O O . GLU B 1 41 ? -13.992 2.762 -11.352 1 96.75 41 GLU B O 1
ATOM 2676 N N . GLU B 1 42 ? -15.914 4.008 -11.477 1 97.88 42 GLU B N 1
ATOM 2677 C CA . GLU B 1 42 ? -15.508 5.004 -10.484 1 97.88 42 GLU B CA 1
ATOM 2678 C C . GLU B 1 42 ? -16.391 4.953 -9.25 1 97.88 42 GLU B C 1
ATOM 2680 O O . GLU B 1 42 ? -17.547 4.504 -9.32 1 97.88 42 GLU B O 1
ATOM 2685 N N . TYR B 1 43 ? -15.844 5.383 -8.117 1 98.5 43 TYR B N 1
ATOM 2686 C CA . TYR B 1 43 ? -16.672 5.598 -6.934 1 98.5 43 TYR B CA 1
ATOM 2687 C C . TYR B 1 43 ? -17.734 6.66 -7.191 1 98.5 43 TYR B C 1
ATOM 2689 O O . TYR B 1 43 ? -17.484 7.625 -7.918 1 98.5 43 TYR B O 1
ATOM 2697 N N . LYS B 1 44 ? -18.922 6.438 -6.602 1 97.56 44 LYS B N 1
ATOM 2698 C CA . LYS B 1 44 ? -19.938 7.492 -6.602 1 97.56 44 LYS B CA 1
ATOM 2699 C C . LYS B 1 44 ? -19.516 8.641 -5.688 1 97.56 44 LYS B C 1
ATOM 2701 O O . LYS B 1 44 ? -19.547 8.508 -4.461 1 97.56 44 LYS B O 1
ATOM 2706 N N . MET B 1 45 ? -19.156 9.758 -6.324 1 97.81 45 MET B N 1
ATOM 2707 C CA . MET B 1 45 ? -18.641 10.883 -5.559 1 97.81 45 MET B CA 1
ATOM 2708 C C . MET B 1 45 ? -19.547 12.109 -5.715 1 97.81 45 MET B C 1
ATOM 2710 O O . MET B 1 45 ? -19.062 13.242 -5.73 1 97.81 45 MET B O 1
ATOM 2714 N N . ASN B 1 46 ? -20.797 11.922 -5.949 1 96.56 46 ASN B N 1
ATOM 2715 C CA . ASN B 1 46 ? -21.719 13.023 -6.16 1 96.56 46 ASN B CA 1
ATOM 2716 C C . ASN B 1 46 ? -22.844 13.023 -5.121 1 96.56 46 ASN B C 1
ATOM 2718 O O . ASN B 1 46 ? -23.969 13.414 -5.418 1 96.56 46 ASN B O 1
ATOM 2722 N N . ASN B 1 47 ? -22.578 12.445 -3.992 1 97.31 47 ASN B N 1
ATOM 2723 C CA . ASN B 1 47 ? -23.516 12.625 -2.885 1 97.31 47 ASN B CA 1
ATOM 2724 C C . ASN B 1 47 ? -23.594 14.086 -2.445 1 97.31 47 ASN B C 1
ATOM 2726 O O . ASN B 1 47 ? -22.844 14.93 -2.949 1 97.31 47 ASN B O 1
ATOM 2730 N N . LYS B 1 48 ? -24.484 14.398 -1.515 1 97.12 48 LYS B N 1
ATOM 2731 C CA . LYS B 1 48 ? -24.719 15.766 -1.061 1 97.12 48 LYS B CA 1
ATOM 2732 C C . LYS B 1 48 ? -23.438 16.375 -0.488 1 97.12 48 LYS B C 1
ATOM 2734 O O . LYS B 1 48 ? -23.094 17.516 -0.804 1 97.12 48 LYS B O 1
ATOM 2739 N N . ARG B 1 49 ? -22.781 15.609 0.325 1 97.88 49 ARG B N 1
ATOM 2740 C CA . ARG B 1 49 ? -21.547 16.078 0.94 1 97.88 49 ARG B CA 1
ATOM 2741 C C . ARG B 1 49 ? -20.344 15.305 0.423 1 97.88 49 ARG B C 1
ATOM 2743 O O . ARG B 1 49 ? -20.438 14.102 0.164 1 97.88 49 ARG B O 1
ATOM 2750 N N . ARG B 1 50 ? -19.203 16.016 0.257 1 98.25 50 ARG B N 1
ATOM 2751 C CA . ARG B 1 50 ? -17.953 15.312 -0.077 1 98.25 50 ARG B CA 1
ATOM 2752 C C . ARG B 1 50 ? -17.562 14.336 1.026 1 98.25 50 ARG B C 1
ATOM 2754 O O . ARG B 1 50 ? -17.312 13.156 0.758 1 98.25 50 ARG B O 1
ATOM 2761 N N . GLY B 1 51 ? -17.562 14.805 2.25 1 98.5 51 GLY B N 1
ATOM 2762 C CA . GLY B 1 51 ? -17.266 13.953 3.395 1 98.5 51 GLY B CA 1
ATOM 2763 C C . GLY B 1 51 ? -16.516 14.68 4.496 1 98.5 51 GLY B C 1
ATOM 2764 O O . GLY B 1 51 ? -16.109 15.836 4.324 1 98.5 51 GLY B O 1
ATOM 2765 N N . LEU B 1 52 ? -16.406 14.031 5.578 1 98.81 52 LEU B N 1
ATOM 2766 C CA . LEU B 1 52 ? -15.695 14.539 6.75 1 98.81 52 LEU B CA 1
ATOM 2767 C C . LEU B 1 52 ? -14.203 14.266 6.637 1 98.81 52 LEU B C 1
ATOM 2769 O O . LEU B 1 52 ? -13.797 13.164 6.25 1 98.81 52 LEU B O 1
ATOM 2773 N N . ALA B 1 53 ? -13.398 15.305 6.859 1 98.88 53 ALA B N 1
ATOM 2774 C CA . ALA B 1 53 ? -11.953 15.172 6.996 1 98.88 53 ALA B CA 1
ATOM 2775 C C . ALA B 1 53 ? -11.484 15.602 8.383 1 98.88 53 ALA B C 1
ATOM 2777 O O . ALA B 1 53 ? -11.727 16.734 8.797 1 98.88 53 ALA B O 1
ATOM 2778 N N . ILE B 1 54 ? -10.828 14.695 9.07 1 98.88 54 ILE B N 1
ATOM 2779 C CA . ILE B 1 54 ? -10.312 14.984 10.406 1 98.88 54 ILE B CA 1
ATOM 2780 C C . ILE B 1 54 ? -8.789 15.039 10.375 1 98.88 54 ILE B C 1
ATOM 2782 O O . ILE B 1 54 ? -8.141 14.133 9.828 1 98.88 54 ILE B O 1
ATOM 2786 N N . ILE B 1 55 ? -8.219 16.109 10.922 1 98.81 55 ILE B N 1
ATOM 2787 C CA . ILE B 1 55 ? -6.766 16.25 11 1 98.81 55 ILE B CA 1
ATOM 2788 C C . ILE B 1 55 ? -6.336 16.344 12.461 1 98.81 55 ILE B C 1
ATOM 2790 O O . ILE B 1 55 ? -6.715 17.281 13.164 1 98.81 55 ILE B O 1
ATOM 2794 N N . PHE B 1 56 ? -5.555 15.391 12.906 1 98.62 56 PHE B N 1
ATOM 2795 C CA . PHE B 1 56 ? -4.887 15.5 14.195 1 98.62 56 PHE B CA 1
ATOM 2796 C C . PHE B 1 56 ? -3.453 15.977 14.031 1 98.62 56 PHE B C 1
ATOM 2798 O O . PHE B 1 56 ? -2.633 15.297 13.406 1 98.62 56 PHE B O 1
ATOM 2805 N N . ASN B 1 57 ? -3.166 17.125 14.547 1 98.12 57 ASN B N 1
ATOM 2806 C CA . ASN B 1 57 ? -1.842 17.734 14.484 1 98.12 57 ASN B CA 1
ATOM 2807 C C . ASN B 1 57 ? -1.178 17.781 15.859 1 98.12 57 ASN B C 1
ATOM 2809 O O . ASN B 1 57 ? -1.586 18.547 16.719 1 98.12 57 ASN B O 1
ATOM 2813 N N . GLN B 1 58 ? -0.136 16.953 15.969 1 96.75 58 GLN B N 1
ATOM 2814 C CA . GLN B 1 58 ? 0.596 16.891 17.234 1 96.75 58 GLN B CA 1
ATOM 2815 C C . GLN B 1 58 ? 1.953 17.578 17.109 1 96.75 58 GLN B C 1
ATOM 2817 O O . GLN B 1 58 ? 2.846 17.094 16.422 1 96.75 58 GLN B O 1
ATOM 2822 N N . GLU B 1 59 ? 2.125 18.672 17.734 1 95.94 59 GLU B N 1
ATOM 2823 C CA . GLU B 1 59 ? 3.398 19.391 17.75 1 95.94 59 GLU B CA 1
ATOM 2824 C C . GLU B 1 59 ? 4.145 19.141 19.062 1 95.94 59 GLU B C 1
ATOM 2826 O O . GLU B 1 59 ? 5.371 19.016 19.062 1 95.94 59 GLU B O 1
ATOM 2831 N N . ARG B 1 60 ? 3.363 19.109 20.125 1 96.62 60 ARG B N 1
ATOM 2832 C CA . ARG B 1 60 ? 3.92 18.938 21.453 1 96.62 60 ARG B CA 1
ATOM 2833 C C . ARG B 1 60 ? 3.52 17.609 22.062 1 96.62 60 ARG B C 1
ATOM 2835 O O . ARG B 1 60 ? 2.457 17.062 21.75 1 96.62 60 ARG B O 1
ATOM 2842 N N . PHE B 1 61 ? 4.379 17.156 22.984 1 96.06 61 PHE B N 1
ATOM 2843 C CA . PHE B 1 61 ? 4.156 15.859 23.609 1 96.06 61 PHE B CA 1
ATOM 2844 C C . PHE B 1 61 ? 4.43 15.93 25.109 1 96.06 61 PHE B C 1
ATOM 2846 O O . PHE B 1 61 ? 5.262 16.719 25.562 1 96.06 61 PHE B O 1
ATOM 2853 N N . PHE B 1 62 ? 3.65 15.125 25.766 1 96.5 62 PHE B N 1
ATOM 2854 C CA . PHE B 1 62 ? 3.881 15.016 27.203 1 96.5 62 PHE B CA 1
ATOM 2855 C C . PHE B 1 62 ? 5.32 14.602 27.484 1 96.5 62 PHE B C 1
ATOM 2857 O O . PHE B 1 62 ? 5.84 13.68 26.859 1 96.5 62 PHE B O 1
ATOM 2864 N N . TRP B 1 63 ? 5.957 15.195 28.422 1 93 63 TRP B N 1
ATOM 2865 C CA . TRP B 1 63 ? 7.391 15.062 28.656 1 93 63 TRP B CA 1
ATOM 2866 C C . TRP B 1 63 ? 7.77 13.617 28.938 1 93 63 TRP B C 1
ATOM 2868 O O . TRP B 1 63 ? 8.867 13.172 28.594 1 93 63 TRP B O 1
ATOM 2878 N N . ARG B 1 64 ? 6.879 12.836 29.5 1 94.44 64 ARG B N 1
ATOM 2879 C CA . ARG B 1 64 ? 7.176 11.461 29.891 1 94.44 64 ARG B CA 1
ATOM 2880 C C . ARG B 1 64 ? 7.379 10.578 28.656 1 94.44 64 ARG B C 1
ATOM 2882 O O . ARG B 1 64 ? 7.977 9.5 28.75 1 94.44 64 ARG B O 1
ATOM 2889 N N . LEU B 1 65 ? 6.859 11.023 27.547 1 92.62 65 LEU B N 1
ATOM 2890 C CA . LEU B 1 65 ? 7.004 10.242 26.328 1 92.62 65 LEU B CA 1
ATOM 2891 C C . LEU B 1 65 ? 8.406 10.383 25.75 1 92.62 65 LEU B C 1
ATOM 2893 O O . LEU B 1 65 ? 8.828 9.578 24.906 1 92.62 65 LEU B O 1
ATOM 2897 N N . GLY B 1 66 ? 9.102 11.453 26.188 1 90.69 66 GLY B N 1
ATOM 2898 C CA . GLY B 1 66 ? 10.477 11.641 25.75 1 90.69 66 GLY B CA 1
ATOM 2899 C C . GLY B 1 66 ? 10.594 11.953 24.266 1 90.69 66 GLY B C 1
ATOM 2900 O O . GLY B 1 66 ? 11.578 11.578 23.641 1 90.69 66 GLY B O 1
ATOM 2901 N N . LEU B 1 67 ? 9.594 12.555 23.641 1 90.19 67 LEU B N 1
ATOM 2902 C CA . LEU B 1 67 ? 9.594 12.859 22.219 1 90.19 67 LEU B CA 1
ATOM 2903 C C . LEU B 1 67 ? 9.883 14.336 21.969 1 90.19 67 LEU B C 1
ATOM 2905 O O . LEU B 1 67 ? 9.484 15.195 22.766 1 90.19 67 LEU B O 1
ATOM 2909 N N . ASN B 1 68 ? 10.531 14.641 20.891 1 86.75 68 ASN B N 1
ATOM 2910 C CA . ASN B 1 68 ? 10.812 16.031 20.531 1 86.75 68 ASN B CA 1
ATOM 2911 C C . ASN B 1 68 ? 9.586 16.703 19.922 1 86.75 68 ASN B C 1
ATOM 2913 O O . ASN B 1 68 ? 8.742 16.047 19.312 1 86.75 68 ASN B O 1
ATOM 2917 N N . ASP B 1 69 ? 9.625 18.047 20.094 1 91 69 ASP B N 1
ATOM 2918 C CA . ASP B 1 69 ? 8.602 18.844 19.422 1 91 69 ASP B CA 1
ATOM 2919 C C . ASP B 1 69 ? 8.75 18.766 17.891 1 91 69 ASP B C 1
ATOM 2921 O O . ASP B 1 69 ? 9.867 18.641 17.391 1 91 69 ASP B O 1
ATOM 2925 N N . ARG B 1 70 ? 7.652 18.812 17.234 1 91.94 70 ARG B N 1
ATOM 2926 C CA . ARG B 1 70 ? 7.641 18.719 15.781 1 91.94 70 ARG B CA 1
ATOM 2927 C C . ARG B 1 70 ? 7.41 20.094 15.148 1 91.94 70 ARG B C 1
ATOM 2929 O O . ARG B 1 70 ? 6.387 20.328 14.508 1 91.94 70 ARG B O 1
ATOM 2936 N N . HIS B 1 71 ? 8.391 20.906 15.195 1 89.38 71 HIS B N 1
ATOM 2937 C CA . HIS B 1 71 ? 8.289 22.234 14.617 1 89.38 71 HIS B CA 1
ATOM 2938 C C . HIS B 1 71 ? 8.039 22.172 13.117 1 89.38 71 HIS B C 1
ATOM 2940 O O . HIS B 1 71 ? 8.633 21.344 12.422 1 89.38 71 HIS B O 1
ATOM 2946 N N . GLY B 1 72 ? 7.168 22.969 12.586 1 91.25 72 GLY B N 1
ATOM 2947 C CA . GLY B 1 72 ? 6.844 23 11.164 1 91.25 72 GLY B CA 1
ATOM 2948 C C . GLY B 1 72 ? 5.555 22.281 10.836 1 91.25 72 GLY B C 1
ATOM 2949 O O . GLY B 1 72 ? 4.988 22.469 9.758 1 91.25 72 GLY B O 1
ATOM 2950 N N . THR B 1 73 ? 5.039 21.5 11.805 1 94.88 73 THR B N 1
ATOM 2951 C CA . THR B 1 73 ? 3.869 20.672 11.539 1 94.88 73 THR B CA 1
ATOM 2952 C C . THR B 1 73 ? 2.619 21.531 11.383 1 94.88 73 THR B C 1
ATOM 2954 O O . THR B 1 73 ? 1.668 21.141 10.703 1 94.88 73 THR B O 1
ATOM 2957 N N . ASN B 1 74 ? 2.633 22.703 11.953 1 97 74 ASN B N 1
ATOM 2958 C CA . ASN B 1 74 ? 1.491 23.594 11.797 1 97 74 ASN B CA 1
ATOM 2959 C C . ASN B 1 74 ? 1.324 24.031 10.344 1 97 74 ASN B C 1
ATOM 2961 O O . ASN B 1 74 ? 0.201 24.219 9.867 1 97 74 ASN B O 1
ATOM 2965 N N . ALA B 1 75 ? 2.48 24.219 9.703 1 96.62 75 ALA B N 1
ATOM 2966 C CA . ALA B 1 75 ? 2.4 24.516 8.273 1 96.62 75 ALA B CA 1
ATOM 2967 C C . ALA B 1 75 ? 1.75 23.359 7.508 1 96.62 75 ALA B C 1
ATOM 2969 O O . ALA B 1 75 ? 0.938 23.594 6.609 1 96.62 75 ALA B O 1
ATOM 2970 N N . ASP B 1 76 ? 2.076 22.156 7.852 1 96.88 76 ASP B N 1
ATOM 2971 C CA . ASP B 1 76 ? 1.457 20.984 7.25 1 96.88 76 ASP B CA 1
ATOM 2972 C C . ASP B 1 76 ? -0.053 20.984 7.473 1 96.88 76 ASP B C 1
ATOM 2974 O O . ASP B 1 76 ? -0.825 20.797 6.531 1 96.88 76 ASP B O 1
ATOM 2978 N N . ARG B 1 77 ? -0.425 21.188 8.719 1 98.06 77 ARG B N 1
ATOM 2979 C CA . ARG B 1 77 ? -1.839 21.188 9.086 1 98.06 77 ARG B CA 1
ATOM 2980 C C . ARG B 1 77 ? -2.607 22.25 8.297 1 98.06 77 ARG B C 1
ATOM 2982 O O . ARG B 1 77 ? -3.66 21.953 7.727 1 98.06 77 ARG B O 1
ATOM 2989 N N . TYR B 1 78 ? -2.068 23.438 8.211 1 98.06 78 TYR B N 1
ATOM 2990 C CA . TYR B 1 78 ? -2.725 24.531 7.516 1 98.06 78 TYR B CA 1
ATOM 2991 C C . TYR B 1 78 ? -2.869 24.234 6.027 1 98.06 78 TYR B C 1
ATOM 2993 O O . TYR B 1 78 ? -3.936 24.453 5.449 1 98.06 78 TYR B O 1
ATOM 3001 N N . ASN B 1 79 ? -1.848 23.766 5.461 1 97.81 79 ASN B N 1
ATOM 3002 C CA . ASN B 1 79 ? -1.868 23.469 4.031 1 97.81 79 ASN B CA 1
ATOM 3003 C C . ASN B 1 79 ? -2.863 22.359 3.705 1 97.81 79 ASN B C 1
ATOM 3005 O O . ASN B 1 79 ? -3.617 22.453 2.736 1 97.81 79 ASN B O 1
ATOM 3009 N N . LEU B 1 80 ? -2.855 21.359 4.496 1 98.44 80 LEU B N 1
ATOM 3010 C CA . LEU B 1 80 ? -3.791 20.266 4.289 1 98.44 80 LEU B CA 1
ATOM 3011 C C . LEU B 1 80 ? -5.23 20.734 4.453 1 98.44 80 LEU B C 1
ATOM 3013 O O . LEU B 1 80 ? -6.102 20.391 3.656 1 98.44 80 LEU B O 1
ATOM 3017 N N . GLU B 1 81 ? -5.426 21.5 5.477 1 98.62 81 GLU B N 1
ATOM 3018 C CA . GLU B 1 81 ? -6.762 22.031 5.723 1 98.62 81 GLU B CA 1
ATOM 3019 C C . GLU B 1 81 ? -7.266 22.828 4.523 1 98.62 81 GLU B C 1
ATOM 3021 O O . GLU B 1 81 ? -8.391 22.625 4.066 1 98.62 81 GLU B O 1
ATOM 3026 N N . ARG B 1 82 ? -6.445 23.641 4.043 1 98.31 82 ARG B N 1
ATOM 3027 C CA . ARG B 1 82 ? -6.805 24.484 2.906 1 98.31 82 ARG B CA 1
ATOM 3028 C C . ARG B 1 82 ? -7.141 23.641 1.681 1 98.31 82 ARG B C 1
ATOM 3030 O O . ARG B 1 82 ? -8.164 23.859 1.027 1 98.31 82 ARG B O 1
ATOM 3037 N N . ARG B 1 83 ? -6.309 22.672 1.349 1 98.25 83 ARG B N 1
ATOM 3038 C CA . ARG B 1 83 ? -6.504 21.844 0.163 1 98.25 83 ARG B CA 1
ATOM 3039 C C . ARG B 1 83 ? -7.766 21 0.286 1 98.25 83 ARG B C 1
ATOM 3041 O O . ARG B 1 83 ? -8.516 20.844 -0.683 1 98.25 83 ARG B O 1
ATOM 3048 N N . LEU B 1 84 ? -8 20.453 1.468 1 98.38 84 LEU B N 1
ATOM 3049 C CA . LEU B 1 84 ? -9.164 19.594 1.664 1 98.38 84 LEU B CA 1
ATOM 3050 C C . LEU B 1 84 ? -10.453 20.391 1.608 1 98.38 84 LEU B C 1
ATOM 3052 O O . LEU B 1 84 ? -11.469 19.922 1.077 1 98.38 84 LEU B O 1
ATOM 3056 N N . ILE B 1 85 ? -10.406 21.609 2.109 1 98.31 85 ILE B N 1
ATOM 3057 C CA . ILE B 1 85 ? -11.562 22.5 2.004 1 98.31 85 ILE B CA 1
ATOM 3058 C C . ILE B 1 85 ? -11.836 22.797 0.535 1 98.31 85 ILE B C 1
ATOM 3060 O O . ILE B 1 85 ? -12.992 22.766 0.093 1 98.31 85 ILE B O 1
ATOM 3064 N N . GLU B 1 86 ? -10.789 23.062 -0.206 1 97.19 86 GLU B N 1
ATOM 3065 C CA . GLU B 1 86 ? -10.922 23.344 -1.63 1 97.19 86 GLU B CA 1
ATOM 3066 C C . GLU B 1 86 ? -11.539 22.172 -2.377 1 97.19 86 GLU B C 1
ATOM 3068 O O . GLU B 1 86 ? -12.227 22.359 -3.385 1 97.19 86 GLU B O 1
ATOM 3073 N N . LEU B 1 87 ? -11.344 20.984 -1.909 1 97.38 87 LEU B N 1
ATOM 3074 C CA . LEU B 1 87 ? -11.883 19.781 -2.535 1 97.38 87 LEU B CA 1
ATOM 3075 C C . LEU B 1 87 ? -13.297 19.5 -2.047 1 97.38 87 LEU B C 1
ATOM 3077 O O . LEU B 1 87 ? -13.922 18.516 -2.461 1 97.38 87 LEU B O 1
ATOM 3081 N N . GLY B 1 88 ? -13.805 20.281 -1.099 1 97.25 88 GLY B N 1
ATOM 3082 C CA . GLY B 1 88 ? -15.203 20.219 -0.703 1 97.25 88 GLY B CA 1
ATOM 3083 C C . GLY B 1 88 ? -15.414 19.469 0.601 1 97.25 88 GLY B C 1
ATOM 3084 O O . GLY B 1 88 ? -16.547 19.172 0.976 1 97.25 88 GLY B O 1
ATOM 3085 N N . PHE B 1 89 ? -14.398 19.234 1.358 1 98.5 89 PHE B N 1
ATOM 3086 C CA . PHE B 1 89 ? -14.539 18.484 2.602 1 98.5 89 PHE B CA 1
ATOM 3087 C C . PHE B 1 89 ? -14.977 19.406 3.738 1 98.5 89 PHE B C 1
ATOM 3089 O O . PHE B 1 89 ? -14.688 20.594 3.727 1 98.5 89 PHE B O 1
ATOM 3096 N N . ASP B 1 90 ? -15.742 18.812 4.652 1 98.69 90 ASP B N 1
ATOM 3097 C CA . ASP B 1 90 ? -15.891 19.391 5.98 1 98.69 90 ASP B CA 1
ATOM 3098 C C . ASP B 1 90 ? -14.695 19.047 6.867 1 98.69 90 ASP B C 1
ATOM 3100 O O . ASP B 1 90 ? -14.594 17.938 7.379 1 98.69 90 ASP B O 1
ATOM 3104 N N . VAL B 1 91 ? -13.836 20.094 7.07 1 98.88 91 VAL B N 1
ATOM 3105 C CA . VAL B 1 91 ? -12.547 19.812 7.695 1 98.88 91 VAL B CA 1
ATOM 3106 C C . VAL B 1 91 ? -12.586 20.219 9.164 1 98.88 91 VAL B C 1
ATOM 3108 O O . VAL B 1 91 ? -13.023 21.312 9.5 1 98.88 91 VAL B O 1
ATOM 3111 N N . LYS B 1 92 ? -12.188 19.297 10.047 1 98.81 92 LYS B N 1
ATOM 3112 C CA . LYS B 1 92 ? -11.984 19.547 11.469 1 98.81 92 LYS B CA 1
ATOM 3113 C C . LYS B 1 92 ? -10.547 19.25 11.883 1 98.81 92 LYS B C 1
ATOM 3115 O O . LYS B 1 92 ? -10.07 18.125 11.695 1 98.81 92 LYS B O 1
ATOM 3120 N N . SER B 1 93 ? -9.883 20.219 12.398 1 98.62 93 SER B N 1
ATOM 3121 C CA . SER B 1 93 ? -8.492 20.062 12.836 1 98.62 93 SER B CA 1
ATOM 3122 C C . SER B 1 93 ? -8.383 20.141 14.352 1 98.62 93 SER B C 1
ATOM 3124 O O . SER B 1 93 ? -9.047 20.969 14.992 1 98.62 93 SER B O 1
ATOM 3126 N N . TYR B 1 94 ? -7.539 19.297 14.93 1 98.81 94 TYR B N 1
ATOM 3127 C CA . TYR B 1 94 ? -7.316 19.234 16.375 1 98.81 94 TYR B CA 1
ATOM 3128 C C . TYR B 1 94 ? -5.828 19.266 16.688 1 98.81 94 TYR B C 1
ATOM 3130 O O . TYR B 1 94 ? -5.066 18.406 16.234 1 98.81 94 TYR B O 1
ATOM 3138 N N . ASP B 1 95 ? -5.391 20.219 17.5 1 98.5 95 ASP B N 1
ATOM 3139 C CA . ASP B 1 95 ? -3.977 20.422 17.812 1 98.5 95 ASP B CA 1
ATOM 3140 C C . ASP B 1 95 ? -3.646 19.938 19.219 1 98.5 95 ASP B C 1
ATOM 3142 O O . ASP B 1 95 ? -4.211 20.438 20.203 1 98.5 95 ASP B O 1
ATOM 3146 N N . ASN B 1 96 ? -2.732 18.969 19.297 1 98.38 96 ASN B N 1
ATOM 3147 C CA . ASN B 1 96 ? -2.139 18.531 20.562 1 98.38 96 ASN B CA 1
ATOM 3148 C C . ASN B 1 96 ? -3.184 17.906 21.484 1 98.38 96 ASN B C 1
ATOM 3150 O O . ASN B 1 96 ? -3.23 18.234 22.672 1 98.38 96 ASN B O 1
ATOM 3154 N N . TYR B 1 97 ? -4.055 17.062 20.891 1 98.56 97 TYR B N 1
ATOM 3155 C CA . TYR B 1 97 ? -5.102 16.406 21.672 1 98.56 97 TYR B CA 1
ATOM 3156 C C . TYR B 1 97 ? -4.555 15.18 22.391 1 98.56 97 TYR B C 1
ATOM 3158 O O . TYR B 1 97 ? -3.617 14.539 21.922 1 98.56 97 TYR B O 1
ATOM 3166 N N . LYS B 1 98 ? -5.148 14.898 23.531 1 98.44 98 LYS B N 1
ATOM 3167 C CA . LYS B 1 98 ? -4.777 13.734 24.328 1 98.44 98 LYS B CA 1
ATOM 3168 C C . LYS B 1 98 ? -5.363 12.453 23.75 1 98.44 98 LYS B C 1
ATOM 3170 O O . LYS B 1 98 ? -6.27 12.5 22.922 1 98.44 98 LYS B O 1
ATOM 3175 N N . GLU B 1 99 ? -4.809 11.344 24.234 1 98.25 99 GLU B N 1
ATOM 3176 C CA . GLU B 1 99 ? -5.195 10.031 23.734 1 98.25 99 GLU B CA 1
ATOM 3177 C C . GLU B 1 99 ? -6.703 9.82 23.844 1 98.25 99 GLU B C 1
ATOM 3179 O O . GLU B 1 99 ? -7.355 9.422 22.875 1 98.25 99 GLU B O 1
ATOM 3184 N N . LYS B 1 100 ? -7.289 10.125 24.969 1 98.12 100 LYS B N 1
ATOM 3185 C CA . LYS B 1 100 ? -8.711 9.922 25.203 1 98.12 100 LYS B CA 1
ATOM 3186 C C . LYS B 1 100 ? -9.562 10.797 24.281 1 98.12 100 LYS B C 1
ATOM 3188 O O . LYS B 1 100 ? -10.578 10.344 23.75 1 98.12 100 LYS B O 1
ATOM 3193 N N . GLU B 1 101 ? -9.148 12 24.078 1 98.56 101 GLU B N 1
ATOM 3194 C CA . GLU B 1 101 ? -9.875 12.93 23.219 1 98.56 101 GLU B CA 1
ATOM 3195 C C . GLU B 1 101 ? -9.836 12.477 21.766 1 98.56 101 GLU B C 1
ATOM 3197 O O . GLU B 1 101 ? -10.852 12.516 21.062 1 98.56 101 GLU B O 1
ATOM 3202 N N . VAL B 1 102 ? -8.68 12.039 21.359 1 98.56 102 VAL B N 1
ATOM 3203 C CA . VAL B 1 102 ? -8.508 11.57 19.984 1 98.56 102 VAL B CA 1
ATOM 3204 C C . VAL B 1 102 ? -9.406 10.367 19.734 1 98.56 102 VAL B C 1
ATOM 3206 O O . VAL B 1 102 ? -10.148 10.328 18.75 1 98.56 102 VAL B O 1
ATOM 3209 N N . LEU B 1 103 ? -9.391 9.453 20.672 1 98.25 103 LEU B N 1
ATOM 3210 C CA . LEU B 1 103 ? -10.188 8.242 20.516 1 98.25 103 LEU B CA 1
ATOM 3211 C C . LEU B 1 103 ? -11.68 8.57 20.531 1 98.25 103 LEU B C 1
ATOM 3213 O O . LEU B 1 103 ? -12.453 7.961 19.781 1 98.25 103 LEU B O 1
ATOM 3217 N N . GLN B 1 104 ? -12.078 9.508 21.312 1 98.38 104 GLN B N 1
ATOM 3218 C CA . GLN B 1 104 ? -13.477 9.922 21.359 1 98.38 104 GLN B CA 1
ATOM 3219 C C . GLN B 1 104 ? -13.93 10.516 20.031 1 98.38 104 GLN B C 1
ATOM 3221 O O . GLN B 1 104 ? -15 10.18 19.531 1 98.38 104 GLN B O 1
ATOM 3226 N N . ILE B 1 105 ? -13.133 11.359 19.5 1 98.69 105 ILE B N 1
ATOM 3227 C CA . ILE B 1 105 ? -13.453 12.016 18.234 1 98.69 105 ILE B CA 1
ATOM 3228 C C . ILE B 1 105 ? -13.555 10.969 17.125 1 98.69 105 ILE B C 1
ATOM 3230 O O . ILE B 1 105 ? -14.484 11.008 16.312 1 98.69 105 ILE B O 1
ATOM 3234 N N . ILE B 1 106 ? -12.641 10.023 17.078 1 98.12 106 ILE B N 1
ATOM 3235 C CA . ILE B 1 106 ? -12.633 8.984 16.062 1 98.12 106 ILE B CA 1
ATOM 3236 C C . ILE B 1 106 ? -13.859 8.094 16.219 1 98.12 106 ILE B C 1
ATOM 3238 O O . ILE B 1 106 ? -14.516 7.742 15.234 1 98.12 106 ILE B O 1
ATOM 3242 N N . ASN B 1 107 ? -14.18 7.793 17.453 1 97.69 107 ASN B N 1
ATOM 3243 C CA . ASN B 1 107 ? -15.367 6.988 17.719 1 97.69 107 ASN B CA 1
ATOM 3244 C C . ASN B 1 107 ? -16.641 7.695 17.25 1 97.69 107 ASN B C 1
ATOM 3246 O O . ASN B 1 107 ? -17.531 7.062 16.688 1 97.69 107 ASN B O 1
ATOM 3250 N N . GLU B 1 108 ? -16.672 8.922 17.531 1 98.25 108 GLU B N 1
ATOM 3251 C CA . GLU B 1 108 ? -17.828 9.711 17.094 1 98.25 108 GLU B CA 1
ATOM 3252 C C . GLU B 1 108 ? -17.906 9.742 15.57 1 98.25 108 GLU B C 1
ATOM 3254 O O . GLU B 1 108 ? -19 9.602 15 1 98.25 108 GLU B O 1
ATOM 3259 N N . ALA B 1 109 ? -16.828 9.875 14.945 1 98.31 109 ALA B N 1
ATOM 3260 C CA . ALA B 1 109 ? -16.797 9.898 13.484 1 98.31 109 ALA B CA 1
ATOM 3261 C C . ALA B 1 109 ? -17.219 8.547 12.906 1 98.31 109 ALA B C 1
ATOM 3263 O O . ALA B 1 109 ? -17.969 8.492 11.938 1 98.31 109 ALA B O 1
ATOM 3264 N N . ALA B 1 110 ? -16.719 7.488 13.492 1 97.12 110 ALA B N 1
ATOM 3265 C CA . ALA B 1 110 ? -17.047 6.141 13.031 1 97.12 110 ALA B CA 1
ATOM 3266 C C . ALA B 1 110 ? -18.531 5.84 13.242 1 97.12 110 ALA B C 1
ATOM 3268 O O . ALA B 1 110 ? -19.125 5.086 12.469 1 97.12 110 ALA B O 1
ATOM 3269 N N . GLY B 1 111 ? -19.125 6.449 14.234 1 96.94 111 GLY B N 1
ATOM 3270 C CA . GLY B 1 111 ? -20.516 6.211 14.562 1 96.94 111 GLY B CA 1
ATOM 3271 C C . GLY B 1 111 ? -21.469 7.16 13.852 1 96.94 111 GLY B C 1
ATOM 3272 O O . GLY B 1 111 ? -22.688 6.984 13.906 1 96.94 111 GLY B O 1
ATOM 3273 N N . ALA B 1 112 ? -20.938 8.086 13.195 1 97.44 112 ALA B N 1
ATOM 3274 C CA . ALA B 1 112 ? -21.766 9.062 12.5 1 97.44 112 ALA B CA 1
ATOM 3275 C C . ALA B 1 112 ? -22.391 8.469 11.242 1 97.44 112 ALA B C 1
ATOM 3277 O O . ALA B 1 112 ? -22.016 7.371 10.82 1 97.44 112 ALA B O 1
ATOM 3278 N N . ASN B 1 113 ? -23.438 9.148 10.734 1 97.81 113 ASN B N 1
ATOM 3279 C CA . ASN B 1 113 ? -24.062 8.758 9.484 1 97.81 113 ASN B CA 1
ATOM 3280 C C . ASN B 1 113 ? -23.391 9.414 8.281 1 97.81 113 ASN B C 1
ATOM 3282 O O . ASN B 1 113 ? -23.453 10.641 8.133 1 97.81 113 ASN B O 1
ATOM 3286 N N . HIS B 1 114 ? -22.797 8.609 7.453 1 98.44 114 HIS B N 1
ATOM 3287 C CA . HIS B 1 114 ? -22.094 9.094 6.273 1 98.44 114 HIS B CA 1
ATOM 3288 C C . HIS B 1 114 ? -22.875 8.773 5 1 98.44 114 HIS B C 1
ATOM 3290 O O . HIS B 1 114 ? -22.297 8.773 3.904 1 98.44 114 HIS B O 1
ATOM 3296 N N . SER B 1 115 ? -24.109 8.508 5.07 1 97.94 115 SER B N 1
ATOM 3297 C CA . SER B 1 115 ? -24.891 8.062 3.93 1 97.94 115 SER B CA 1
ATOM 3298 C C . SER B 1 115 ? -24.922 9.125 2.834 1 97.94 115 SER B C 1
ATOM 3300 O O . SER B 1 115 ? -24.938 8.805 1.646 1 97.94 115 SER B O 1
ATOM 3302 N N . ASP B 1 116 ? -24.891 10.305 3.242 1 98.25 116 ASP B N 1
ATOM 3303 C CA . ASP B 1 116 ? -24.984 11.375 2.256 1 98.25 116 ASP B CA 1
ATOM 3304 C C . ASP B 1 116 ? -23.609 11.938 1.92 1 98.25 116 ASP B C 1
ATOM 3306 O O . ASP B 1 116 ? -23.484 13.008 1.321 1 98.25 116 ASP B O 1
ATOM 3310 N N . ALA B 1 117 ? -22.578 11.25 2.35 1 98.5 117 ALA B N 1
ATOM 3311 C CA . ALA B 1 117 ? -21.203 11.656 2.074 1 98.5 117 ALA B CA 1
ATOM 3312 C C . ALA B 1 117 ? -20.578 10.766 1.01 1 98.5 117 ALA B C 1
ATOM 3314 O O . ALA B 1 117 ? -20.938 9.594 0.868 1 98.5 117 ALA B O 1
ATOM 3315 N N . ASP B 1 118 ? -19.609 11.328 0.301 1 98.62 118 ASP B N 1
ATOM 3316 C CA . ASP B 1 118 ? -18.875 10.594 -0.723 1 98.62 118 ASP B CA 1
ATOM 3317 C C . ASP B 1 118 ? -17.828 9.664 -0.094 1 98.62 118 ASP B C 1
ATOM 3319 O O . ASP B 1 118 ? -17.656 8.531 -0.54 1 98.62 118 ASP B O 1
ATOM 3323 N N . CYS B 1 119 ? -17.156 10.195 0.855 1 98.44 119 CYS B N 1
ATOM 3324 C CA . CYS B 1 119 ? -16 9.492 1.408 1 98.44 119 CYS B CA 1
ATOM 3325 C C . CYS B 1 119 ? -15.617 10.062 2.771 1 98.44 119 CYS B C 1
ATOM 3327 O O . CYS B 1 119 ? -16.375 10.828 3.365 1 98.44 119 CYS B O 1
ATOM 3329 N N . PHE B 1 120 ? -14.555 9.539 3.361 1 98.38 120 PHE B N 1
ATOM 3330 C CA . PHE B 1 120 ? -14.031 9.938 4.664 1 98.38 120 PHE B CA 1
ATOM 3331 C C . PHE B 1 120 ? -12.516 10.055 4.621 1 98.38 120 PHE B C 1
ATOM 3333 O O . PHE B 1 120 ? -11.844 9.258 3.971 1 98.38 120 PHE B O 1
ATOM 3340 N N . VAL B 1 121 ? -11.961 11.117 5.328 1 98.69 121 VAL B N 1
ATOM 3341 C CA . VAL B 1 121 ? -10.516 11.32 5.387 1 98.69 121 VAL B CA 1
ATOM 3342 C C . VAL B 1 121 ? -10.078 11.469 6.84 1 98.69 121 VAL B C 1
ATOM 3344 O O . VAL B 1 121 ? -10.695 12.195 7.613 1 98.69 121 VAL B O 1
ATOM 3347 N N . LEU B 1 122 ? -9.031 10.75 7.203 1 97.81 122 LEU B N 1
ATOM 3348 C CA . LEU B 1 122 ? -8.406 10.891 8.516 1 97.81 122 LEU B CA 1
ATOM 3349 C C . LEU B 1 122 ? -6.898 11.094 8.375 1 97.81 122 LEU B C 1
ATOM 3351 O O . LEU B 1 122 ? -6.215 10.289 7.738 1 97.81 122 LEU B O 1
ATOM 3355 N N . VAL B 1 123 ? -6.355 12.188 8.984 1 97.88 123 VAL B N 1
ATOM 3356 C CA . VAL B 1 123 ? -4.945 12.555 8.883 1 97.88 123 VAL B CA 1
ATOM 3357 C C . VAL B 1 123 ? -4.316 12.586 10.273 1 97.88 123 VAL B C 1
ATOM 3359 O O . VAL B 1 123 ? -4.875 13.18 11.203 1 97.88 123 VAL B O 1
ATOM 3362 N N . PHE B 1 124 ? -3.158 12.008 10.375 1 96.12 124 PHE B N 1
ATOM 3363 C CA . PHE B 1 124 ? -2.342 12.125 11.578 1 96.12 124 PHE B CA 1
ATOM 3364 C C . PHE B 1 124 ? -0.99 12.75 11.258 1 96.12 124 PHE B C 1
ATOM 3366 O O . PHE B 1 124 ? -0.227 12.211 10.453 1 96.12 124 PHE B O 1
ATOM 3373 N N . LEU B 1 125 ? -0.753 13.836 11.789 1 95.81 125 LEU B N 1
ATOM 3374 C CA . LEU B 1 125 ? 0.562 14.469 11.789 1 95.81 125 LEU B CA 1
ATOM 3375 C C . LEU B 1 125 ? 1.222 14.344 13.156 1 95.81 125 LEU B C 1
ATOM 3377 O O . LEU B 1 125 ? 0.909 15.109 14.07 1 95.81 125 LEU B O 1
ATOM 3381 N N . SER B 1 126 ? 2.141 13.375 13.336 1 94.19 126 SER B N 1
ATOM 3382 C CA . SER B 1 126 ? 2.703 13.094 14.648 1 94.19 126 SER B CA 1
ATOM 3383 C C . SER B 1 126 ? 3.967 12.25 14.539 1 94.19 126 SER B C 1
ATOM 3385 O O . SER B 1 126 ? 4.605 12.211 13.484 1 94.19 126 SER B O 1
ATOM 3387 N N . HIS B 1 127 ? 4.449 11.781 15.703 1 90.69 127 HIS B N 1
ATOM 3388 C CA . HIS B 1 127 ? 5.426 10.703 15.766 1 90.69 127 HIS B CA 1
ATOM 3389 C C . HIS B 1 127 ? 4.75 9.336 15.695 1 90.69 127 HIS B C 1
ATOM 3391 O O . HIS B 1 127 ? 3.559 9.211 15.992 1 90.69 127 HIS B O 1
ATOM 3397 N N . GLY B 1 128 ? 5.477 8.445 15.195 1 88.25 128 GLY B N 1
ATOM 3398 C CA . GLY B 1 128 ? 4.969 7.086 15.117 1 88.25 128 GLY B CA 1
ATOM 3399 C C . GLY B 1 128 ? 6.027 6.039 15.406 1 88.25 128 GLY B C 1
ATOM 3400 O O . GLY B 1 128 ? 7.223 6.301 15.266 1 88.25 128 GLY B O 1
ATOM 3401 N N . GLU B 1 129 ? 5.496 4.914 15.898 1 81.5 129 GLU B N 1
ATOM 3402 C CA . GLU B 1 129 ? 6.367 3.779 16.188 1 81.5 129 GLU B CA 1
ATOM 3403 C C . GLU B 1 129 ? 5.613 2.459 16.047 1 81.5 129 GLU B C 1
ATOM 3405 O O . GLU B 1 129 ? 4.598 2.246 16.719 1 81.5 129 GLU B O 1
ATOM 3410 N N . ASN B 1 130 ? 6.18 1.564 15.25 1 77 130 ASN B N 1
ATOM 3411 C CA . ASN B 1 130 ? 5.668 0.201 15.188 1 77 130 ASN B CA 1
ATOM 3412 C C . ASN B 1 130 ? 4.152 0.18 15.016 1 77 130 ASN B C 1
ATOM 3414 O O . ASN B 1 130 ? 3.447 -0.478 15.781 1 77 130 ASN B O 1
ATOM 3418 N N . ASP B 1 131 ? 3.521 0.875 14.133 1 81.31 131 ASP B N 1
ATOM 3419 C CA . ASP B 1 131 ? 2.109 0.86 13.766 1 81.31 131 ASP B CA 1
ATOM 3420 C C . ASP B 1 131 ? 1.278 1.682 14.75 1 81.31 131 ASP B C 1
ATOM 3422 O O . ASP B 1 131 ? 0.054 1.541 14.797 1 81.31 131 ASP B O 1
ATOM 3426 N N . TYR B 1 132 ? 1.951 2.434 15.594 1 90.06 132 TYR B N 1
ATOM 3427 C CA . TYR B 1 132 ? 1.273 3.363 16.484 1 90.06 132 TYR B CA 1
ATOM 3428 C C . TYR B 1 132 ? 1.566 4.809 16.109 1 90.06 132 TYR B C 1
ATOM 3430 O O . TYR B 1 132 ? 2.654 5.117 15.609 1 90.06 132 TYR B O 1
ATOM 3438 N N . VAL B 1 133 ? 0.627 5.609 16.359 1 92.75 133 VAL B N 1
ATOM 3439 C CA . VAL B 1 133 ? 0.82 7.051 16.25 1 92.75 133 VAL B CA 1
ATOM 3440 C C . VAL B 1 133 ? 0.663 7.703 17.609 1 92.75 133 VAL B C 1
ATOM 3442 O O . VAL B 1 133 ? -0.205 7.312 18.391 1 92.75 133 VAL B O 1
ATOM 3445 N N . TYR B 1 134 ? 1.484 8.664 17.828 1 94.19 134 TYR B N 1
ATOM 3446 C CA . TYR B 1 134 ? 1.481 9.297 19.156 1 94.19 134 TYR B CA 1
ATOM 3447 C C . TYR B 1 134 ? 0.441 10.406 19.219 1 94.19 134 TYR B C 1
ATOM 3449 O O . TYR B 1 134 ? 0.229 11.133 18.25 1 94.19 134 TYR B O 1
ATOM 3457 N N . THR B 1 135 ? -0.201 10.461 20.344 1 97.12 135 THR B N 1
ATOM 3458 C CA . THR B 1 135 ? -0.984 11.609 20.781 1 97.12 135 THR B CA 1
ATOM 3459 C C . THR B 1 135 ? -0.209 12.43 21.812 1 97.12 135 THR B C 1
ATOM 3461 O O . THR B 1 135 ? 0.976 12.18 22.047 1 97.12 135 THR B O 1
ATOM 3464 N N . TYR B 1 136 ? -0.834 13.359 22.328 1 97.75 136 TYR B N 1
ATOM 3465 C CA . TYR B 1 136 ? -0.136 14.227 23.266 1 97.75 136 TYR B CA 1
ATOM 3466 C C . TYR B 1 136 ? 0.451 13.422 24.422 1 97.75 136 TYR B C 1
ATOM 3468 O O . TYR B 1 136 ? 1.593 13.656 24.828 1 97.75 136 TYR B O 1
ATOM 3476 N N . ASP B 1 137 ? -0.298 12.461 24.969 1 97.88 137 ASP B N 1
ATOM 3477 C CA . ASP B 1 137 ? 0.128 11.82 26.219 1 97.88 137 ASP B CA 1
ATOM 3478 C C . ASP B 1 137 ? 0.12 10.297 26.078 1 97.88 137 ASP B C 1
ATOM 3480 O O . ASP B 1 137 ? 0.121 9.578 27.078 1 97.88 137 ASP B O 1
ATOM 3484 N N . GLY B 1 138 ? 0.042 9.758 24.875 1 96.56 138 GLY B N 1
ATOM 3485 C CA . GLY B 1 138 ? 0.013 8.32 24.641 1 96.56 138 GLY B CA 1
ATOM 3486 C C . GLY B 1 138 ? 0.151 7.957 23.172 1 96.56 138 GLY B C 1
ATOM 3487 O O . GLY B 1 138 ? 0.617 8.766 22.359 1 96.56 138 GLY B O 1
ATOM 3488 N N . LYS B 1 139 ? -0.046 6.754 22.891 1 94.69 139 LYS B N 1
ATOM 3489 C CA . LYS B 1 139 ? -0.025 6.297 21.5 1 94.69 139 LYS B CA 1
ATOM 3490 C C . LYS B 1 139 ? -1.233 5.418 21.203 1 94.69 139 LYS B C 1
ATOM 3492 O O . LYS B 1 139 ? -1.793 4.785 22.094 1 94.69 139 LYS B O 1
ATOM 3497 N N . ILE B 1 140 ? -1.663 5.441 20 1 94.19 140 ILE B N 1
ATOM 3498 C CA . ILE B 1 140 ? -2.822 4.676 19.562 1 94.19 140 ILE B CA 1
ATOM 3499 C C . ILE B 1 140 ? -2.434 3.785 18.391 1 94.19 140 ILE B C 1
ATOM 3501 O O . ILE B 1 140 ? -1.675 4.203 17.516 1 94.19 140 ILE B O 1
ATOM 3505 N N . SER B 1 141 ? -3.029 2.592 18.406 1 91.56 141 SER B N 1
ATOM 3506 C CA . SER B 1 141 ? -2.789 1.631 17.328 1 91.56 141 SER B CA 1
ATOM 3507 C C . SER B 1 141 ? -3.533 2.025 16.062 1 91.56 141 SER B C 1
ATOM 3509 O O . SER B 1 141 ? -4.746 2.232 16.078 1 91.56 141 SER B O 1
ATOM 3511 N N . ILE B 1 142 ? -2.807 2.055 14.953 1 89.12 142 ILE B N 1
ATOM 3512 C CA . ILE B 1 142 ? -3.412 2.389 13.672 1 89.12 142 ILE B CA 1
ATOM 3513 C C . ILE B 1 142 ? -4.426 1.315 13.281 1 89.12 142 ILE B C 1
ATOM 3515 O O . ILE B 1 142 ? -5.477 1.622 12.711 1 89.12 142 ILE B O 1
ATOM 3519 N N . GLN B 1 143 ? -4.133 0.141 13.586 1 86.75 143 GLN B N 1
ATOM 3520 C CA . GLN B 1 143 ? -5.043 -0.963 13.305 1 86.75 143 GLN B CA 1
ATOM 3521 C C . GLN B 1 143 ? -6.375 -0.774 14.031 1 86.75 143 GLN B C 1
ATOM 3523 O O . GLN B 1 143 ? -7.441 -1.01 13.453 1 86.75 143 GLN B O 1
ATOM 3528 N N . GLU B 1 144 ? -6.293 -0.37 15.25 1 89.06 144 GLU B N 1
ATOM 3529 C CA . GLU B 1 144 ? -7.508 -0.147 16.031 1 89.06 144 GLU B CA 1
ATOM 3530 C C . GLU B 1 144 ? -8.344 0.98 15.438 1 89.06 144 GLU B C 1
ATOM 3532 O O . GLU B 1 144 ? -9.57 0.875 15.359 1 89.06 144 GLU B O 1
ATOM 3537 N N . ILE B 1 145 ? -7.695 1.918 14.977 1 92.56 145 ILE B N 1
ATOM 3538 C CA . ILE B 1 145 ? -8.375 3.08 14.422 1 92.56 145 ILE B CA 1
ATOM 3539 C C . ILE B 1 145 ? -9.062 2.699 13.109 1 92.56 145 ILE B C 1
ATOM 3541 O O . ILE B 1 145 ? -10.242 2.986 12.906 1 92.56 145 ILE B O 1
ATOM 3545 N N . THR B 1 146 ? -8.359 2.068 12.242 1 91.69 146 THR B N 1
ATOM 3546 C CA . THR B 1 146 ? -8.914 1.726 10.938 1 91.69 146 THR B CA 1
ATOM 3547 C C . THR B 1 146 ? -10.047 0.714 11.078 1 91.69 146 THR B C 1
ATOM 3549 O O . THR B 1 146 ? -11.008 0.737 10.305 1 91.69 146 THR B O 1
ATOM 3552 N N . ALA B 1 147 ? -9.953 -0.116 12.117 1 89.75 147 ALA B N 1
ATOM 3553 C CA . ALA B 1 147 ? -10.969 -1.138 12.352 1 89.75 147 ALA B CA 1
ATOM 3554 C C . ALA B 1 147 ? -12.32 -0.504 12.656 1 89.75 147 ALA B C 1
ATOM 3556 O O . ALA B 1 147 ? -13.367 -1.081 12.352 1 89.75 147 ALA B O 1
ATOM 3557 N N . MET B 1 148 ? -12.352 0.648 13.18 1 93.62 148 MET B N 1
ATOM 3558 C CA . MET B 1 148 ? -13.586 1.336 13.539 1 93.62 148 MET B CA 1
ATOM 3559 C C . MET B 1 148 ? -14.367 1.746 12.297 1 93.62 148 MET B C 1
ATOM 3561 O O . MET B 1 148 ? -15.562 2.031 12.375 1 93.62 148 MET B O 1
ATOM 3565 N N . PHE B 1 149 ? -13.719 1.736 11.156 1 94.81 149 PHE B N 1
ATOM 3566 C CA . PHE B 1 149 ? -14.375 2.236 9.945 1 94.81 149 PHE B CA 1
ATOM 3567 C C . PHE B 1 149 ? -14.641 1.102 8.969 1 94.81 149 PHE B C 1
ATOM 3569 O O . PHE B 1 149 ? -15.008 1.343 7.816 1 94.81 149 PHE B O 1
ATOM 3576 N N . LYS B 1 150 ? -14.422 -0.084 9.422 1 90.75 150 LYS B N 1
ATOM 3577 C CA . LYS B 1 150 ? -14.805 -1.24 8.617 1 90.75 150 LYS B CA 1
ATOM 3578 C C . LYS B 1 150 ? -16.328 -1.344 8.492 1 90.75 150 LYS B C 1
ATOM 3580 O O . LYS B 1 150 ? -17.062 -0.747 9.281 1 90.75 150 LYS B O 1
ATOM 3585 N N . GLY B 1 151 ? -16.812 -2.133 7.59 1 87.06 151 GLY B N 1
ATOM 3586 C CA . GLY B 1 151 ? -18.234 -2.225 7.242 1 87.06 151 GLY B CA 1
ATOM 3587 C C . GLY B 1 151 ? -19.094 -2.721 8.383 1 87.06 151 GLY B C 1
ATOM 3588 O O . GLY B 1 151 ? -20.266 -2.371 8.469 1 87.06 151 GLY B O 1
ATOM 3589 N N . ASP B 1 152 ? -18.516 -3.5 9.227 1 86 152 ASP B N 1
ATOM 3590 C CA . ASP B 1 152 ? -19.297 -4.039 10.336 1 86 152 ASP B CA 1
ATOM 3591 C C . ASP B 1 152 ? -19.484 -2.99 11.43 1 86 152 ASP B C 1
ATOM 3593 O O . ASP B 1 152 ? -20.438 -3.068 12.203 1 86 152 ASP B O 1
ATOM 3597 N N . LYS B 1 153 ? -18.656 -2 11.523 1 90.88 153 LYS B N 1
ATOM 3598 C CA . LYS B 1 153 ? -18.719 -0.983 12.57 1 90.88 153 LYS B CA 1
ATOM 3599 C C . LYS B 1 153 ? -19.203 0.35 12.008 1 90.88 153 LYS B C 1
ATOM 3601 O O . LYS B 1 153 ? -19.812 1.146 12.734 1 90.88 153 LYS B O 1
ATOM 3606 N N . CYS B 1 154 ? -18.922 0.592 10.805 1 94.44 154 CYS B N 1
ATOM 3607 C CA . CYS B 1 154 ? -19.328 1.817 10.125 1 94.44 154 CYS B CA 1
ATOM 3608 C C . CYS B 1 154 ? -20.031 1.503 8.812 1 94.44 154 CYS B C 1
ATOM 3610 O O . CYS B 1 154 ? -19.484 1.728 7.734 1 94.44 154 CYS B O 1
ATOM 3612 N N . ARG B 1 155 ? -21.297 1.27 8.852 1 94.44 155 ARG B N 1
ATOM 3613 C CA . ARG B 1 155 ? -22.062 0.733 7.738 1 94.44 155 ARG B CA 1
ATOM 3614 C C . ARG B 1 155 ? -22.297 1.798 6.668 1 94.44 155 ARG B C 1
ATOM 3616 O O . ARG B 1 155 ? -22.344 1.487 5.477 1 94.44 155 ARG B O 1
ATOM 3623 N N . SER B 1 156 ? -22.375 2.984 7.129 1 97.31 156 SER B N 1
ATOM 3624 C CA . SER B 1 156 ? -22.719 4.047 6.191 1 97.31 156 SER B CA 1
ATOM 3625 C C . SER B 1 156 ? -21.547 4.387 5.281 1 97.31 156 SER B C 1
ATOM 3627 O O . SER B 1 156 ? -21.703 5.098 4.289 1 97.31 156 SER B O 1
ATOM 3629 N N . LEU B 1 157 ? -20.375 3.775 5.523 1 96.69 157 LEU B N 1
ATOM 3630 C CA . LEU B 1 157 ? -19.203 4.012 4.672 1 96.69 157 LEU B CA 1
ATOM 3631 C C . LEU B 1 157 ? -18.906 2.787 3.814 1 96.69 157 LEU B C 1
ATOM 3633 O O . LEU B 1 157 ? -17.922 2.768 3.08 1 96.69 157 LEU B O 1
ATOM 3637 N N . VAL B 1 158 ? -19.75 1.769 3.887 1 94.44 158 VAL B N 1
ATOM 3638 C CA . VAL B 1 158 ? -19.562 0.594 3.041 1 94.44 158 VAL B CA 1
ATOM 3639 C C . VAL B 1 158 ? -19.609 1.005 1.57 1 94.44 158 VAL B C 1
ATOM 3641 O O . VAL B 1 158 ? -20.5 1.732 1.144 1 94.44 158 VAL B O 1
ATOM 3644 N N . GLY B 1 159 ? -18.594 0.583 0.846 1 95.75 159 GLY B N 1
ATOM 3645 C CA . GLY B 1 159 ? -18.531 0.864 -0.58 1 95.75 159 GLY B CA 1
ATOM 3646 C C . GLY B 1 159 ? -18.016 2.26 -0.894 1 95.75 159 GLY B C 1
ATOM 3647 O O . GLY B 1 159 ? -18.031 2.682 -2.053 1 95.75 159 GLY B O 1
ATOM 3648 N N . LYS B 1 160 ? -17.594 2.979 0.167 1 97.88 160 LYS B N 1
ATOM 3649 C CA . LYS B 1 160 ? -17.078 4.336 0.009 1 97.88 160 LYS B CA 1
ATOM 3650 C C . LYS B 1 160 ? -15.609 4.418 0.393 1 97.88 160 LYS B C 1
ATOM 3652 O O . LYS B 1 160 ? -15.156 3.715 1.298 1 97.88 160 LYS B O 1
ATOM 3657 N N . PRO B 1 161 ? -14.875 5.34 -0.311 1 98.12 161 PRO B N 1
ATOM 3658 C CA . PRO B 1 161 ? -13.445 5.449 -0.003 1 98.12 161 PRO B CA 1
ATOM 3659 C C . PRO B 1 161 ? -13.18 5.977 1.406 1 98.12 161 PRO B C 1
ATOM 3661 O O . PRO B 1 161 ? -13.844 6.918 1.851 1 98.12 161 PRO B O 1
ATOM 3664 N N . LYS B 1 162 ? -12.32 5.312 2.062 1 97.44 162 LYS B N 1
ATOM 3665 C CA . LYS B 1 162 ? -11.742 5.77 3.322 1 97.44 162 LYS B CA 1
ATOM 3666 C C . LYS B 1 162 ? -10.25 6.055 3.172 1 97.44 162 LYS B C 1
ATOM 3668 O O . LYS B 1 162 ? -9.461 5.133 2.969 1 97.44 162 LYS B O 1
ATOM 3673 N N . ILE B 1 163 ? -9.836 7.301 3.332 1 97.44 163 ILE B N 1
ATOM 3674 C CA . ILE B 1 163 ? -8.477 7.746 3.055 1 97.44 163 ILE B CA 1
ATOM 3675 C C . ILE B 1 163 ? -7.77 8.086 4.363 1 97.44 163 ILE B C 1
ATOM 3677 O O . ILE B 1 163 ? -8.234 8.938 5.121 1 97.44 163 ILE B O 1
ATOM 3681 N N . PHE B 1 164 ? -6.652 7.434 4.574 1 95.56 164 PHE B N 1
ATOM 3682 C CA . PHE B 1 164 ? -5.84 7.688 5.758 1 95.56 164 PHE B CA 1
ATOM 3683 C C . PHE B 1 164 ? -4.461 8.211 5.367 1 95.56 164 PHE B C 1
ATOM 3685 O O . PHE B 1 164 ? -3.754 7.578 4.574 1 95.56 164 PHE B O 1
ATOM 3692 N N . ILE B 1 165 ? -4.094 9.336 5.875 1 95.56 165 ILE B N 1
ATOM 3693 C CA . ILE B 1 165 ? -2.787 9.93 5.629 1 95.56 165 ILE B CA 1
ATOM 3694 C C . ILE B 1 165 ? -1.991 9.992 6.93 1 95.56 165 ILE B C 1
ATOM 3696 O O . ILE B 1 165 ? -2.387 10.68 7.875 1 95.56 165 ILE B O 1
ATOM 3700 N N . LEU B 1 166 ? -0.917 9.312 6.926 1 92.69 166 LEU B N 1
ATOM 3701 C CA . LEU B 1 166 ? -0.099 9.219 8.133 1 92.69 166 LEU B CA 1
ATOM 3702 C C . LEU B 1 166 ? 1.277 9.836 7.898 1 92.69 166 LEU B C 1
ATOM 3704 O O . LEU B 1 166 ? 2.09 9.289 7.148 1 92.69 166 LEU B O 1
ATOM 3708 N N . GLN B 1 167 ? 1.437 10.93 8.391 1 90.31 167 GLN B N 1
ATOM 3709 C CA . GLN B 1 167 ? 2.762 11.531 8.492 1 90.31 167 GLN B CA 1
ATOM 3710 C C . GLN B 1 167 ? 3.336 11.359 9.898 1 90.31 167 GLN B C 1
ATOM 3712 O O . GLN B 1 167 ? 3.105 12.203 10.773 1 90.31 167 GLN B O 1
ATOM 3717 N N . ALA B 1 168 ? 3.92 10.195 10.102 1 79.81 168 ALA B N 1
ATOM 3718 C CA . ALA B 1 168 ? 4.414 9.875 11.438 1 79.81 168 ALA B CA 1
ATOM 3719 C C . ALA B 1 168 ? 5.887 9.484 11.398 1 79.81 168 ALA B C 1
ATOM 3721 O O . ALA B 1 168 ? 6.281 8.609 10.625 1 79.81 168 ALA B O 1
ATOM 3722 N N . CYS B 1 169 ? 6.727 10.203 12.109 1 66 169 CYS B N 1
ATOM 3723 C CA . CYS B 1 169 ? 8.172 10.047 12.172 1 66 169 CYS B CA 1
ATOM 3724 C C . CYS B 1 169 ? 8.594 9.391 13.484 1 66 169 CYS B C 1
ATOM 3726 O O . CYS B 1 169 ? 7.902 9.508 14.492 1 66 169 CYS B O 1
ATOM 3728 N N . ARG B 1 170 ? 9.484 8.352 13.43 1 57.84 170 ARG B N 1
ATOM 3729 C CA . ARG B 1 170 ? 9.977 7.773 14.68 1 57.84 170 ARG B CA 1
ATOM 3730 C C . ARG B 1 170 ? 10.695 8.82 15.523 1 57.84 170 ARG B C 1
ATOM 3732 O O . ARG B 1 170 ? 11.438 9.656 14.992 1 57.84 170 ARG B O 1
ATOM 3739 N N . GLY B 1 171 ? 10.109 9.367 16.422 1 51.06 171 GLY B N 1
ATOM 3740 C CA . GLY B 1 171 ? 10.75 10.273 17.375 1 51.06 171 GLY B CA 1
ATOM 3741 C C . GLY B 1 171 ? 12.234 10.008 17.531 1 51.06 171 GLY B C 1
ATOM 3742 O O . GLY B 1 171 ? 12.711 8.906 17.234 1 51.06 171 GLY B O 1
ATOM 3743 N N . ASP B 1 172 ? 13.203 10.859 17.188 1 48.03 172 ASP B N 1
ATOM 3744 C CA . ASP B 1 172 ? 14.555 10.625 17.688 1 48.03 172 ASP B CA 1
ATOM 3745 C C . ASP B 1 172 ? 14.531 10.172 19.141 1 48.03 172 ASP B C 1
ATOM 3747 O O . ASP B 1 172 ? 14.094 10.914 20.031 1 48.03 172 ASP B O 1
ATOM 3751 N N . LYS B 1 173 ? 14.305 8.883 19.516 1 45.5 173 LYS B N 1
ATOM 3752 C CA . LYS B 1 173 ? 14.734 8.766 20.906 1 45.5 173 LYS B CA 1
ATOM 3753 C C . LYS B 1 173 ? 16.031 9.539 21.141 1 45.5 173 LYS B C 1
ATOM 3755 O O . LYS B 1 173 ? 16.781 9.797 20.203 1 45.5 173 LYS B O 1
ATOM 3760 N N . HIS B 1 174 ? 16.266 9.883 22.516 1 40.12 174 HIS B N 1
ATOM 3761 C CA . HIS B 1 174 ? 17.266 10.789 23.078 1 40.12 174 HIS B CA 1
ATOM 3762 C C . HIS B 1 174 ? 18.672 10.445 22.609 1 40.12 174 HIS B C 1
ATOM 3764 O O . HIS B 1 174 ? 19.328 9.602 23.203 1 40.12 174 HIS B O 1
ATOM 3770 N N . ASP B 1 175 ? 19.047 9.969 21.531 1 35.91 175 ASP B N 1
ATOM 3771 C CA . ASP B 1 175 ? 20.484 10.141 21.734 1 35.91 175 ASP B CA 1
ATOM 3772 C C . ASP B 1 175 ? 20.812 11.578 22.125 1 35.91 175 ASP B C 1
ATOM 3774 O O . ASP B 1 175 ? 20.188 12.523 21.641 1 35.91 175 ASP B O 1
ATOM 3778 N N . ASP B 1 176 ? 21.328 11.695 23.344 1 31.78 176 ASP B N 1
ATOM 3779 C CA . ASP B 1 176 ? 21.922 12.898 23.906 1 31.78 176 ASP B CA 1
ATOM 3780 C C . ASP B 1 176 ? 22.672 13.695 22.844 1 31.78 176 ASP B C 1
ATOM 3782 O O . ASP B 1 176 ? 23.656 13.211 22.281 1 31.78 176 ASP B O 1
ATOM 3786 N N . PRO B 1 177 ? 22.016 14.406 22.078 1 32.06 177 PRO B N 1
ATOM 3787 C CA . PRO B 1 177 ? 22.953 15.289 21.375 1 32.06 177 PRO B CA 1
ATOM 3788 C C . PRO B 1 177 ? 24 15.898 22.297 1 32.06 177 PRO B C 1
ATOM 3790 O O . PRO B 1 177 ? 23.672 16.328 23.406 1 32.06 177 PRO B O 1
ATOM 3793 N N . VAL B 1 178 ? 25.172 15.359 22.422 1 29.58 178 VAL B N 1
ATOM 3794 C CA . VAL B 1 178 ? 26.219 16.219 22.953 1 29.58 178 VAL B CA 1
ATOM 3795 C C . VAL B 1 178 ? 26.125 17.609 22.312 1 29.58 178 VAL B C 1
ATOM 3797 O O . VAL B 1 178 ? 26.312 17.75 21.109 1 29.58 178 VAL B O 1
ATOM 3800 N N . THR B 1 179 ? 25.016 18.219 22.562 1 27.92 179 THR B N 1
ATOM 3801 C CA . THR B 1 179 ? 25.016 19.625 22.125 1 27.92 179 THR B CA 1
ATOM 3802 C C . THR B 1 179 ? 26.234 20.359 22.656 1 27.92 179 THR B C 1
ATOM 3804 O O . THR B 1 179 ? 26.391 20.484 23.875 1 27.92 179 THR B O 1
ATOM 3807 N N . ALA B 1 180 ? 27.469 20.312 22.141 1 28.69 180 ALA B N 1
ATOM 3808 C CA . ALA B 1 180 ? 28.312 21.469 22.453 1 28.69 180 ALA B CA 1
ATOM 3809 C C . ALA B 1 180 ? 27.531 22.781 22.266 1 28.69 180 ALA B C 1
ATOM 3811 O O . ALA B 1 180 ? 27.016 23.047 21.172 1 28.69 180 ALA B O 1
ATOM 3812 N N . CYS B 1 181 ? 26.828 23.422 23.312 1 26.72 181 CYS B N 1
ATOM 3813 C CA . CYS B 1 181 ? 26.047 24.625 23.609 1 26.72 181 CYS B CA 1
ATOM 3814 C C . CYS B 1 181 ? 26.672 25.844 22.969 1 26.72 181 CYS B C 1
ATOM 3816 O O . CYS B 1 181 ? 26.297 26.984 23.25 1 26.72 181 CYS B O 1
ATOM 3818 N N . ASP B 1 182 ? 27.766 25.938 22.281 1 30.94 182 ASP B N 1
ATOM 3819 C CA . ASP B 1 182 ? 28.047 27.359 22.406 1 30.94 182 ASP B CA 1
ATOM 3820 C C . ASP B 1 182 ? 27 28.203 21.688 1 30.94 182 ASP B C 1
ATOM 3822 O O . ASP B 1 182 ? 26.625 27.906 20.547 1 30.94 182 ASP B O 1
ATOM 3826 N N . ALA B 1 183 ? 26.125 28.984 22.422 1 32.03 183 ALA B N 1
ATOM 3827 C CA . ALA B 1 183 ? 25.141 30.047 22.266 1 32.03 183 ALA B CA 1
ATOM 3828 C C . ALA B 1 183 ? 25.594 31.078 21.234 1 32.03 183 ALA B C 1
ATOM 3830 O O . ALA B 1 183 ? 25.484 32.281 21.469 1 32.03 183 ALA B O 1
ATOM 3831 N N . VAL B 1 184 ? 26.469 30.953 20.328 1 34.22 184 VAL B N 1
ATOM 3832 C CA . VAL B 1 184 ? 26.656 32.25 19.719 1 34.22 184 VAL B CA 1
ATOM 3833 C C . VAL B 1 184 ? 25.328 32.781 19.188 1 34.22 184 VAL B C 1
ATOM 3835 O O . VAL B 1 184 ? 24.453 32 18.812 1 34.22 184 VAL B O 1
ATOM 3838 N N . ASP B 1 185 ? 24.875 34.156 19.391 1 34 185 ASP B N 1
ATOM 3839 C CA . ASP B 1 185 ? 23.844 35.188 19.328 1 34 185 ASP B CA 1
ATOM 3840 C C . ASP B 1 185 ? 23.031 35.094 18.047 1 34 185 ASP B C 1
ATOM 3842 O O . ASP B 1 185 ? 21.797 35.062 18.078 1 34 185 ASP B O 1
ATOM 3846 N N . SER B 1 186 ? 23.406 35.906 16.969 1 35.25 186 SER B N 1
ATOM 3847 C CA . SER B 1 186 ? 22.641 36.656 15.984 1 35.25 186 SER B CA 1
ATOM 3848 C C . SER B 1 186 ? 21.922 35.719 15 1 35.25 186 SER B C 1
ATOM 3850 O O . SER B 1 186 ? 21.484 36.156 13.938 1 35.25 186 SER B O 1
ATOM 3852 N N . GLU B 1 187 ? 22.047 34.469 14.93 1 37.78 187 GLU B N 1
ATOM 3853 C CA . GLU B 1 187 ? 21.984 33.75 13.664 1 37.78 187 GLU B CA 1
ATOM 3854 C C . GLU B 1 187 ? 20.578 33.812 13.062 1 37.78 187 GLU B C 1
ATOM 3856 O O . GLU B 1 187 ? 19.578 33.781 13.789 1 37.78 187 GLU B O 1
ATOM 3861 N N . ILE B 1 188 ? 20.281 34.281 11.766 1 41.81 188 ILE B N 1
ATOM 3862 C CA . ILE B 1 188 ? 19.203 34.312 10.773 1 41.81 188 ILE B CA 1
ATOM 3863 C C . ILE B 1 188 ? 18.344 33.062 10.914 1 41.81 188 ILE B C 1
ATOM 3865 O O . ILE B 1 188 ? 18.875 31.938 10.953 1 41.81 188 ILE B O 1
ATOM 3869 N N . LYS B 1 189 ? 17.125 33 11.406 1 49.72 189 LYS B N 1
ATOM 3870 C CA . LYS B 1 189 ? 16.016 32.062 11.414 1 49.72 189 LYS B CA 1
ATOM 3871 C C . LYS B 1 189 ? 16.031 31.188 10.164 1 49.72 189 LYS B C 1
ATOM 3873 O O . LYS B 1 189 ? 15.352 31.5 9.18 1 49.72 189 LYS B O 1
ATOM 3878 N N . THR B 1 190 ? 17.109 30.547 9.672 1 60.84 190 THR B N 1
ATOM 3879 C CA . THR B 1 190 ? 17.281 29.656 8.531 1 60.84 190 THR B CA 1
ATOM 3880 C C . THR B 1 190 ? 16.375 28.422 8.672 1 60.84 190 THR B C 1
ATOM 3882 O O . THR B 1 190 ? 16.203 27.906 9.773 1 60.84 190 THR B O 1
ATOM 3885 N N . ASN B 1 191 ? 15.422 28.281 7.73 1 74.88 191 ASN B N 1
ATOM 3886 C CA . ASN B 1 191 ? 14.648 27.047 7.562 1 74.88 191 ASN B CA 1
ATOM 3887 C C . ASN B 1 191 ? 15.531 25.812 7.707 1 74.88 191 ASN B C 1
ATOM 3889 O O . ASN B 1 191 ? 16.406 25.562 6.879 1 74.88 191 ASN B O 1
ATOM 3893 N N . GLU B 1 192 ? 15.375 25.234 8.953 1 80.38 192 GLU B N 1
ATOM 3894 C CA . GLU B 1 192 ? 16.141 24.016 9.203 1 80.38 192 GLU B CA 1
ATOM 3895 C C . GLU B 1 192 ? 15.367 22.781 8.781 1 80.38 192 GLU B C 1
ATOM 3897 O O . GLU B 1 192 ? 14.148 22.719 8.961 1 80.38 192 GLU B O 1
ATOM 3902 N N . VAL B 1 193 ? 16.141 21.891 8.195 1 80.94 193 VAL B N 1
ATOM 3903 C CA . VAL B 1 193 ? 15.555 20.594 7.863 1 80.94 193 VAL B CA 1
ATOM 3904 C C . VAL B 1 193 ? 15.844 19.594 8.984 1 80.94 193 VAL B C 1
ATOM 3906 O O . VAL B 1 193 ? 16.984 19.422 9.398 1 80.94 193 VAL B O 1
ATOM 3909 N N . VAL B 1 194 ? 14.812 19.078 9.5 1 81.56 194 VAL B N 1
ATOM 3910 C CA . VAL B 1 194 ? 14.883 18.031 10.508 1 81.56 194 VAL B CA 1
ATOM 3911 C C . VAL B 1 194 ? 14.617 16.672 9.867 1 81.56 194 VAL B C 1
ATOM 3913 O O . VAL B 1 194 ? 13.727 16.531 9.023 1 81.56 194 VAL B O 1
ATOM 3916 N N . VAL B 1 195 ? 15.469 15.703 10.273 1 76.31 195 VAL B N 1
ATOM 3917 C CA . VAL B 1 195 ? 15.383 14.352 9.711 1 76.31 195 VAL B CA 1
ATOM 3918 C C . VAL B 1 195 ? 14.977 13.367 10.805 1 76.31 195 VAL B C 1
ATOM 3920 O O . VAL B 1 195 ? 15.609 13.297 11.859 1 76.31 195 VAL B O 1
ATOM 3923 N N . ASP B 1 196 ? 13.859 12.742 10.516 1 71 196 ASP B N 1
ATOM 3924 C CA . ASP B 1 196 ? 13.367 11.719 11.438 1 71 196 ASP B CA 1
ATOM 3925 C C . ASP B 1 196 ? 13.391 10.344 10.781 1 71 196 ASP B C 1
ATOM 3927 O O . ASP B 1 196 ? 13.148 10.211 9.578 1 71 196 ASP B O 1
ATOM 3931 N N . ALA B 1 197 ? 13.945 9.32 11.727 1 59.66 197 ALA B N 1
ATOM 3932 C CA . ALA B 1 197 ? 14.039 7.922 11.305 1 59.66 197 ALA B CA 1
ATOM 3933 C C . ALA B 1 197 ? 12.781 7.148 11.703 1 59.66 197 ALA B C 1
ATOM 3935 O O . ALA B 1 197 ? 12.18 7.426 12.742 1 59.66 197 ALA B O 1
ATOM 3936 N N . SER B 1 198 ? 11.664 6.871 11.008 1 55.38 198 SER B N 1
ATOM 3937 C CA . SER B 1 198 ? 10.688 5.863 11.422 1 55.38 198 SER B CA 1
ATOM 3938 C C . SER B 1 198 ? 9.453 5.883 10.523 1 55.38 198 SER B C 1
ATOM 3940 O O . SER B 1 198 ? 9.008 6.953 10.109 1 55.38 198 SER B O 1
ATOM 3942 N N . ALA B 1 199 ? 9.281 4.738 9.969 1 62.72 199 ALA B N 1
ATOM 3943 C CA . ALA B 1 199 ? 8.094 4.484 9.156 1 62.72 199 ALA B CA 1
ATOM 3944 C C . ALA B 1 199 ? 7.051 3.691 9.938 1 62.72 199 ALA B C 1
ATOM 3946 O O . ALA B 1 199 ? 7.398 2.867 10.781 1 62.72 199 ALA B O 1
ATOM 3947 N N . VAL B 1 200 ? 5.828 4.273 10.188 1 64.5 200 VAL B N 1
ATOM 3948 C CA . VAL B 1 200 ? 4.672 3.488 10.617 1 64.5 200 VAL B CA 1
ATOM 3949 C C . VAL B 1 200 ? 4.02 2.826 9.406 1 64.5 200 VAL B C 1
ATOM 3951 O O . VAL B 1 200 ? 3.781 3.477 8.383 1 64.5 200 VAL B O 1
ATOM 3954 N N . TYR B 1 201 ? 4.031 1.391 9.492 1 70.06 201 TYR B N 1
ATOM 3955 C CA . TYR B 1 201 ? 3.332 0.72 8.406 1 70.06 201 TYR B CA 1
ATOM 3956 C C . TYR B 1 201 ? 2.328 -0.292 8.945 1 70.06 201 TYR B C 1
ATOM 3958 O O . TYR B 1 201 ? 2.641 -1.064 9.852 1 70.06 201 TYR B O 1
ATOM 3966 N N . THR B 1 202 ? 1.16 0.051 8.836 1 66.69 202 THR B N 1
ATOM 3967 C CA . THR B 1 202 ? 0.113 -0.928 9.109 1 66.69 202 THR B CA 1
ATOM 3968 C C . THR B 1 202 ? -0.701 -1.213 7.852 1 66.69 202 THR B C 1
ATOM 3970 O O . THR B 1 202 ? -0.934 -0.314 7.039 1 66.69 202 THR B O 1
ATOM 3973 N N . LEU B 1 203 ? -0.669 -2.574 7.32 1 63.94 203 LEU B N 1
ATOM 3974 C CA . LEU B 1 203 ? -1.521 -2.91 6.184 1 63.94 203 LEU B CA 1
ATOM 3975 C C . LEU B 1 203 ? -2.934 -3.252 6.645 1 63.94 203 LEU B C 1
ATOM 3977 O O . LEU B 1 203 ? -3.16 -4.312 7.23 1 63.94 203 LEU B O 1
ATOM 3981 N N . PRO B 1 204 ? -3.609 -2.656 7.289 1 55.62 204 PRO B N 1
ATOM 3982 C CA . PRO B 1 204 ? -4.812 -3.049 8.023 1 55.62 204 PRO B CA 1
ATOM 3983 C C . PRO B 1 204 ? -6.031 -3.219 7.125 1 55.62 204 PRO B C 1
ATOM 3985 O O . PRO B 1 204 ? -6.641 -4.289 7.102 1 55.62 204 PRO B O 1
ATOM 3988 N N . ALA B 1 205 ? -6.969 -2.98 6.508 1 67.81 205 ALA B N 1
ATOM 3989 C CA . ALA B 1 205 ? -8.375 -2.584 6.574 1 67.81 205 ALA B CA 1
ATOM 3990 C C . ALA B 1 205 ? -9.203 -3.334 5.539 1 67.81 205 ALA B C 1
ATOM 3992 O O . ALA B 1 205 ? -8.664 -4.113 4.746 1 67.81 205 ALA B O 1
ATOM 3993 N N . GLY B 1 206 ? -10.32 -3.234 5.465 1 81.56 206 GLY B N 1
ATOM 3994 C CA . GLY B 1 206 ? -11.414 -3.682 4.625 1 81.56 206 GLY B CA 1
ATOM 3995 C C . GLY B 1 206 ? -11.43 -3.023 3.258 1 81.56 206 GLY B C 1
ATOM 3996 O O . GLY B 1 206 ? -10.531 -2.25 2.928 1 81.56 206 GLY B O 1
ATOM 3997 N N . ALA B 1 207 ? -12.094 -3.5 2.498 1 90.88 207 ALA B N 1
ATOM 3998 C CA . ALA B 1 207 ? -12.258 -2.943 1.158 1 90.88 207 ALA B CA 1
ATOM 3999 C C . ALA B 1 207 ? -12.445 -1.429 1.213 1 90.88 207 ALA B C 1
ATOM 4001 O O . ALA B 1 207 ? -12.961 -0.895 2.195 1 90.88 207 ALA B O 1
ATOM 4002 N N . ASP B 1 208 ? -11.945 -0.676 0.166 1 96.25 208 ASP B N 1
ATOM 4003 C CA . ASP B 1 208 ? -12.195 0.737 -0.107 1 96.25 208 ASP B CA 1
ATOM 4004 C C . ASP B 1 208 ? -11.375 1.628 0.827 1 96.25 208 ASP B C 1
ATOM 4006 O O . ASP B 1 208 ? -11.734 2.783 1.061 1 96.25 208 ASP B O 1
ATOM 4010 N N . PHE B 1 209 ? -10.289 1.033 1.435 1 95.12 209 PHE B N 1
ATOM 4011 C CA . PHE B 1 209 ? -9.32 1.814 2.191 1 95.12 209 PHE B CA 1
ATOM 4012 C C . PHE B 1 209 ? -8.109 2.162 1.326 1 95.12 209 PHE B C 1
ATOM 4014 O O . PHE B 1 209 ? -7.688 1.361 0.49 1 95.12 209 PHE B O 1
ATOM 4021 N N . ILE B 1 210 ? -7.566 3.311 1.579 1 95.88 210 ILE B N 1
ATOM 4022 C CA . ILE B 1 210 ? -6.23 3.629 1.078 1 95.88 210 ILE B CA 1
ATOM 4023 C C . ILE B 1 210 ? -5.418 4.312 2.174 1 95.88 210 ILE B C 1
ATOM 4025 O O . ILE B 1 210 ? -5.887 5.262 2.805 1 95.88 210 ILE B O 1
ATOM 4029 N N . MET B 1 211 ? -4.246 3.75 2.436 1 93.38 211 MET B N 1
ATOM 4030 C CA . MET B 1 211 ? -3.318 4.25 3.445 1 93.38 211 MET B CA 1
ATOM 4031 C C . MET B 1 211 ? -2.135 4.957 2.793 1 93.38 211 MET B C 1
ATOM 4033 O O . MET B 1 211 ? -1.426 4.363 1.978 1 93.38 211 MET B O 1
ATOM 4037 N N . CYS B 1 212 ? -1.963 6.207 3.15 1 94.19 212 CYS B N 1
ATOM 4038 C CA . CYS B 1 212 ? -0.846 6.988 2.631 1 94.19 212 CYS B CA 1
ATOM 4039 C C . CYS B 1 212 ? 0.205 7.223 3.709 1 94.19 212 CYS B C 1
ATOM 4041 O O . CYS B 1 212 ? -0.1 7.766 4.773 1 94.19 212 CYS B O 1
ATOM 4043 N N . TYR B 1 213 ? 1.392 6.816 3.396 1 90.62 213 TYR B N 1
ATOM 4044 C CA . TYR B 1 213 ? 2.496 6.941 4.34 1 90.62 213 TYR B CA 1
ATOM 4045 C C . TYR B 1 213 ? 3.566 7.887 3.809 1 90.62 213 TYR B C 1
ATOM 4047 O O . TYR B 1 213 ? 3.998 7.762 2.66 1 90.62 213 TYR B O 1
ATOM 4055 N N . SER B 1 214 ? 4.07 8.711 4.668 1 89.31 214 SER B N 1
ATOM 4056 C CA . SER B 1 214 ? 5.055 9.703 4.242 1 89.31 214 SER B CA 1
ATOM 4057 C C . SER B 1 214 ? 6.414 9.055 4 1 89.31 214 SER B C 1
ATOM 4059 O O . SER B 1 214 ? 7.254 9.617 3.295 1 89.31 214 SER B O 1
ATOM 4061 N N . VAL B 1 215 ? 6.613 7.945 4.68 1 82.31 215 VAL B N 1
ATOM 4062 C CA . VAL B 1 215 ? 7.934 7.352 4.512 1 82.31 215 VAL B CA 1
ATOM 4063 C C . VAL B 1 215 ? 7.82 5.828 4.484 1 82.31 215 VAL B C 1
ATOM 4065 O O . VAL B 1 215 ? 7.062 5.242 5.262 1 82.31 215 VAL B O 1
ATOM 4068 N N . ALA B 1 216 ? 8.617 5.27 3.525 1 74.19 216 ALA B N 1
ATOM 4069 C CA . ALA B 1 216 ? 8.789 3.818 3.484 1 74.19 216 ALA B CA 1
ATOM 4070 C C . ALA B 1 216 ? 9.773 3.352 4.551 1 74.19 216 ALA B C 1
ATOM 4072 O O . ALA B 1 216 ? 10.586 4.141 5.043 1 74.19 216 ALA B O 1
ATOM 4073 N N . GLU B 1 217 ? 9.688 2.102 4.867 1 69 217 GLU B N 1
ATOM 4074 C CA . GLU B 1 217 ? 10.594 1.531 5.863 1 69 217 GLU B CA 1
ATOM 4075 C C . GLU B 1 217 ? 12.047 1.694 5.445 1 69 217 GLU B C 1
ATOM 4077 O O . GLU B 1 217 ? 12.391 1.494 4.277 1 69 217 GLU B O 1
ATOM 4082 N N . GLY B 1 218 ? 12.891 2.131 6.352 1 67.06 218 GLY B N 1
ATOM 4083 C CA . GLY B 1 218 ? 14.32 2.275 6.102 1 67.06 218 GLY B CA 1
ATOM 4084 C C . GLY B 1 218 ? 14.695 3.645 5.57 1 67.06 218 GLY B C 1
ATOM 4085 O O . GLY B 1 218 ? 15.875 3.943 5.391 1 67.06 218 GLY B O 1
ATOM 4086 N N . TYR B 1 219 ? 13.703 4.465 5.418 1 75 219 TYR B N 1
ATOM 4087 C CA . TYR B 1 219 ? 13.977 5.809 4.922 1 75 219 TYR B CA 1
ATOM 4088 C C . TYR B 1 219 ? 13.656 6.855 5.98 1 75 219 TYR B C 1
ATOM 4090 O O . TYR B 1 219 ? 13.258 6.52 7.098 1 75 219 TYR B O 1
ATOM 4098 N N . TYR B 1 220 ? 14.008 8.086 5.625 1 73.75 220 TYR B N 1
ATOM 4099 C CA . TYR B 1 220 ? 13.883 9.195 6.566 1 73.75 220 TYR B CA 1
ATOM 4100 C C . TYR B 1 220 ? 12.773 10.148 6.148 1 73.75 220 TYR B C 1
ATOM 4102 O O . TYR B 1 220 ? 12.57 10.391 4.953 1 73.75 220 TYR B O 1
ATOM 4110 N N . SER B 1 221 ? 12.141 10.578 7.191 1 81.25 221 SER B N 1
ATOM 4111 C CA . SER B 1 221 ? 11.172 11.641 6.949 1 81.25 221 SER B CA 1
ATOM 4112 C C . SER B 1 221 ? 11.766 13.008 7.23 1 81.25 221 SER B C 1
ATOM 4114 O O . SER B 1 221 ? 12.43 13.211 8.25 1 81.25 221 SER B O 1
ATOM 4116 N N . HIS B 1 222 ? 11.539 13.93 6.316 1 84.75 222 HIS B N 1
ATOM 4117 C CA . HIS B 1 222 ? 12.141 15.258 6.406 1 84.75 222 HIS B CA 1
ATOM 4118 C C . HIS B 1 222 ? 11.078 16.328 6.625 1 84.75 222 HIS B C 1
ATOM 4120 O O . HIS B 1 222 ? 10 16.266 6.039 1 84.75 222 HIS B O 1
ATOM 4126 N N . ARG B 1 223 ? 11.492 17.266 7.543 1 84.81 223 ARG B N 1
ATOM 4127 C CA . ARG B 1 223 ? 10.602 18.391 7.824 1 84.81 223 ARG B CA 1
ATOM 4128 C C . ARG B 1 223 ? 11.375 19.703 7.906 1 84.81 223 ARG B C 1
ATOM 4130 O O . ARG B 1 223 ? 12.438 19.766 8.531 1 84.81 223 ARG B O 1
ATOM 4137 N N . GLU B 1 224 ? 10.812 20.688 7.219 1 87 224 GLU B N 1
ATOM 4138 C CA . GLU B 1 224 ? 11.312 22.047 7.367 1 87 224 GLU B CA 1
ATOM 4139 C C . GLU B 1 224 ? 10.594 22.781 8.492 1 87 224 GLU B C 1
ATOM 4141 O O . GLU B 1 224 ? 9.383 22.656 8.648 1 87 224 GLU B O 1
ATOM 4146 N N . THR B 1 225 ? 11.305 23.516 9.219 1 85.5 225 THR B N 1
ATOM 4147 C CA . THR B 1 225 ? 10.75 24.172 10.398 1 85.5 225 THR B CA 1
ATOM 4148 C C . THR B 1 225 ? 9.758 25.25 9.992 1 85.5 225 THR B C 1
ATOM 4150 O O . THR B 1 225 ? 8.852 25.594 10.766 1 85.5 225 THR B O 1
ATOM 4153 N N . ILE B 1 226 ? 9.844 25.641 8.789 1 86.94 226 ILE B N 1
ATOM 4154 C CA . ILE B 1 226 ? 8.953 26.719 8.375 1 86.94 226 ILE B CA 1
ATOM 4155 C C . ILE B 1 226 ? 7.891 26.172 7.426 1 86.94 226 ILE B C 1
ATOM 4157 O O . ILE B 1 226 ? 6.703 26.453 7.586 1 86.94 226 ILE B O 1
ATOM 4161 N N . ASN B 1 227 ? 8.281 25.344 6.516 1 90.06 227 ASN B N 1
ATOM 4162 C CA . ASN B 1 227 ? 7.402 24.969 5.418 1 90.06 227 ASN B CA 1
ATOM 4163 C C . ASN B 1 227 ? 6.727 23.625 5.68 1 90.06 227 ASN B C 1
ATOM 4165 O O . ASN B 1 227 ? 5.828 23.219 4.938 1 90.06 227 ASN B O 1
ATOM 4169 N N . GLY B 1 228 ? 7.207 22.984 6.711 1 92.19 228 GLY B N 1
ATOM 4170 C CA . GLY B 1 228 ? 6.586 21.703 7.027 1 92.19 228 GLY B CA 1
ATOM 4171 C C . GLY B 1 228 ? 7.301 20.531 6.395 1 92.19 228 GLY B C 1
ATOM 4172 O O . GLY B 1 228 ? 8.461 20.641 6.004 1 92.19 228 GLY B O 1
ATOM 4173 N N . SER B 1 229 ? 6.625 19.422 6.402 1 92.81 229 SER B N 1
ATOM 4174 C CA . SER B 1 229 ? 7.246 18.188 5.934 1 92.81 229 SER B CA 1
ATOM 4175 C C . SER B 1 229 ? 7.227 18.109 4.41 1 92.81 229 SER B C 1
ATOM 4177 O O . SER B 1 229 ? 6.305 18.625 3.768 1 92.81 229 SER B O 1
ATOM 4179 N N . TRP B 1 230 ? 8.258 17.422 3.832 1 92.56 230 TRP B N 1
ATOM 4180 C CA . TRP B 1 230 ? 8.375 17.281 2.385 1 92.56 230 TRP B CA 1
ATOM 4181 C C . TRP B 1 230 ? 7.133 16.594 1.805 1 92.56 230 TRP B C 1
ATOM 4183 O O . TRP B 1 230 ? 6.586 17.047 0.798 1 92.56 230 TRP B O 1
ATOM 4193 N N . TYR B 1 231 ? 6.656 15.641 2.43 1 94.81 231 TYR B N 1
ATOM 4194 C CA . TYR B 1 231 ? 5.531 14.875 1.907 1 94.81 231 TYR B CA 1
ATOM 4195 C C . TYR B 1 231 ? 4.277 15.734 1.812 1 94.81 231 TYR B C 1
ATOM 4197 O O . TYR B 1 231 ? 3.621 15.773 0.77 1 94.81 231 TYR B O 1
ATOM 4205 N N . VAL B 1 232 ? 3.932 16.422 2.869 1 96.69 232 VAL B N 1
ATOM 4206 C CA . VAL B 1 232 ? 2.707 17.219 2.902 1 96.69 232 VAL B CA 1
ATOM 4207 C C . VAL B 1 232 ? 2.826 18.391 1.937 1 96.69 232 VAL B C 1
ATOM 4209 O O . VAL B 1 232 ? 1.861 18.75 1.25 1 96.69 232 VAL B O 1
ATOM 4212 N N . GLN B 1 233 ? 4.047 18.984 1.879 1 96.56 233 GLN B N 1
ATOM 4213 C CA . GLN B 1 233 ? 4.27 20.062 0.917 1 96.56 233 GLN B CA 1
ATOM 4214 C C . GLN B 1 233 ? 3.939 19.609 -0.502 1 96.56 233 GLN B C 1
ATOM 4216 O O . GLN B 1 233 ? 3.148 20.25 -1.197 1 96.56 233 GLN B O 1
ATOM 4221 N N . ASP B 1 234 ? 4.484 18.531 -0.857 1 97.12 234 ASP B N 1
ATOM 4222 C CA . ASP B 1 234 ? 4.34 18.062 -2.23 1 97.12 234 ASP B CA 1
ATOM 4223 C C . ASP B 1 234 ? 2.932 17.516 -2.479 1 97.12 234 ASP B C 1
ATOM 4225 O O . ASP B 1 234 ? 2.361 17.734 -3.553 1 97.12 234 ASP B O 1
ATOM 4229 N N . LEU B 1 235 ? 2.371 16.859 -1.518 1 98.06 235 LEU B N 1
ATOM 4230 C CA . LEU B 1 235 ? 0.989 16.391 -1.63 1 98.06 235 LEU B CA 1
ATOM 4231 C C . LEU B 1 235 ? 0.046 17.578 -1.863 1 98.06 235 LEU B C 1
ATOM 4233 O O . LEU B 1 235 ? -0.782 17.531 -2.775 1 98.06 235 LEU B O 1
ATOM 4237 N N . CYS B 1 236 ? 0.189 18.609 -1.078 1 98 236 CYS B N 1
ATOM 4238 C CA . CYS B 1 236 ? -0.708 19.75 -1.169 1 98 236 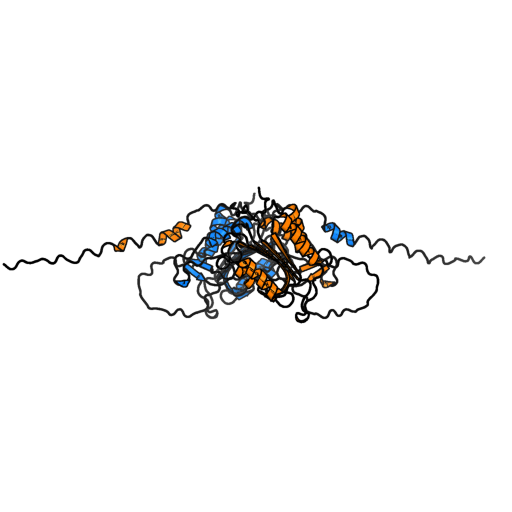CYS B CA 1
ATOM 4239 C C . CYS B 1 236 ? -0.51 20.5 -2.484 1 98 236 CYS B C 1
ATOM 4241 O O . CYS B 1 236 ? -1.477 20.953 -3.094 1 98 236 CYS B O 1
ATOM 4243 N N . GLU B 1 237 ? 0.734 20.594 -2.906 1 97.56 237 GLU B N 1
ATOM 4244 C CA . GLU B 1 237 ? 0.996 21.234 -4.191 1 97.56 237 GLU B CA 1
ATOM 4245 C C . GLU B 1 237 ? 0.328 20.469 -5.336 1 97.56 237 GLU B C 1
ATOM 4247 O O . GLU B 1 237 ? -0.318 21.078 -6.195 1 97.56 237 GLU B O 1
ATOM 4252 N N . LEU B 1 238 ? 0.419 19.234 -5.34 1 97.88 238 LEU B N 1
ATOM 4253 C CA . LEU B 1 238 ? -0.118 18.422 -6.426 1 97.88 238 LEU B CA 1
ATOM 4254 C C . LEU B 1 238 ? -1.638 18.328 -6.332 1 97.88 238 LEU B C 1
ATOM 4256 O O . LEU B 1 238 ? -2.322 18.266 -7.355 1 97.88 238 LEU B O 1
ATOM 4260 N N . LEU B 1 239 ? -2.18 18.344 -5.133 1 97.81 239 LEU B N 1
ATOM 4261 C CA . LEU B 1 239 ? -3.629 18.422 -4.977 1 97.81 239 LEU B CA 1
ATOM 4262 C C . LEU B 1 239 ? -4.168 19.734 -5.543 1 97.81 239 LEU B C 1
ATOM 4264 O O . LEU B 1 239 ? -5.246 19.75 -6.145 1 97.81 239 LEU B O 1
ATOM 4268 N N . GLN B 1 240 ? -3.418 20.75 -5.332 1 97.25 240 GLN B N 1
ATOM 4269 C CA . GLN B 1 240 ? -3.83 22.047 -5.859 1 97.25 240 GLN B CA 1
ATOM 4270 C C . GLN B 1 240 ? -3.854 22.031 -7.387 1 97.25 240 GLN B C 1
ATOM 4272 O O . GLN B 1 240 ? -4.785 22.547 -8 1 97.25 240 GLN B O 1
ATOM 4277 N N . LYS B 1 241 ? -2.881 21.422 -7.949 1 96.44 241 LYS B N 1
ATOM 4278 C CA . LYS B 1 241 ? -2.707 21.453 -9.398 1 96.44 241 LYS B CA 1
ATOM 4279 C C . LYS B 1 241 ? -3.598 20.422 -10.086 1 96.44 241 LYS B C 1
ATOM 4281 O O . LYS B 1 241 ? -4.168 20.688 -11.148 1 96.44 241 LYS B O 1
ATOM 4286 N N . TYR B 1 242 ? -3.691 19.219 -9.461 1 96.44 242 TYR B N 1
ATOM 4287 C CA . TYR B 1 242 ? -4.273 18.094 -10.188 1 96.44 242 TYR B CA 1
ATOM 4288 C C . TYR B 1 242 ? -5.359 17.422 -9.367 1 96.44 242 TYR B C 1
ATOM 4290 O O . TYR B 1 242 ? -5.914 16.406 -9.781 1 96.44 242 TYR B O 1
ATOM 4298 N N . GLY B 1 243 ? -5.715 17.938 -8.242 1 95.62 243 GLY B N 1
ATOM 4299 C CA . GLY B 1 243 ? -6.598 17.25 -7.309 1 95.62 243 GLY B CA 1
ATOM 4300 C C . GLY B 1 243 ? -7.98 17 -7.875 1 95.62 243 GLY B C 1
ATOM 4301 O O . GLY B 1 243 ? -8.625 16 -7.52 1 95.62 243 GLY B O 1
ATOM 4302 N N . ASP B 1 244 ? -8.453 17.812 -8.766 1 94.75 244 ASP B N 1
ATOM 4303 C CA . ASP B 1 244 ? -9.812 17.672 -9.281 1 94.75 244 ASP B CA 1
ATOM 4304 C C . ASP B 1 244 ? -9.812 17 -10.648 1 94.75 244 ASP B C 1
ATOM 4306 O O . ASP B 1 244 ? -10.859 16.859 -11.281 1 94.75 244 ASP B O 1
ATOM 4310 N N . SER B 1 245 ? -8.617 16.5 -11.125 1 95.75 245 SER B N 1
ATOM 4311 C CA . SER B 1 245 ? -8.57 15.977 -12.484 1 95.75 245 SER B CA 1
ATOM 4312 C C . SER B 1 245 ? -7.93 14.594 -12.523 1 95.75 245 SER B C 1
ATOM 4314 O O . SER B 1 245 ? -8.414 13.703 -13.219 1 95.75 245 SER B O 1
ATOM 4316 N N . LEU B 1 246 ? -6.906 14.375 -11.742 1 97.06 246 LEU B N 1
ATOM 4317 C CA . LEU B 1 246 ? -6.199 13.094 -11.766 1 97.06 246 LEU B CA 1
ATOM 4318 C C . LEU B 1 246 ? -6.883 12.078 -10.867 1 97.06 246 LEU B C 1
ATOM 4320 O O . LEU B 1 246 ? -7.418 12.43 -9.812 1 97.06 246 LEU B O 1
ATOM 4324 N N . GLU B 1 247 ? -6.891 10.852 -11.414 1 98.12 247 GLU B N 1
ATOM 4325 C CA . GLU B 1 247 ? -7.246 9.758 -10.516 1 98.12 247 GLU B CA 1
ATOM 4326 C C . GLU B 1 247 ? -6.34 9.734 -9.289 1 98.12 247 GLU B C 1
ATOM 4328 O O . GLU B 1 247 ? -5.141 10.016 -9.391 1 98.12 247 GLU B O 1
ATOM 4333 N N . PHE B 1 248 ? -6.859 9.453 -8.125 1 98.38 248 PHE B N 1
ATOM 4334 C CA . PHE B 1 248 ? -6.191 9.703 -6.855 1 98.38 248 PHE B CA 1
ATOM 4335 C C . PHE B 1 248 ? -4.898 8.906 -6.754 1 98.38 248 PHE B C 1
ATOM 4337 O O . PHE B 1 248 ? -3.879 9.414 -6.285 1 98.38 248 PHE B O 1
ATOM 4344 N N . THR B 1 249 ? -4.848 7.605 -7.137 1 98.12 249 THR B N 1
ATOM 4345 C CA . THR B 1 249 ? -3.617 6.824 -7.051 1 98.12 249 THR B CA 1
ATOM 4346 C C . THR B 1 249 ? -2.576 7.34 -8.039 1 98.12 249 THR B C 1
ATOM 4348 O O . THR B 1 249 ? -1.373 7.25 -7.785 1 98.12 249 THR B O 1
ATOM 4351 N N . GLU B 1 250 ? -3.047 7.863 -9.156 1 97.94 250 GLU B N 1
ATOM 4352 C CA . GLU B 1 250 ? -2.123 8.516 -10.078 1 97.94 250 GLU B CA 1
ATOM 4353 C C . GLU B 1 250 ? -1.485 9.75 -9.445 1 97.94 250 GLU B C 1
ATOM 4355 O O . GLU B 1 250 ? -0.29 9.992 -9.609 1 97.94 250 GLU B O 1
ATOM 4360 N N . LEU B 1 251 ? -2.312 10.469 -8.797 1 98.12 251 LEU B N 1
ATOM 4361 C CA . LEU B 1 251 ? -1.801 11.633 -8.078 1 98.12 251 LEU B CA 1
ATOM 4362 C C . LEU B 1 251 ? -0.77 11.211 -7.039 1 98.12 251 LEU B C 1
ATOM 4364 O O . LEU B 1 251 ? 0.29 11.836 -6.922 1 98.12 251 LEU B O 1
ATOM 4368 N N . LEU B 1 252 ? -1.055 10.164 -6.281 1 98.19 252 LEU B N 1
ATOM 4369 C CA . LEU B 1 252 ? -0.142 9.688 -5.246 1 98.19 252 LEU B CA 1
ATOM 4370 C C . LEU B 1 252 ? 1.162 9.188 -5.859 1 98.19 252 LEU B C 1
ATOM 4372 O O . LEU B 1 252 ? 2.23 9.344 -5.262 1 98.19 252 LEU B O 1
ATOM 4376 N N . THR B 1 253 ? 1.109 8.586 -7.023 1 98.38 253 THR B N 1
ATOM 4377 C CA . THR B 1 253 ? 2.318 8.18 -7.73 1 98.38 253 THR B CA 1
ATOM 4378 C C . THR B 1 253 ? 3.182 9.391 -8.07 1 98.38 253 THR B C 1
ATOM 4380 O O . THR B 1 253 ? 4.406 9.336 -7.941 1 98.38 253 THR B O 1
ATOM 4383 N N . LEU B 1 254 ? 2.504 10.445 -8.469 1 98.06 254 LEU B N 1
ATOM 4384 C CA . LEU B 1 254 ? 3.207 11.695 -8.742 1 98.06 254 LEU B CA 1
ATOM 4385 C C . LEU B 1 254 ? 3.828 12.258 -7.469 1 98.06 254 LEU B C 1
ATOM 4387 O O . LEU B 1 254 ? 4.934 12.805 -7.504 1 98.06 254 LEU B O 1
ATOM 4391 N N . VAL B 1 255 ? 3.16 12.156 -6.371 1 97.69 255 VAL B N 1
ATOM 4392 C CA . VAL B 1 255 ? 3.707 12.578 -5.086 1 97.69 255 VAL B CA 1
ATOM 4393 C C . VAL B 1 255 ? 4.953 11.758 -4.762 1 97.69 255 VAL B C 1
ATOM 4395 O O . VAL B 1 255 ? 5.977 12.305 -4.348 1 97.69 255 VAL B O 1
ATOM 4398 N N . ASN B 1 256 ? 4.902 10.422 -4.949 1 96.38 256 ASN B N 1
ATOM 4399 C CA . ASN B 1 256 ? 6.07 9.562 -4.762 1 96.38 256 ASN B CA 1
ATOM 4400 C C . ASN B 1 256 ? 7.266 10.062 -5.562 1 96.38 256 ASN B C 1
ATOM 4402 O O . ASN B 1 256 ? 8.383 10.133 -5.043 1 96.38 256 ASN B O 1
ATOM 4406 N N . ARG B 1 257 ? 6.961 10.422 -6.781 1 97.19 257 ARG B N 1
ATOM 4407 C CA . ARG B 1 257 ? 8.023 10.883 -7.668 1 97.19 257 ARG B CA 1
ATOM 4408 C C . ARG B 1 257 ? 8.633 12.188 -7.16 1 97.19 257 ARG B C 1
ATOM 4410 O O . ARG B 1 257 ? 9.852 12.289 -7.004 1 97.19 257 ARG B O 1
ATOM 4417 N N . LYS B 1 258 ? 7.797 13.094 -6.848 1 96.81 258 LYS B N 1
ATOM 4418 C CA . LYS B 1 258 ? 8.242 14.422 -6.441 1 96.81 258 LYS B CA 1
ATOM 4419 C C . LYS B 1 258 ? 9.047 14.359 -5.148 1 96.81 258 LYS B C 1
ATOM 4421 O O . LYS B 1 258 ? 10.141 14.922 -5.062 1 96.81 258 LYS B O 1
ATOM 4426 N N . VAL B 1 259 ? 8.57 13.688 -4.156 1 95 259 VAL B N 1
ATOM 4427 C CA . VAL B 1 259 ? 9.242 13.594 -2.861 1 95 259 VAL B CA 1
ATOM 4428 C C . VAL B 1 259 ? 10.57 12.867 -3.016 1 95 259 VAL B C 1
ATOM 4430 O O . VAL B 1 259 ? 11.578 13.266 -2.424 1 95 259 VAL B O 1
ATOM 4433 N N . SER B 1 260 ? 10.602 11.805 -3.84 1 92.31 260 SER B N 1
ATOM 4434 C CA . SER B 1 260 ? 11.797 10.984 -3.98 1 92.31 260 SER B CA 1
ATOM 4435 C C . SER B 1 260 ? 12.914 11.75 -4.68 1 92.31 260 SER B C 1
ATOM 4437 O O . SER B 1 260 ? 14.078 11.359 -4.621 1 92.31 260 SER B O 1
ATOM 4439 N N . MET B 1 261 ? 12.586 12.812 -5.34 1 92.69 261 MET B N 1
ATOM 4440 C CA . MET B 1 261 ? 13.57 13.625 -6.055 1 92.69 261 MET B CA 1
ATOM 4441 C C . MET B 1 261 ? 14.281 14.578 -5.102 1 92.69 261 MET B C 1
ATOM 4443 O O . MET B 1 261 ? 15.32 15.141 -5.445 1 92.69 261 MET B O 1
ATOM 4447 N N . ARG B 1 262 ? 13.711 14.734 -3.916 1 89.56 262 ARG B N 1
ATOM 4448 C CA . ARG B 1 262 ? 14.312 15.633 -2.938 1 89.56 262 ARG B CA 1
ATOM 4449 C C . ARG B 1 262 ? 15.5 14.969 -2.244 1 89.56 262 ARG B C 1
ATOM 4451 O O . ARG B 1 262 ? 15.609 13.734 -2.24 1 89.56 262 ARG B O 1
ATOM 4458 N N . SER B 1 263 ? 16.406 15.812 -1.802 1 88.38 263 SER B N 1
ATOM 4459 C CA . SER B 1 263 ? 17.547 15.383 -0.98 1 88.38 263 SER B CA 1
ATOM 4460 C C . SER B 1 263 ? 17.906 16.438 0.058 1 88.38 263 SER B C 1
ATOM 4462 O O . SER B 1 263 ? 17.781 17.641 -0.2 1 88.38 263 SER B O 1
ATOM 4464 N N . VAL B 1 264 ? 18.312 15.945 1.187 1 83.06 264 VAL B N 1
ATOM 4465 C CA . VAL B 1 264 ? 18.656 16.859 2.275 1 83.06 264 VAL B CA 1
ATOM 4466 C C . VAL B 1 264 ? 19.891 17.656 1.902 1 83.06 264 VAL B C 1
ATOM 4468 O O . VAL B 1 264 ? 21 17.109 1.789 1 83.06 264 VAL B O 1
ATOM 4471 N N . GLY B 1 265 ? 19.688 18.953 1.67 1 79.75 265 GLY B N 1
ATOM 4472 C CA . GLY B 1 265 ? 20.781 19.844 1.345 1 79.75 265 GLY B CA 1
ATOM 4473 C C . GLY B 1 265 ? 21.391 20.531 2.562 1 79.75 265 GLY B C 1
ATOM 4474 O O . GLY B 1 265 ? 22.531 20.969 2.533 1 79.75 265 GLY B O 1
ATOM 4475 N N . ARG B 1 266 ? 20.594 20.688 3.619 1 78.5 266 ARG B N 1
ATOM 4476 C CA . ARG B 1 266 ? 21.016 21.297 4.879 1 78.5 266 ARG B CA 1
ATOM 4477 C C . ARG B 1 266 ? 20.375 20.609 6.066 1 78.5 266 ARG B C 1
ATOM 4479 O O . ARG B 1 266 ? 19.172 20.328 6.051 1 78.5 266 ARG B O 1
ATOM 4486 N N . ALA B 1 267 ? 21.203 20.172 6.984 1 74.5 267 ALA B N 1
ATOM 4487 C CA . ALA B 1 267 ? 20.672 19.547 8.195 1 74.5 267 ALA B CA 1
ATOM 4488 C C . ALA B 1 267 ? 21.594 19.812 9.391 1 74.5 267 ALA B C 1
ATOM 4490 O O . ALA B 1 267 ? 22.797 20.016 9.219 1 74.5 267 ALA B O 1
ATOM 4491 N N . ALA B 1 268 ? 20.969 19.859 10.516 1 71.31 268 ALA B N 1
ATOM 4492 C CA . ALA B 1 268 ? 21.75 19.953 11.742 1 71.31 268 ALA B CA 1
ATOM 4493 C C . ALA B 1 268 ? 22.688 18.766 11.891 1 71.31 268 ALA B C 1
ATOM 4495 O O . ALA B 1 268 ? 23.844 18.938 12.305 1 71.31 268 ALA B O 1
ATOM 4496 N N . ASP B 1 269 ? 22.219 17.656 11.547 1 74.19 269 ASP B N 1
ATOM 4497 C CA . ASP B 1 269 ? 23.016 16.438 11.562 1 74.19 269 ASP B CA 1
ATOM 4498 C C . ASP B 1 269 ? 23.688 16.203 10.211 1 74.19 269 ASP B C 1
ATOM 4500 O O . ASP B 1 269 ? 23 15.961 9.211 1 74.19 269 ASP B O 1
ATOM 4504 N N . VAL B 1 270 ? 24.969 16.234 10.195 1 78.5 270 VAL B N 1
ATOM 4505 C CA . VAL B 1 270 ? 25.734 16.062 8.969 1 78.5 270 VAL B CA 1
ATOM 4506 C C . VAL B 1 270 ? 25.422 14.703 8.344 1 78.5 270 VAL B C 1
ATOM 4508 O O . VAL B 1 270 ? 25.422 14.562 7.117 1 78.5 270 VAL B O 1
ATOM 4511 N N . ASN B 1 271 ? 25.078 13.758 9.188 1 80.12 271 ASN B N 1
ATOM 4512 C CA . ASN B 1 271 ? 24.797 12.422 8.68 1 80.12 271 ASN B CA 1
ATOM 4513 C C . ASN B 1 271 ? 23.484 12.398 7.887 1 80.12 271 ASN B C 1
ATOM 4515 O O . ASN B 1 271 ? 23.203 11.43 7.172 1 80.12 271 ASN B O 1
ATOM 4519 N N . ALA B 1 272 ? 22.797 13.453 7.977 1 79.75 272 ALA B N 1
ATOM 4520 C CA . ALA B 1 272 ? 21.516 13.516 7.297 1 79.75 272 ALA B CA 1
ATOM 4521 C C . ALA B 1 272 ? 21.672 14.039 5.871 1 79.75 272 ALA B C 1
ATOM 4523 O O . ALA B 1 272 ? 20.75 13.906 5.051 1 79.75 272 ALA B O 1
ATOM 4524 N N . LEU B 1 273 ? 22.828 14.609 5.551 1 82.31 273 LEU B N 1
ATOM 4525 C CA . LEU B 1 273 ? 23.031 15.211 4.238 1 82.31 273 LEU B CA 1
ATOM 4526 C C . LEU B 1 273 ? 22.922 14.164 3.137 1 82.31 273 LEU B C 1
ATOM 4528 O O . LEU B 1 273 ? 23.469 13.062 3.266 1 82.31 273 LEU B O 1
ATOM 4532 N N . GLY B 1 274 ? 22.125 14.445 2.184 1 84.94 274 GLY B N 1
ATOM 4533 C CA . GLY B 1 274 ? 22 13.562 1.032 1 84.94 274 GLY B CA 1
ATOM 4534 C C . GLY B 1 274 ? 20.906 12.523 1.202 1 84.94 274 GLY B C 1
ATOM 4535 O O . GLY B 1 274 ? 20.578 11.805 0.257 1 84.94 274 GLY B O 1
ATOM 4536 N N . LYS B 1 275 ? 20.344 12.453 2.428 1 84.81 275 LYS B N 1
ATOM 4537 C CA . LYS B 1 275 ? 19.297 11.469 2.668 1 84.81 275 LYS B CA 1
ATOM 4538 C C . LYS B 1 275 ? 18.047 11.797 1.852 1 84.81 275 LYS B C 1
ATOM 4540 O O . LYS B 1 275 ? 17.797 12.961 1.531 1 84.81 275 LYS B O 1
ATOM 4545 N N . LYS B 1 276 ? 17.391 10.68 1.482 1 86.62 276 LYS B N 1
ATOM 4546 C CA . LYS B 1 276 ? 16.203 10.797 0.658 1 86.62 276 LYS B CA 1
ATOM 4547 C C . LYS B 1 276 ? 14.969 10.266 1.396 1 86.62 276 LYS B C 1
ATOM 4549 O O . LYS B 1 276 ? 15.094 9.594 2.418 1 86.62 276 LYS B O 1
ATOM 4554 N N . GLN B 1 277 ? 13.875 10.727 0.939 1 88.5 277 GLN B N 1
ATOM 4555 C CA . GLN B 1 277 ? 12.586 10.266 1.449 1 88.5 277 GLN B CA 1
ATOM 4556 C C . GLN B 1 277 ? 11.789 9.555 0.362 1 88.5 277 GLN B C 1
ATOM 4558 O O . GLN B 1 277 ? 11.703 10.039 -0.77 1 88.5 277 GLN B O 1
ATOM 4563 N N . VAL B 1 278 ? 11.281 8.383 0.694 1 89.88 278 VAL B N 1
ATOM 4564 C CA . VAL B 1 278 ? 10.438 7.625 -0.229 1 89.88 278 VAL B CA 1
ATOM 4565 C C . VAL B 1 278 ? 9.078 7.367 0.406 1 89.88 278 VAL B C 1
ATOM 4567 O O . VAL B 1 278 ? 8.945 6.52 1.292 1 89.88 278 VAL B O 1
ATOM 4570 N N . PRO B 1 279 ? 8.07 8.094 -0.082 1 92.31 279 PRO B N 1
ATOM 4571 C CA . PRO B 1 279 ? 6.719 7.797 0.403 1 92.31 279 PRO B CA 1
ATOM 4572 C C . PRO B 1 279 ? 6.141 6.52 -0.198 1 92.31 279 PRO B C 1
ATOM 4574 O O . PRO B 1 279 ? 6.711 5.965 -1.143 1 92.31 279 PRO B O 1
ATOM 4577 N N . CYS B 1 280 ? 5.07 6.062 0.43 1 91.56 280 CYS B N 1
ATOM 4578 C CA . CYS B 1 280 ? 4.367 4.875 -0.043 1 91.56 280 CYS B CA 1
ATOM 4579 C C . CYS B 1 280 ? 2.879 4.965 0.263 1 91.56 280 CYS B C 1
ATOM 4581 O O . CYS B 1 280 ? 2.471 5.664 1.191 1 91.56 280 CYS B O 1
ATOM 4583 N N . PHE B 1 281 ? 2.094 4.32 -0.633 1 93.25 281 PHE B N 1
ATOM 4584 C CA . PHE B 1 281 ? 0.691 4.141 -0.279 1 93.25 281 PHE B CA 1
ATOM 4585 C C . PHE B 1 281 ? 0.269 2.686 -0.459 1 93.25 281 PHE B C 1
ATOM 4587 O O . PHE B 1 281 ? 0.791 1.985 -1.329 1 93.25 281 PHE B O 1
ATOM 4594 N N . ALA B 1 282 ? -0.62 2.285 0.41 1 92.44 282 ALA B N 1
ATOM 4595 C CA . ALA B 1 282 ? -1.251 0.97 0.34 1 92.44 282 ALA B CA 1
ATOM 4596 C C . ALA B 1 282 ? -2.727 1.088 -0.032 1 92.44 282 ALA B C 1
ATOM 4598 O O . ALA B 1 282 ? -3.48 1.812 0.619 1 92.44 282 ALA B O 1
ATOM 4599 N N . SER B 1 283 ? -3.137 0.293 -1.058 1 95.06 283 SER B N 1
ATOM 4600 C CA . SER B 1 283 ? -4.48 0.499 -1.589 1 95.06 283 SER B CA 1
ATOM 4601 C C . SER B 1 283 ? -5.305 -0.783 -1.521 1 95.06 283 SER B C 1
ATOM 4603 O O . SER B 1 283 ? -4.836 -1.849 -1.931 1 95.06 283 SER B O 1
ATOM 4605 N N . MET B 1 284 ? -6.484 -0.602 -0.982 1 95.19 284 MET B N 1
ATOM 4606 C CA . MET B 1 284 ? -7.559 -1.59 -1.024 1 95.19 284 MET B CA 1
ATOM 4607 C C . MET B 1 284 ? -8.773 -1.04 -1.763 1 95.19 284 MET B C 1
ATOM 4609 O O . MET B 1 284 ? -9.898 -1.509 -1.557 1 95.19 284 MET B O 1
ATOM 4613 N N . LEU B 1 285 ? -8.523 -0.036 -2.545 1 97.25 285 LEU B N 1
ATOM 4614 C CA . LEU B 1 285 ? -9.594 0.52 -3.359 1 97.25 285 LEU B CA 1
ATOM 4615 C C . LEU B 1 285 ? -10.078 -0.498 -4.387 1 97.25 285 LEU B C 1
ATOM 4617 O O . LEU B 1 285 ? -9.289 -1.276 -4.918 1 97.25 285 LEU B O 1
ATOM 4621 N N . THR B 1 286 ? -11.375 -0.376 -4.668 1 97.56 286 THR B N 1
ATOM 4622 C CA . THR B 1 286 ? -11.977 -1.324 -5.602 1 97.56 286 THR B CA 1
ATOM 4623 C C . THR B 1 286 ? -12.477 -0.608 -6.855 1 97.56 286 THR B C 1
ATOM 4625 O O . THR B 1 286 ? -12.898 -1.252 -7.816 1 97.56 286 THR B O 1
ATOM 4628 N N . LYS B 1 287 ? -12.461 0.643 -6.832 1 98.31 287 LYS B N 1
ATOM 4629 C CA . LYS B 1 287 ? -12.836 1.486 -7.961 1 98.31 287 LYS B CA 1
ATOM 4630 C C . LYS B 1 287 ? -11.914 2.693 -8.086 1 98.31 287 LYS B C 1
ATOM 4632 O O . LYS B 1 287 ? -11.094 2.945 -7.199 1 98.31 287 LYS B O 1
ATOM 4637 N N . LYS B 1 288 ? -12.047 3.363 -9.242 1 98.25 288 LYS B N 1
ATOM 4638 C CA . LYS B 1 288 ? -11.266 4.586 -9.438 1 98.25 288 LYS B CA 1
ATOM 4639 C C . LYS B 1 288 ? -11.812 5.727 -8.586 1 98.25 288 LYS B C 1
ATOM 4641 O O . LYS B 1 288 ? -13.023 5.898 -8.477 1 98.25 288 LYS B O 1
ATOM 4646 N N . LEU B 1 289 ? -10.93 6.449 -7.977 1 98.69 289 LEU B N 1
ATOM 4647 C CA . LEU B 1 289 ? -11.312 7.547 -7.094 1 98.69 289 LEU B CA 1
ATOM 4648 C C . LEU B 1 289 ? -10.922 8.891 -7.703 1 98.69 289 LEU B C 1
ATOM 4650 O O . LEU B 1 289 ? -9.75 9.141 -7.969 1 98.69 289 LEU B O 1
ATOM 4654 N N . TYR B 1 290 ? -11.938 9.734 -7.945 1 98.25 290 TYR B N 1
ATOM 4655 C CA . TYR B 1 290 ? -11.75 11.086 -8.453 1 98.25 290 TYR B CA 1
ATOM 4656 C C . TYR B 1 290 ? -12.398 12.109 -7.527 1 98.25 290 TYR B C 1
ATOM 4658 O O . TYR B 1 290 ? -13.469 11.852 -6.961 1 98.25 290 TYR B O 1
ATOM 4666 N N . PHE B 1 291 ? -11.734 13.273 -7.383 1 97.94 291 PHE B N 1
ATOM 4667 C CA . PHE B 1 291 ? -12.305 14.383 -6.625 1 97.94 291 PHE B CA 1
ATOM 4668 C C . PHE B 1 291 ? -12.734 15.508 -7.559 1 97.94 291 PHE B C 1
ATOM 4670 O O . PHE B 1 291 ? -12.414 16.672 -7.324 1 97.94 291 PHE B O 1
ATOM 4677 N N . ARG B 1 292 ? -13.484 15.18 -8.484 1 96.31 292 ARG B N 1
ATOM 4678 C CA . ARG B 1 292 ? -13.977 16.203 -9.398 1 96.31 292 ARG B CA 1
ATOM 4679 C C . ARG B 1 292 ? -14.977 17.125 -8.711 1 96.31 292 ARG B C 1
ATOM 4681 O O . ARG B 1 292 ? -15.703 16.703 -7.809 1 96.31 292 ARG B O 1
ATOM 4688 N N . PRO B 1 293 ? -15.039 18.406 -9.203 1 92.5 293 PRO B N 1
ATOM 4689 C CA . PRO B 1 293 ? -16.047 19.312 -8.625 1 92.5 293 PRO B CA 1
ATOM 4690 C C . PRO B 1 293 ? -17.469 18.797 -8.82 1 92.5 293 PRO B C 1
ATOM 4692 O O . PRO B 1 293 ? -17.781 18.203 -9.859 1 92.5 293 PRO B O 1
ATOM 4695 N N . LYS B 1 294 ? -18.234 19.047 -7.789 1 87.69 294 LYS B N 1
ATOM 4696 C CA . LYS B 1 294 ? -19.641 18.625 -7.875 1 87.69 294 LYS B CA 1
ATOM 4697 C C . LYS B 1 294 ? -20.422 19.531 -8.812 1 87.69 294 LYS B C 1
ATOM 4699 O O . LYS B 1 294 ? -20.172 20.75 -8.875 1 87.69 294 LYS B O 1
ATOM 4704 N N . LYS B 1 295 ? -21.25 18.953 -9.742 1 72.38 295 LYS B N 1
ATOM 4705 C CA . LYS B 1 295 ? -22.125 19.719 -10.625 1 72.38 295 LYS B CA 1
ATOM 4706 C C . LYS B 1 295 ? -23.312 20.312 -9.859 1 72.38 295 LYS B C 1
ATOM 4708 O O . LYS B 1 295 ? -23.766 19.719 -8.883 1 72.38 295 LYS B O 1
#

Foldseek 3Di:
DPDCPDDPPDDPPPDDPPPPPPCPVVVVVVVVPCPVPDQAFAADCQFPAQEAAEEEQEQAADVVVQFHGDFQSVLLVVLVQVLVVVLGHDYHYDYQDAPVVVVVVLLCRLQDACLRHQEYEYEYHAADDQQWGDGRYGIDHVQVSQACNACVNRVSCVSHAYEYEYEHFHGPRDPPPPPPDDPVPDPPVPFAKDKGQDWNDDLHGDARYKYKTFADHPAIWIATNHNGTLLSNLLSVLCVVPQQPDFPVVSVVVSQVRQQPDFDCHHPDPVRGRGGGGIDMDHRYDHTYHSHDHD/DPDPPPCPDDPDPPPDPPPPPPCPVVPVVVVVPCPVPDQAFAADCQFPAQEAAEEEQEQAADVVVQFHGDFQSVLLVVLVQVLVVVLGHDYDYDYQDAPVVVVVVLLCRLQDACLRHQEYEYEYAAADDQQWGDGRYGIDHVQVSQACNACVNRVSCVSHAYEYEYEHFHGPRDPPPPPPPPPDPDDDPPFAKDKGQDWNDDLHHDARYKYKTFADHPAIWIATNHNGTLLSNLLSVLCVVPQQPDFPVVSVVVSQVRQQPDFDCHHPDPVRGGGGGGIDMDHRYDHTYHSHDHD

Radius of gyration: 29.23 Å; Cα contacts (8 Å, |Δi|>4): 1268; chains: 2; bounding box: 137×122×61 Å

pLDDT: mean 80.36, std 24.92, range [21.95, 98.88]

Secondary structure (DSSP, 8-state):
---------GGGGGGGGGGGGSSHHHHHHHTTS-----TT-B----SSEEEEEEEEE-----GGG-PPP-TTHHHHHHHHHHHHHHTT-EEEEEES--HHHHHHHHHHHHHS--TTEEEEEEEEEEEEETTEEE-SSSEEEHHHHHHTTSTTT-GGGTTS-EEEEEEEE----------------------PEEEEE---------TTEEEEESS-TT-EEEEETTTEEHHHHHHHHHHHHHTTTS-HHHHHHHHHHHHHT----S-SSGGGTT-----EEEE---SB---PPP-/---------SGGGGGGGGGGGSSHHHHHHHTTS-----TT-B----SSEEEEEEEEE-----GGG-PPP-TTHHHHHHHHHHHHHHTT-EEEEEES--HHHHHHHHHHHHHS--TTEEEEEEEEEEEEETTEEE-SSSEEEHHHHHHTTSTTT-GGGTTS-EEEEEEEE---------------S------PEEEEE---------TTEEEEES--TT-EEEEETTTEEHHHHHHHHHHHHHTTTS-HHHHHHHHHHHHHT------SSGGGTT-----EEEE---SB---PPP-

Nearest PDB structures (foldseek):
  3s8e-assembly1_A  TM=9.539E-01  e=4.179E-33  Homo sapiens
  3s8e-assembly1_B  TM=9.611E-01  e=3.467E-32  Homo sapiens
  3s8e-assembly4_G  TM=9.569E-01  e=1.894E-32  Homo sapiens
  3s8e-assembly3_E  TM=9.457E-01  e=1.487E-32  Homo sapiens
  3s8e-assembly4_H  TM=9.520E-01  e=3.072E-32  Homo sapiens

Sequence (590 aa):
MLTEFSDRRGDEVSQQSKTCTENLTETDAFIRSSLALDPAEEYKMNNKRRGLAIIFNQERFFWRLGLNDRHGTNADRYNLERRLIELGFDVKSYDNYKEKEVLQIINEAAGANHSDADCFVLVFLSHGENDYVYTYDGKISIQEITAMFKGDKCRSLVGKPKIFILQACRGDKHDDPVTACDAVDSEIKTNEVVVDASAVYTLPAGADFIMCYSVAEGYYSHRETINGSWYVQDLCELLQKYGDSLEFTELLTLVNRKVSMRSVGRAADVNALGKKQVPCFASMLTKKLYFRPKKMLTEFSDRRGDEVSQQSKTCTENLTETDAFIRSSLALDPAEEYKMNNKRRGLAIIFNQERFFWRLGLNDRHGTNADRYNLERRLIELGFDVKSYDNYKEKEVLQIINEAAGANHSDADCFVLVFLSHGENDYVYTYDGKISIQEITAMFKGDKCRSLVGKPKIFILQACRGDKHDDPVTACDAVDSEIKTNEVVVDASAVYTLPAGADFIMCYSVAEGYYSHRETINGSWYVQDLCELLQKYGDSLEFTELLTLVNRKVSMRSVGRAADVNALGKKQVPCFASMLTKKLYFRPKK

Solvent-accessible surface area (backbone atoms only — not comparable to full-atom values): 31431 Å² total; per-residue (Å²): 138,85,80,79,82,78,84,80,72,78,75,77,74,73,73,74,75,71,70,72,70,71,61,65,68,46,55,70,55,46,69,61,49,73,66,75,74,62,82,78,44,57,56,74,59,73,45,87,33,48,20,51,30,40,36,41,39,40,40,53,51,41,72,90,73,54,50,70,66,40,66,15,46,65,40,34,51,52,46,48,51,53,50,42,43,74,65,50,33,52,73,48,76,43,73,48,46,40,47,70,56,49,52,49,52,52,50,50,60,29,67,47,87,36,70,50,30,20,34,40,38,43,34,41,39,29,38,14,51,87,27,22,39,42,37,19,72,40,66,44,51,49,56,62,57,49,52,41,56,25,55,91,57,13,57,49,45,56,93,26,50,36,40,36,40,39,42,30,27,18,52,64,65,74,66,74,69,79,74,74,85,76,82,73,68,86,77,70,87,64,76,43,39,44,79,23,57,26,33,41,61,68,66,39,61,48,72,23,30,35,41,37,27,45,22,18,38,94,29,32,33,50,28,24,44,61,68,8,32,52,51,52,47,46,43,40,52,47,40,72,76,36,37,55,73,39,46,49,70,59,47,50,26,44,34,26,34,57,40,45,72,44,56,36,84,59,45,88,48,70,86,46,51,63,43,48,27,31,30,32,35,35,40,22,33,46,51,45,47,64,49,48,79,77,130,136,83,82,79,80,79,80,82,73,79,77,75,74,73,72,74,76,72,69,73,71,70,62,65,68,47,56,71,57,49,68,64,49,72,68,76,73,63,83,79,43,58,56,76,61,75,45,87,34,49,21,50,29,41,36,40,38,38,41,52,51,41,72,90,72,55,50,70,67,39,67,15,46,66,42,33,52,52,47,47,49,53,52,42,43,74,65,49,32,52,72,46,77,44,74,46,46,40,46,68,57,50,52,50,53,52,51,50,58,29,66,47,87,36,72,50,28,21,34,40,37,43,35,40,38,28,37,14,51,86,27,22,38,42,37,20,73,40,68,45,52,49,56,62,56,49,54,43,56,24,54,91,57,12,57,48,46,54,93,26,48,36,41,34,40,39,42,31,27,16,51,62,65,74,67,72,67,79,63,83,65,84,71,84,80,85,76,77,91,64,76,45,37,44,79,22,58,30,34,41,61,70,65,38,62,49,74,22,29,34,41,36,28,46,24,19,41,93,31,32,36,49,28,25,46,61,68,8,31,52,52,52,46,46,44,40,52,47,41,71,75,36,37,55,73,38,46,49,68,59,47,50,26,42,36,24,33,58,40,45,71,43,56,37,85,57,44,88,49,71,88,44,51,63,44,46,28,33,28,31,35,36,41,22,32,46,52,44,49,63,50,48,80,76,132

Organism: Lates calcarifer (NCBI:txid8187)